Protein AF-A0A9P8G3Z1-F1 (afdb_monomer_lite)

pLDDT: mean 84.11, std 15.1, range [33.34, 98.56]

Foldseek 3Di:
DCVPDPVQVVCLVVLNAADDDPLQVVLCVQQVNPVVVAGAAELQRVQVPQQADNVVSDGDQVSQVVPADPSGRSVSHHYHHYDFQFAQPNSAAGPDPPGGRHTDGGHHDPLLVVCVVQVVQDQLEWEWEFAQKIKIKGWHFPDFFDCPQQWDKGWSGGNPVGTIIITMWIFNHGVVLLVCCCVPVVLDVDSVVLLVLLVVDPELQQKAWQCQCQHGHPPPPGRPDHTDIDDDDPPGDSNSSSRNSLLNNLVSNLSSVVSVCVRDVPRHNQEYAYHYDCVPRPNNVVSNCVSRLNYDHPDVLCPVLPQDDDDDKDKDKDKDFAPDADPPQLLEEEEEAEAAQDFLCLQQCAFPVRHHDVDLLLHNCSLSSVVGHIYIRIGFDCKDPIDNPDQARHRALVNRLVVLLVVLVCQCVCVVVDHGPFYEYEAAHLGLLSQLLNLQPPQPSHQHYEYALAAAPDSCLSRPPPLVVPFKFQCCVLCVVPDVVHDRQWIWGNDLVSLVCQQLAQPPDPCLVVWFPSVSSVSCVVVTITHGPSHVSNSVVSNAASPRHAHEYEYEHAQQACRHQHHSNPGGQDDDCVGSNNVNCRSHVNYPYYHYDYQYSGYSSLSRTPSSSVVSVVVVVVVPPDD

Radius of gyration: 29.85 Å; chains: 1; bounding box: 80×51×81 Å

Structure (mmCIF, N/CA/C/O backbone):
data_AF-A0A9P8G3Z1-F1
#
_entry.id   AF-A0A9P8G3Z1-F1
#
loop_
_atom_site.group_PDB
_atom_site.id
_atom_site.type_symbol
_atom_site.label_atom_id
_atom_site.label_alt_id
_atom_site.label_comp_id
_atom_site.label_asym_id
_atom_site.label_entity_id
_atom_site.label_seq_id
_atom_site.pdbx_PDB_ins_code
_atom_site.Cartn_x
_atom_site.Cartn_y
_atom_site.Cartn_z
_atom_site.occupancy
_atom_site.B_iso_or_equiv
_atom_site.auth_seq_id
_atom_site.auth_comp_id
_atom_site.auth_asym_id
_atom_site.auth_atom_id
_atom_site.pdbx_PDB_model_num
ATOM 1 N N . MET A 1 1 ? -32.089 5.560 26.737 1.00 90.81 1 MET A N 1
ATOM 2 C CA . MET A 1 1 ? -32.589 4.394 27.512 1.00 90.81 1 MET A CA 1
ATOM 3 C C . MET A 1 1 ? -33.249 4.808 28.821 1.00 90.81 1 MET A C 1
ATOM 5 O O . MET A 1 1 ? -34.394 4.424 29.022 1.00 90.81 1 MET A O 1
ATOM 9 N N . LEU A 1 2 ? -32.587 5.621 29.656 1.00 92.44 2 LEU A N 1
ATOM 10 C CA . LEU A 1 2 ? -33.123 6.123 30.934 1.00 92.44 2 LEU A CA 1
ATOM 11 C C . LEU A 1 2 ? -34.552 6.677 30.842 1.00 92.44 2 LEU A C 1
ATOM 13 O O . LEU A 1 2 ? -35.394 6.314 31.643 1.00 92.44 2 LEU A O 1
ATOM 17 N N . GLU A 1 3 ? -34.878 7.471 29.825 1.00 91.56 3 GLU A N 1
ATOM 18 C CA . GLU A 1 3 ? -36.218 8.069 29.703 1.00 91.56 3 GLU A CA 1
ATOM 19 C C . GLU A 1 3 ? -37.320 7.082 29.282 1.00 91.56 3 GLU A C 1
ATOM 21 O O . GLU A 1 3 ? -38.495 7.309 29.573 1.00 91.56 3 GLU A O 1
ATOM 26 N N . ASN A 1 4 ? -36.964 5.968 28.636 1.00 93.62 4 ASN A N 1
ATOM 27 C CA . ASN A 1 4 ? -37.909 5.160 27.853 1.00 93.62 4 ASN A CA 1
ATOM 28 C C . ASN A 1 4 ? -38.024 3.693 28.301 1.00 93.62 4 ASN A C 1
ATOM 30 O O . ASN A 1 4 ? -38.981 3.026 27.922 1.00 93.62 4 ASN A O 1
ATOM 34 N N . VAL A 1 5 ? -37.089 3.175 29.106 1.00 96.75 5 VAL A N 1
ATOM 35 C CA . VAL A 1 5 ? -37.060 1.755 29.502 1.00 96.75 5 VAL A CA 1
ATOM 36 C C . VAL A 1 5 ? -37.215 1.621 31.015 1.00 96.75 5 VAL A C 1
ATOM 38 O O . VAL A 1 5 ? -36.307 1.985 31.759 1.00 96.75 5 VAL A O 1
ATOM 41 N N . SER A 1 6 ? -38.342 1.067 31.476 1.00 96.56 6 SER A N 1
ATOM 42 C CA . SER A 1 6 ? -38.676 0.972 32.909 1.00 96.56 6 SER A CA 1
ATOM 43 C C . SER A 1 6 ? -37.599 0.262 33.732 1.00 96.56 6 SER A C 1
ATOM 45 O O . SER A 1 6 ? -37.130 0.818 34.714 1.00 96.56 6 SER A O 1
ATOM 47 N N . ALA A 1 7 ? -37.100 -0.889 33.270 1.00 96.88 7 ALA A N 1
ATOM 48 C CA . ALA A 1 7 ? -36.058 -1.633 33.985 1.00 96.88 7 ALA A CA 1
ATOM 49 C C . ALA A 1 7 ? -34.746 -0.838 34.164 1.00 96.88 7 ALA A C 1
ATOM 51 O O . ALA A 1 7 ? -34.038 -1.019 35.151 1.00 96.88 7 ALA A O 1
ATOM 52 N N . VAL A 1 8 ? -34.421 0.060 33.224 1.00 96.25 8 VAL A N 1
ATOM 53 C CA . VAL A 1 8 ? -33.242 0.938 33.326 1.00 96.25 8 VAL A CA 1
ATOM 54 C C . VAL A 1 8 ? -33.488 2.054 34.344 1.00 96.25 8 VAL A C 1
ATOM 56 O O . VAL A 1 8 ? -32.570 2.413 35.076 1.00 96.25 8 VAL A O 1
ATOM 59 N N . LYS A 1 9 ? -34.721 2.574 34.431 1.00 95.38 9 LYS A N 1
ATOM 60 C CA . LYS A 1 9 ? -35.115 3.556 35.457 1.00 95.38 9 LYS A CA 1
ATOM 61 C C . LYS A 1 9 ? -35.023 2.964 36.854 1.00 95.38 9 LYS A C 1
ATOM 63 O O . LYS A 1 9 ? -34.439 3.591 37.730 1.00 95.38 9 LYS A O 1
ATOM 68 N N . ASP A 1 10 ? -35.548 1.757 37.038 1.00 96.50 10 ASP A N 1
ATOM 69 C CA . ASP A 1 10 ? -35.518 1.068 38.329 1.00 96.50 10 ASP A CA 1
ATOM 70 C C . ASP A 1 10 ? -34.063 0.830 38.767 1.00 96.50 10 ASP A C 1
ATOM 72 O O . ASP A 1 10 ? -33.674 1.210 39.867 1.00 96.50 10 ASP A O 1
ATOM 76 N N . ALA A 1 11 ? -33.210 0.331 37.863 1.00 96.00 11 ALA A N 1
ATOM 77 C CA . ALA A 1 11 ? -31.783 0.150 38.140 1.00 96.00 11 ALA A CA 1
ATOM 78 C C . ALA A 1 11 ? -31.050 1.465 38.468 1.00 96.00 11 ALA A C 1
ATOM 80 O O . ALA A 1 11 ? -30.136 1.458 39.292 1.00 96.00 11 ALA A O 1
ATOM 81 N N . TYR A 1 12 ? -31.435 2.580 37.837 1.00 96.38 12 TYR A N 1
ATOM 82 C CA . TYR A 1 12 ? -30.887 3.906 38.132 1.00 96.38 12 TYR A CA 1
ATOM 83 C C . TYR A 1 12 ? -31.297 4.397 39.525 1.00 96.38 12 TYR A C 1
ATOM 85 O O . TYR A 1 12 ? -30.449 4.844 40.287 1.00 96.38 12 TYR A O 1
ATOM 93 N N . HIS A 1 13 ? -32.583 4.298 39.876 1.00 94.56 13 HIS A N 1
ATOM 94 C CA . HIS A 1 13 ? -33.089 4.738 41.181 1.00 94.56 13 HIS A CA 1
ATOM 95 C C . HIS A 1 13 ? -32.602 3.872 42.349 1.00 94.56 13 HIS A C 1
ATOM 97 O O . HIS A 1 13 ? -32.594 4.338 43.485 1.00 94.56 13 HIS A O 1
ATOM 103 N N . GLU A 1 14 ? -32.197 2.635 42.070 1.00 96.12 14 GLU A N 1
ATOM 104 C CA . GLU A 1 14 ? -31.599 1.717 43.039 1.00 96.12 14 GLU A CA 1
ATOM 105 C C . GLU A 1 14 ? -30.061 1.804 43.104 1.00 96.12 14 GLU A C 1
ATOM 107 O O . GLU A 1 14 ? -29.451 1.005 43.810 1.00 96.12 14 GLU A O 1
ATOM 112 N N . ASP A 1 15 ? -29.422 2.725 42.369 1.00 94.00 15 ASP A N 1
ATOM 113 C CA . ASP A 1 15 ? -27.957 2.884 42.292 1.00 94.00 15 ASP A CA 1
ATOM 114 C C . ASP A 1 15 ? -27.210 1.605 41.837 1.00 94.00 15 ASP A C 1
ATOM 116 O O . ASP A 1 15 ? -26.063 1.350 42.208 1.00 94.00 15 ASP A O 1
ATOM 120 N N . ARG A 1 16 ? -27.853 0.776 41.001 1.00 94.38 16 ARG A N 1
ATOM 121 C CA . ARG A 1 16 ? -27.281 -0.472 40.448 1.00 94.38 16 ARG A CA 1
ATOM 122 C C . ARG A 1 16 ? -26.977 -0.395 38.951 1.00 94.38 16 ARG A C 1
ATOM 124 O O . ARG A 1 16 ? -26.630 -1.411 38.345 1.00 94.38 16 ARG A O 1
ATOM 131 N N . LEU A 1 17 ? -27.161 0.769 38.329 1.00 95.62 17 LEU A N 1
ATOM 132 C CA . LEU A 1 17 ? -26.964 0.941 36.893 1.00 95.62 17 LEU A CA 1
ATOM 133 C C . LEU A 1 17 ? -25.481 1.107 36.546 1.00 95.62 17 LEU A C 1
ATOM 135 O O . LEU A 1 17 ? -24.793 1.991 37.058 1.00 95.62 17 LEU A O 1
ATOM 139 N N . VAL A 1 18 ? -25.030 0.287 35.602 1.00 95.81 18 VAL A N 1
ATOM 140 C CA . VAL A 1 18 ? -23.694 0.343 35.011 1.00 95.81 18 VAL A CA 1
ATOM 141 C C . VAL A 1 18 ? -23.839 0.643 33.525 1.00 95.81 18 VAL A C 1
ATOM 143 O O . VAL A 1 18 ? -24.650 0.016 32.841 1.00 95.81 18 VAL A O 1
ATOM 146 N N . PHE A 1 19 ? -23.070 1.608 33.033 1.00 96.31 19 PHE A N 1
ATOM 147 C CA . PHE A 1 19 ? -22.957 1.880 31.604 1.00 96.31 19 PHE A CA 1
ATOM 148 C C . PHE A 1 19 ? -21.815 1.057 31.000 1.00 96.31 19 PHE A C 1
ATOM 150 O O . PHE A 1 19 ? -20.836 0.745 31.671 1.00 96.31 19 PHE A O 1
ATOM 157 N N . GLY A 1 20 ? -21.927 0.717 29.722 1.00 96.12 20 GLY A N 1
ATOM 158 C CA . GLY A 1 20 ? -20.849 0.075 28.991 1.00 96.12 20 GLY A CA 1
ATOM 159 C C . GLY A 1 20 ? -21.180 -0.045 27.515 1.00 96.12 20 GLY A C 1
ATOM 160 O O . GLY A 1 20 ? -22.327 -0.303 27.140 1.00 96.12 20 GLY A O 1
ATOM 161 N N . THR A 1 21 ? -20.162 0.134 26.685 1.00 97.19 21 THR A N 1
ATOM 162 C CA . THR A 1 21 ? -20.163 -0.313 25.294 1.00 97.19 21 THR A CA 1
ATOM 163 C C . THR A 1 21 ? -20.069 -1.846 25.240 1.00 97.19 21 THR A C 1
ATOM 165 O O . THR A 1 21 ? -20.012 -2.530 26.271 1.00 97.19 21 THR A O 1
ATOM 168 N N . LEU A 1 22 ? -20.143 -2.427 24.039 1.00 97.62 22 LEU A N 1
ATOM 169 C CA . LEU A 1 22 ? -20.232 -3.883 23.886 1.00 97.62 22 LEU A CA 1
ATOM 170 C C . LEU A 1 22 ? -19.006 -4.613 24.458 1.00 97.62 22 LEU A C 1
ATOM 172 O O . LEU A 1 22 ? -19.156 -5.682 25.046 1.00 97.62 22 LEU A O 1
ATOM 176 N N . ASP A 1 23 ? -17.821 -4.024 24.332 1.00 98.12 23 ASP A N 1
ATOM 177 C CA . ASP A 1 23 ? -16.578 -4.504 24.935 1.00 98.12 23 ASP A CA 1
ATOM 178 C C . ASP A 1 23 ? -16.691 -4.624 26.461 1.00 98.12 23 ASP A C 1
ATOM 180 O O . ASP A 1 23 ? -16.457 -5.708 26.995 1.00 98.12 23 ASP A O 1
ATOM 184 N N . THR A 1 24 ? -17.151 -3.578 27.160 1.00 98.50 24 THR A N 1
ATOM 185 C CA . THR A 1 24 ? -17.367 -3.609 28.615 1.00 98.50 24 THR A CA 1
ATOM 186 C C . THR A 1 24 ? -18.307 -4.735 29.011 1.00 98.50 24 THR A C 1
ATOM 188 O O . THR A 1 24 ? -18.043 -5.466 29.966 1.00 98.50 24 THR A O 1
ATOM 191 N N . TRP A 1 25 ? -19.406 -4.903 28.271 1.00 98.06 25 TRP A N 1
ATOM 192 C CA . TRP A 1 25 ? -20.365 -5.969 28.536 1.00 98.06 25 TRP A CA 1
ATOM 193 C C . TRP A 1 25 ? -19.743 -7.360 28.372 1.00 98.06 25 TRP A C 1
ATOM 195 O O . TRP A 1 25 ? -19.910 -8.217 29.245 1.00 98.06 25 TRP A O 1
ATOM 205 N N . LEU A 1 26 ? -19.009 -7.589 27.281 1.00 97.69 26 LEU A N 1
ATOM 206 C CA . LEU A 1 26 ? -18.339 -8.862 27.027 1.00 97.69 26 LEU A CA 1
ATOM 207 C C . LEU A 1 26 ? -17.282 -9.151 28.092 1.00 97.69 26 LEU A C 1
ATOM 209 O O . LEU A 1 26 ? -17.282 -10.244 28.652 1.00 97.69 26 LEU A O 1
ATOM 213 N N . ILE A 1 27 ? -16.439 -8.174 28.429 1.00 97.88 27 ILE A N 1
ATOM 214 C CA . ILE A 1 27 ? -15.401 -8.316 29.455 1.00 97.88 27 ILE A CA 1
ATOM 215 C C . ILE A 1 27 ? -16.032 -8.620 30.816 1.00 97.88 27 ILE A C 1
ATOM 217 O O . ILE A 1 27 ? -15.601 -9.566 31.478 1.00 97.88 27 ILE A O 1
ATOM 221 N N . TYR A 1 28 ? -17.087 -7.898 31.209 1.00 98.06 28 TYR A N 1
ATOM 222 C CA . TYR A 1 28 ? -17.821 -8.147 32.452 1.00 98.06 28 TYR A CA 1
ATOM 223 C C . TYR A 1 28 ? -18.346 -9.586 32.511 1.00 98.06 28 TYR A C 1
ATOM 225 O O . TYR A 1 28 ? -18.126 -10.302 33.489 1.00 98.06 28 TYR A O 1
ATOM 233 N N . LYS A 1 29 ? -19.002 -10.049 31.439 1.00 97.12 29 LYS A N 1
ATOM 234 C CA . LYS A 1 29 ? -19.574 -11.400 31.376 1.00 97.12 29 LYS A CA 1
ATOM 235 C C . LYS A 1 29 ? -18.510 -12.489 31.353 1.00 97.12 29 LYS A C 1
ATOM 237 O O . LYS A 1 29 ? -18.655 -13.465 32.085 1.00 97.12 29 LYS A O 1
ATOM 242 N N . LEU A 1 30 ? -17.450 -12.311 30.567 1.00 96.69 30 LEU A N 1
ATOM 243 C CA . LEU A 1 30 ? -16.333 -13.251 30.483 1.00 96.69 30 LEU A CA 1
ATOM 244 C C . LEU A 1 30 ? -15.584 -13.367 31.809 1.00 96.69 30 LEU A C 1
ATOM 246 O O . LEU A 1 30 ? -15.066 -14.431 32.104 1.00 96.69 30 LEU A O 1
ATOM 250 N N . ASN A 1 31 ? -15.567 -12.323 32.635 1.00 97.25 31 ASN A N 1
ATOM 251 C CA . ASN A 1 31 ? -14.931 -12.339 33.952 1.00 97.25 31 ASN A CA 1
ATOM 252 C C . ASN A 1 31 ? -15.798 -12.958 35.070 1.00 97.25 31 ASN A C 1
ATOM 254 O O . ASN A 1 31 ? -15.415 -12.888 36.237 1.00 97.25 31 ASN A O 1
ATOM 258 N N . GLY A 1 32 ? -16.947 -13.565 34.746 1.00 95.31 32 GLY A N 1
ATOM 259 C CA . GLY A 1 32 ? -17.865 -14.159 35.730 1.00 95.31 32 GLY A CA 1
ATOM 260 C C . GLY A 1 32 ? -18.952 -13.199 36.231 1.00 95.31 32 GLY A C 1
ATOM 261 O O . GLY A 1 32 ? -19.685 -13.516 37.166 1.00 95.31 32 GLY A O 1
ATOM 262 N N . GLY A 1 33 ? -19.088 -12.022 35.611 1.00 95.31 33 GLY A N 1
ATOM 263 C CA . GLY A 1 33 ? -20.116 -11.041 35.943 1.00 95.31 33 GLY A CA 1
ATOM 264 C C . GLY A 1 33 ? -20.047 -10.597 37.412 1.00 95.31 33 GLY A C 1
ATOM 265 O O . GLY A 1 33 ? -18.988 -10.130 37.838 1.00 95.31 33 GLY A O 1
ATOM 266 N N . PRO A 1 34 ? -21.130 -10.740 38.202 1.00 93.69 34 PRO A N 1
ATOM 267 C CA . PRO A 1 34 ? -21.178 -10.265 39.588 1.00 93.69 34 PRO A CA 1
ATOM 268 C C . PRO A 1 34 ? -20.105 -10.838 40.522 1.00 93.69 34 PRO A C 1
ATOM 270 O O . PRO A 1 34 ? -19.803 -10.217 41.533 1.00 93.69 34 PRO A O 1
ATOM 273 N N . GLU A 1 35 ? -19.537 -12.010 40.219 1.00 91.56 35 GLU A N 1
ATOM 274 C CA . GLU A 1 35 ? -18.529 -12.643 41.080 1.00 91.56 35 GLU A CA 1
ATOM 275 C C . GLU A 1 35 ? -17.210 -11.865 41.120 1.00 91.56 35 GLU A C 1
ATOM 277 O O . GLU A 1 35 ? -16.565 -11.788 42.166 1.00 91.56 35 GLU A O 1
ATOM 282 N N . ARG A 1 36 ? -16.802 -11.290 39.981 1.00 93.88 36 ARG A N 1
ATOM 283 C CA . ARG A 1 36 ? -15.585 -10.473 39.871 1.00 93.88 36 ARG A CA 1
ATOM 284 C C . ARG A 1 36 ? -15.884 -8.978 39.836 1.00 93.88 36 ARG A C 1
ATOM 286 O O . ARG A 1 36 ? -15.031 -8.194 40.236 1.00 93.88 36 ARG A O 1
ATOM 293 N N . ASP A 1 37 ? -17.063 -8.602 39.343 1.00 95.56 37 ASP A N 1
ATOM 294 C CA . ASP A 1 37 ? -17.538 -7.221 39.226 1.00 95.56 37 ASP A CA 1
ATOM 295 C C . ASP A 1 37 ? -16.543 -6.274 38.517 1.00 95.56 37 ASP A C 1
ATOM 297 O O . ASP A 1 37 ? -16.356 -5.111 38.887 1.00 95.56 37 ASP A O 1
ATOM 301 N N . LEU A 1 38 ? -15.882 -6.796 37.476 1.00 97.62 38 LEU A N 1
ATOM 302 C CA . LEU A 1 38 ? -14.908 -6.056 36.676 1.00 97.62 38 LEU A CA 1
ATOM 303 C C . LEU A 1 38 ? -15.616 -5.280 35.562 1.00 97.62 38 LEU A C 1
ATOM 305 O O . LEU A 1 38 ? -16.115 -5.870 34.605 1.00 97.62 38 LEU A O 1
ATOM 309 N N . VAL A 1 39 ? -15.636 -3.955 35.688 1.00 98.12 39 VAL A N 1
ATOM 310 C CA . VAL A 1 39 ? -16.297 -3.039 34.751 1.00 98.12 39 VAL A CA 1
ATOM 311 C C . VAL A 1 39 ? -15.243 -2.110 34.151 1.00 98.12 39 VAL A C 1
ATOM 313 O O . VAL A 1 39 ? -14.859 -1.114 34.766 1.00 98.12 39 VAL A O 1
ATOM 316 N N . VAL A 1 40 ? -14.753 -2.460 32.964 1.00 98.50 40 VAL A N 1
ATOM 317 C CA . VAL A 1 40 ? -13.636 -1.782 32.286 1.00 98.50 40 VAL A CA 1
ATOM 318 C C . VAL A 1 40 ? -13.907 -1.625 30.787 1.00 98.50 40 VAL A C 1
ATOM 320 O O . VAL A 1 40 ? -14.730 -2.344 30.219 1.00 98.50 40 VAL A O 1
ATOM 323 N N . THR A 1 41 ? -13.229 -0.673 30.156 1.00 98.56 41 THR A N 1
ATOM 324 C CA . THR A 1 41 ? -13.240 -0.409 28.708 1.00 98.56 41 THR A CA 1
ATOM 325 C C . THR A 1 41 ? -11.858 0.084 28.286 1.00 98.56 41 THR A C 1
ATOM 327 O O . THR A 1 41 ? -11.037 0.426 29.143 1.00 98.56 41 THR A O 1
ATOM 330 N N . ASP A 1 42 ? -11.600 0.148 26.985 1.00 97.94 42 ASP A N 1
ATOM 331 C CA . ASP A 1 42 ? -10.382 0.760 26.466 1.00 97.94 42 ASP A CA 1
ATOM 332 C C . ASP A 1 42 ? -10.588 2.207 25.988 1.00 97.94 42 ASP A C 1
ATOM 334 O O . ASP A 1 42 ? -11.708 2.647 25.711 1.00 97.94 42 ASP A O 1
ATOM 338 N N . SER A 1 43 ? -9.485 2.946 25.847 1.00 97.25 43 SER A N 1
ATOM 339 C CA . SER A 1 43 ? -9.476 4.335 25.365 1.00 97.25 43 SER A CA 1
ATOM 340 C C . SER A 1 43 ? -10.168 4.519 24.004 1.00 97.25 43 SER A C 1
ATOM 342 O O . SER A 1 43 ? -10.802 5.554 23.778 1.00 97.25 43 SER A O 1
ATOM 344 N N . SER A 1 44 ? -10.081 3.542 23.089 1.00 96.62 44 SER A N 1
ATOM 345 C CA . SER A 1 44 ? -10.724 3.648 21.773 1.00 96.62 44 SER A CA 1
ATOM 346 C C . SER A 1 44 ? -12.247 3.542 21.867 1.00 96.62 44 SER A C 1
ATOM 348 O O . SER A 1 44 ? -12.923 4.436 21.359 1.00 96.62 44 SER A O 1
ATOM 350 N N . ASN A 1 45 ? -12.810 2.564 22.589 1.00 97.81 45 ASN A N 1
ATOM 351 C CA . ASN A 1 45 ? -14.261 2.478 22.800 1.00 97.81 45 ASN A CA 1
ATOM 352 C C . ASN A 1 45 ? -14.798 3.653 23.633 1.00 97.81 45 ASN A C 1
ATOM 354 O O . ASN A 1 45 ? -15.806 4.261 23.261 1.00 97.81 45 ASN A O 1
ATOM 358 N N . ALA A 1 46 ? -14.097 4.047 24.702 1.00 97.75 46 ALA A N 1
ATOM 359 C CA . ALA A 1 46 ? -14.492 5.182 25.537 1.00 97.75 46 ALA A CA 1
ATOM 360 C C . ALA A 1 46 ? -14.595 6.494 24.739 1.00 97.75 46 ALA A C 1
ATOM 362 O O . ALA A 1 46 ? -15.522 7.282 24.959 1.00 97.75 46 ALA A O 1
ATOM 363 N N . SER A 1 47 ? -13.716 6.700 23.749 1.00 96.62 47 SER A N 1
ATOM 364 C CA . SER A 1 47 ? -13.756 7.873 22.863 1.00 96.62 47 SER A CA 1
ATOM 365 C C . SER A 1 47 ? -15.029 7.982 22.014 1.00 96.62 47 SER A C 1
ATOM 367 O O . SER A 1 47 ? -15.355 9.067 21.539 1.00 96.62 47 SER A O 1
ATOM 369 N N . ARG A 1 48 ? -15.803 6.896 21.876 1.00 94.81 48 ARG A N 1
ATOM 370 C CA . ARG A 1 48 ? -17.038 6.841 21.070 1.00 94.81 48 ARG A CA 1
ATOM 371 C C . ARG A 1 48 ? -18.307 7.152 21.854 1.00 94.81 48 ARG A C 1
ATOM 373 O O . ARG A 1 48 ? -19.393 7.181 21.285 1.00 94.81 48 ARG A O 1
ATOM 380 N N . THR A 1 49 ? -18.183 7.369 23.160 1.00 94.81 49 THR A N 1
ATOM 381 C CA . THR A 1 49 ? -19.328 7.565 24.063 1.00 94.81 49 THR A CA 1
ATOM 382 C C . THR A 1 49 ? -19.849 9.000 24.076 1.00 94.81 49 THR A C 1
ATOM 384 O O . THR A 1 49 ? -20.975 9.240 24.498 1.00 94.81 49 THR A O 1
ATOM 387 N N . GLY A 1 50 ? -19.020 9.961 23.655 1.00 93.56 50 GLY A N 1
ATOM 388 C CA . GLY A 1 50 ? -19.271 11.384 23.878 1.00 93.56 50 GLY A CA 1
ATOM 389 C C . GLY A 1 50 ? -19.074 11.828 25.333 1.00 93.56 50 GLY A C 1
ATOM 390 O O . GLY A 1 50 ? -19.373 12.975 25.638 1.00 93.56 50 GLY A O 1
ATOM 391 N N . PHE A 1 51 ? -18.583 10.954 26.223 1.00 95.94 51 PHE A N 1
ATOM 392 C CA . PHE A 1 51 ? -18.366 11.245 27.648 1.00 95.94 51 PHE A CA 1
ATOM 393 C C . PHE A 1 51 ? -16.887 11.389 28.031 1.00 95.94 51 PHE A C 1
ATOM 395 O O . PHE A 1 51 ? -16.585 11.817 29.142 1.00 95.94 51 PHE A O 1
ATOM 402 N N . MET A 1 52 ? -15.960 10.999 27.152 1.00 96.50 52 MET A N 1
ATOM 403 C CA . MET A 1 52 ? -14.520 11.024 27.415 1.00 96.50 52 MET A CA 1
ATOM 404 C C . MET A 1 52 ? -13.869 12.278 26.828 1.00 96.50 52 MET A C 1
ATOM 406 O O . MET A 1 52 ? -14.065 12.598 25.657 1.00 96.50 52 MET A O 1
ATOM 410 N N . ASN A 1 53 ? -13.019 12.939 27.610 1.00 95.44 53 ASN A N 1
ATOM 411 C CA . ASN A 1 53 ? -12.128 13.980 27.108 1.00 95.44 53 ASN A CA 1
ATOM 412 C C . ASN A 1 53 ? -10.907 13.336 26.443 1.00 95.44 53 ASN A C 1
ATOM 414 O O . ASN A 1 53 ? -10.157 12.602 27.086 1.00 95.44 53 ASN A O 1
ATOM 418 N N . LEU A 1 54 ? -10.703 13.609 25.151 1.00 95.12 54 LEU A N 1
ATOM 419 C CA . LEU A 1 54 ? -9.643 12.978 24.358 1.00 95.12 54 LEU A CA 1
ATOM 420 C C . LEU A 1 54 ? -8.237 13.296 24.882 1.00 95.12 54 LEU A C 1
ATOM 422 O O . LEU A 1 54 ? -7.369 12.438 24.813 1.00 95.12 54 LEU A O 1
ATOM 426 N N . THR A 1 55 ? -8.017 14.483 25.452 1.00 92.75 55 THR A N 1
ATOM 427 C CA . THR A 1 55 ? -6.702 14.901 25.959 1.00 92.75 55 THR A CA 1
ATOM 428 C C . THR A 1 55 ? -6.356 14.199 27.269 1.00 92.75 55 THR A C 1
ATOM 430 O O . THR A 1 55 ? -5.240 13.707 27.444 1.00 92.75 55 THR A O 1
ATOM 433 N N . THR A 1 56 ? -7.302 14.148 28.212 1.00 94.50 56 THR A N 1
ATOM 434 C CA . THR A 1 56 ? -7.067 13.536 29.532 1.00 94.50 56 THR A CA 1
ATOM 435 C C . THR A 1 56 ? -7.280 12.024 29.525 1.00 94.50 56 THR A C 1
ATOM 437 O O . THR A 1 56 ? -6.713 11.339 30.375 1.00 94.50 56 THR A O 1
ATOM 440 N N . ARG A 1 57 ? -8.055 11.504 28.560 1.00 93.38 57 ARG A N 1
ATOM 441 C CA . ARG A 1 57 ? -8.508 10.102 28.452 1.00 93.38 57 ARG A CA 1
ATOM 442 C C . ARG A 1 57 ? -9.263 9.638 29.694 1.00 93.38 57 ARG A C 1
ATOM 444 O O . ARG A 1 57 ? -9.134 8.507 30.149 1.00 93.38 57 ARG A O 1
ATOM 451 N N . GLN A 1 58 ? -10.025 10.556 30.269 1.00 95.94 58 GLN A N 1
ATOM 452 C CA . GLN A 1 58 ? -10.892 10.319 31.414 1.00 95.94 58 GLN A CA 1
ATOM 453 C C . GLN A 1 58 ? -12.302 10.775 31.065 1.00 95.94 58 GLN A C 1
ATOM 455 O O . GLN A 1 58 ? -12.488 11.623 30.184 1.00 95.94 58 GLN A O 1
ATOM 460 N N . TYR A 1 59 ? -13.296 10.231 31.766 1.00 96.81 59 TYR A N 1
ATOM 461 C CA . TYR A 1 59 ? -14.639 10.793 31.688 1.00 96.81 59 TYR A CA 1
ATOM 462 C C . TYR A 1 59 ? -14.620 12.243 32.140 1.00 96.81 59 TYR A C 1
ATOM 464 O O . TYR A 1 59 ? -14.016 12.591 33.158 1.00 96.81 59 TYR A O 1
ATOM 472 N N . ASP A 1 60 ? -15.291 13.075 31.363 1.00 96.06 60 ASP A N 1
ATOM 473 C CA . ASP A 1 60 ? -15.332 14.504 31.571 1.00 96.06 60 ASP A CA 1
ATOM 474 C C . ASP A 1 60 ? -16.672 14.899 32.170 1.00 96.06 60 ASP A C 1
ATOM 476 O O . ASP A 1 60 ? -17.739 14.483 31.709 1.00 96.06 60 ASP A O 1
ATOM 480 N N . ARG A 1 61 ? -16.611 15.704 33.227 1.00 93.25 61 ARG A N 1
ATOM 481 C CA . ARG A 1 61 ? -17.811 16.123 33.936 1.00 93.25 61 ARG A CA 1
ATOM 482 C C . ARG A 1 61 ? -18.682 17.031 33.077 1.00 93.25 61 ARG A C 1
ATOM 484 O O . ARG A 1 61 ? -19.893 16.872 33.109 1.00 93.25 61 ARG A O 1
ATOM 491 N N . GLU A 1 62 ? -18.092 17.931 32.295 1.00 94.25 62 GLU A N 1
ATOM 492 C CA . GLU A 1 62 ? -18.861 18.846 31.449 1.00 94.25 62 GLU A CA 1
ATOM 493 C C . GLU A 1 62 ? -19.580 18.081 30.333 1.00 94.25 62 GLU A C 1
ATOM 495 O O . GLU A 1 62 ? -20.743 18.358 30.038 1.00 94.25 62 GLU A O 1
ATOM 500 N N . LEU A 1 63 ? -18.931 17.055 29.769 1.00 93.38 63 LEU A N 1
ATOM 501 C CA . LEU A 1 63 ? -19.557 16.176 28.779 1.00 93.38 63 LEU A CA 1
ATOM 502 C C . LEU A 1 63 ? -20.696 15.343 29.386 1.00 93.38 63 LEU A C 1
ATOM 504 O O . LEU A 1 63 ? -21.756 15.219 28.781 1.00 93.38 63 LEU A O 1
ATOM 508 N N . LEU A 1 64 ? -20.523 14.791 30.589 1.00 93.88 64 LEU A N 1
ATOM 509 C CA . LEU A 1 64 ? -21.592 14.057 31.280 1.00 93.88 64 LEU A CA 1
ATOM 510 C C . LEU A 1 64 ? -22.760 14.967 31.684 1.00 93.88 64 LEU A C 1
ATOM 512 O O . LEU A 1 64 ? -23.925 14.570 31.578 1.00 93.88 64 LEU A O 1
ATOM 516 N N . ASP A 1 65 ? -22.464 16.193 32.111 1.00 92.81 65 ASP A N 1
ATOM 517 C CA . ASP A 1 65 ? -23.467 17.195 32.462 1.00 92.81 65 ASP A CA 1
ATOM 518 C C . ASP A 1 65 ? -24.264 17.638 31.218 1.00 92.81 65 ASP A C 1
ATOM 520 O O . ASP A 1 65 ? -25.465 17.882 31.323 1.00 92.81 65 ASP A O 1
ATOM 524 N N . PHE A 1 66 ? -23.654 17.653 30.025 1.00 92.56 66 PHE A N 1
ATOM 525 C CA . PHE A 1 66 ? -24.349 17.950 28.763 1.00 92.56 66 PHE A CA 1
ATOM 526 C C . PHE A 1 66 ? -25.485 16.959 28.454 1.00 92.56 66 PHE A C 1
ATOM 528 O O . PHE A 1 66 ? -26.550 17.364 27.987 1.00 92.56 66 PHE A O 1
ATOM 535 N N . TYR A 1 67 ? -25.287 15.668 28.739 1.00 89.38 67 TYR A N 1
ATOM 536 C CA . TYR A 1 67 ? -26.305 14.625 28.533 1.00 89.38 67 TYR A CA 1
ATOM 537 C C . TYR A 1 67 ? -27.197 14.386 29.760 1.00 89.38 67 TYR A C 1
ATOM 539 O O . TYR A 1 67 ? -28.143 13.594 29.705 1.00 89.38 67 TYR A O 1
ATOM 547 N N . THR A 1 68 ? -26.909 15.059 30.873 1.00 89.69 68 THR A N 1
ATOM 548 C CA . THR A 1 68 ? -27.719 15.006 32.089 1.00 89.69 68 THR A CA 1
ATOM 549 C C . THR A 1 68 ? -29.032 15.758 31.883 1.00 89.69 68 THR A C 1
ATOM 551 O O . THR A 1 68 ? -29.099 16.823 31.271 1.00 89.69 68 THR A O 1
ATOM 554 N N . THR A 1 69 ? -30.121 15.201 32.410 1.00 87.31 69 THR A N 1
ATOM 555 C CA . THR A 1 69 ? -31.452 15.821 32.349 1.00 87.31 69 THR A CA 1
ATOM 556 C C . THR A 1 69 ? -31.897 16.250 33.742 1.00 87.31 69 THR A C 1
ATOM 558 O O . THR A 1 69 ? -31.314 15.863 34.751 1.00 87.31 69 THR A O 1
ATOM 561 N N . ARG A 1 70 ? -33.012 16.988 33.838 1.00 85.44 70 ARG A N 1
ATOM 562 C CA . ARG A 1 70 ? -33.614 17.322 35.144 1.00 85.44 70 ARG A CA 1
ATOM 563 C C . ARG A 1 70 ? -33.991 16.093 35.982 1.00 85.44 70 ARG A C 1
ATOM 565 O O . ARG A 1 70 ? -34.151 16.229 37.189 1.00 85.44 70 ARG A O 1
ATOM 572 N N . GLN A 1 71 ? -34.208 14.940 35.346 1.00 86.88 71 GLN A N 1
ATOM 573 C CA . GLN A 1 71 ? -34.657 13.713 36.011 1.00 86.88 71 GLN A CA 1
ATOM 574 C C . GLN A 1 71 ? -33.511 12.730 36.276 1.00 86.88 71 GLN A C 1
ATOM 576 O O . GLN A 1 71 ? -33.598 11.948 37.220 1.00 86.88 71 GLN A O 1
ATOM 581 N N . TYR A 1 72 ? -32.451 12.774 35.466 1.00 90.94 72 TYR A N 1
ATOM 582 C CA . TYR A 1 72 ? -31.368 11.794 35.483 1.00 90.94 72 TYR A CA 1
ATOM 583 C C . TYR A 1 72 ? -30.011 12.491 35.425 1.00 90.94 72 TYR A C 1
ATOM 585 O O . TYR A 1 72 ? -29.648 13.048 34.392 1.00 90.94 72 TYR A O 1
ATOM 593 N N . ASP A 1 73 ? -29.283 12.407 36.533 1.00 91.50 73 ASP A N 1
ATOM 594 C CA . ASP A 1 73 ? -27.887 12.806 36.711 1.00 91.50 73 ASP A CA 1
ATOM 595 C C . ASP A 1 73 ? -26.962 11.644 36.327 1.00 91.50 73 ASP A C 1
ATOM 597 O O . ASP A 1 73 ? -26.974 10.596 36.987 1.00 91.50 73 ASP A O 1
ATOM 601 N N . LEU A 1 74 ? -26.186 11.815 35.252 1.00 91.62 74 LEU A N 1
ATOM 602 C CA . LEU A 1 74 ? -25.293 10.770 34.748 1.00 91.62 74 LEU A CA 1
ATOM 603 C C . LEU A 1 74 ? -24.082 10.521 35.650 1.00 91.62 74 LEU A C 1
ATOM 605 O O . LEU A 1 74 ? -23.499 9.443 35.563 1.00 91.62 74 LEU A O 1
ATOM 609 N N . SER A 1 75 ? -23.746 11.433 36.569 1.00 87.06 75 SER A N 1
ATOM 610 C CA . SER A 1 75 ? -22.669 11.207 37.542 1.00 87.06 75 SER A CA 1
ATOM 611 C C . SER A 1 75 ? -22.981 10.082 38.540 1.00 87.06 75 SER A C 1
ATOM 613 O O . SER A 1 75 ? -22.071 9.542 39.167 1.00 87.06 75 SER A O 1
ATOM 615 N N . LYS A 1 76 ? -24.257 9.686 38.658 1.00 90.12 76 LYS A N 1
ATOM 616 C CA . LYS A 1 76 ? -24.698 8.538 39.469 1.00 90.12 76 LYS A CA 1
ATOM 617 C C . LYS A 1 76 ? -24.576 7.194 38.757 1.00 90.12 76 LYS A C 1
ATOM 619 O O . LYS A 1 76 ? -24.731 6.152 39.386 1.00 90.12 76 LYS A O 1
ATOM 624 N N . VAL A 1 77 ? -24.338 7.193 37.448 1.00 94.50 77 VAL A N 1
ATOM 625 C CA . VAL A 1 77 ? -24.178 5.956 36.683 1.00 94.50 77 VAL A CA 1
ATOM 626 C C . VAL A 1 77 ? -22.737 5.483 36.819 1.00 94.50 77 VAL A C 1
ATOM 628 O O . VAL A 1 77 ? -21.802 6.239 36.556 1.00 94.50 77 VAL A O 1
ATOM 631 N N . ARG A 1 78 ? -22.536 4.218 37.201 1.00 95.44 78 ARG A N 1
ATOM 632 C CA . ARG A 1 78 ? -21.188 3.644 37.259 1.00 95.44 78 ARG A CA 1
ATOM 633 C C . ARG A 1 78 ? -20.650 3.481 35.839 1.00 95.44 78 ARG A C 1
ATOM 635 O O . ARG A 1 78 ? -21.171 2.680 35.062 1.00 95.44 78 ARG A O 1
ATOM 642 N N . MET A 1 79 ? -19.601 4.234 35.528 1.00 96.81 79 MET A N 1
ATOM 643 C CA . MET A 1 79 ? -18.884 4.153 34.257 1.00 96.81 79 MET A CA 1
ATOM 644 C C . MET A 1 79 ? -17.742 3.121 34.328 1.00 96.81 79 MET A C 1
ATOM 646 O O . MET A 1 79 ? -17.163 2.939 35.405 1.00 96.81 79 MET A O 1
ATOM 650 N N . PRO A 1 80 ? -17.395 2.451 33.214 1.00 97.88 80 PRO A N 1
ATOM 651 C CA . PRO A 1 80 ? -16.274 1.516 33.166 1.00 97.88 80 PRO A CA 1
ATOM 652 C C . PRO A 1 80 ? -14.941 2.243 33.268 1.00 97.88 80 PRO A C 1
ATOM 654 O O . PRO A 1 80 ? -14.744 3.233 32.571 1.00 97.88 80 PRO A O 1
ATOM 657 N N . SER A 1 81 ? -14.002 1.742 34.073 1.00 97.88 81 SER A N 1
ATOM 658 C CA . SER A 1 81 ? -12.647 2.308 34.125 1.00 97.88 81 SER A CA 1
ATOM 659 C C . SER A 1 81 ? -11.960 2.193 32.760 1.00 97.88 81 SER A C 1
ATOM 661 O O . SER A 1 81 ? -12.012 1.136 32.131 1.00 97.88 81 SER A O 1
ATOM 663 N N . ILE A 1 82 ? -11.347 3.289 32.304 1.00 98.12 82 ILE A N 1
ATOM 664 C CA . ILE A 1 82 ? -10.703 3.388 30.988 1.00 98.12 82 ILE A CA 1
ATOM 665 C C . ILE A 1 82 ? -9.244 2.943 31.111 1.00 98.12 82 ILE A C 1
ATOM 667 O O . ILE A 1 82 ? -8.508 3.465 31.952 1.00 98.12 82 ILE A O 1
ATOM 671 N N . HIS A 1 83 ? -8.832 2.003 30.262 1.00 97.44 83 HIS A N 1
ATOM 672 C CA . HIS A 1 83 ? -7.478 1.451 30.216 1.00 97.44 83 HIS A CA 1
ATOM 673 C C . HIS A 1 83 ? -6.876 1.506 28.799 1.00 97.44 83 HIS A C 1
ATOM 675 O O . HIS A 1 83 ? -7.607 1.682 27.821 1.00 97.44 83 HIS A O 1
ATOM 681 N N . PRO A 1 84 ? -5.546 1.354 28.653 1.00 97.00 84 PRO A N 1
ATOM 682 C CA . PRO A 1 84 ? -4.924 1.185 27.344 1.00 97.00 84 PRO A CA 1
ATOM 683 C C . PRO A 1 84 ? -5.502 -0.019 26.596 1.00 97.00 84 PRO A C 1
ATOM 685 O O . PRO A 1 84 ? -5.788 -1.057 27.193 1.00 97.00 84 PRO A O 1
ATOM 688 N N . SER A 1 85 ? -5.635 0.093 25.278 1.00 95.75 85 SER A N 1
ATOM 689 C CA . SER A 1 85 ? -6.117 -0.963 24.386 1.00 95.75 85 SER A CA 1
ATOM 690 C C . SER A 1 85 ? -5.329 -2.274 24.487 1.00 95.75 85 SER A C 1
ATOM 692 O O . SER A 1 85 ? -5.887 -3.341 24.239 1.00 95.75 85 SER A O 1
ATOM 694 N N . ALA A 1 86 ? -4.054 -2.217 24.880 1.00 94.31 86 ALA A N 1
ATOM 695 C CA . ALA A 1 86 ? -3.266 -3.383 25.267 1.00 94.31 86 ALA A CA 1
ATOM 696 C C . ALA A 1 86 ? -2.798 -3.235 26.720 1.00 94.31 86 ALA A C 1
ATOM 698 O O . ALA A 1 86 ? -1.954 -2.393 27.025 1.00 94.31 86 ALA A O 1
ATOM 699 N N . ASP A 1 87 ? -3.330 -4.069 27.613 1.00 94.81 87 ASP A N 1
ATOM 700 C CA . ASP A 1 87 ? -2.969 -4.073 29.031 1.00 94.81 87 ASP A CA 1
ATOM 701 C C . ASP A 1 87 ? -2.972 -5.519 29.557 1.00 94.81 87 ASP A C 1
ATOM 703 O O . ASP A 1 87 ? -3.995 -6.203 29.467 1.00 94.81 87 ASP A O 1
ATOM 707 N N . PRO A 1 88 ? -1.847 -6.020 30.101 1.00 92.44 88 PRO A N 1
ATOM 708 C CA . PRO A 1 88 ? -1.728 -7.414 30.522 1.00 92.44 88 PRO A CA 1
ATOM 709 C C . PRO A 1 88 ? -2.553 -7.776 31.767 1.00 92.44 88 PRO A C 1
ATOM 711 O O . PRO A 1 88 ? -2.634 -8.959 32.100 1.00 92.44 88 PRO A O 1
ATOM 714 N N . VAL A 1 89 ? -3.113 -6.797 32.487 1.00 94.25 89 VAL A N 1
ATOM 715 C CA . VAL A 1 89 ? -3.764 -7.012 33.789 1.00 94.25 89 VAL A CA 1
ATOM 716 C C . VAL A 1 89 ? -5.176 -6.427 33.848 1.00 94.25 89 VAL A C 1
ATOM 718 O O . VAL A 1 89 ? -6.057 -7.046 34.446 1.00 94.25 89 VAL A O 1
ATOM 721 N N . ALA A 1 90 ? -5.418 -5.262 33.244 1.00 95.75 90 ALA A N 1
ATOM 722 C CA . ALA A 1 90 ? -6.638 -4.481 33.461 1.00 95.75 90 ALA A CA 1
ATOM 723 C C . ALA A 1 90 ? -7.944 -5.209 33.098 1.00 95.75 90 ALA A C 1
ATOM 725 O O . ALA A 1 90 ? -8.954 -5.037 33.781 1.00 95.75 90 ALA A O 1
ATOM 726 N N . TYR A 1 91 ? -7.933 -6.046 32.056 1.00 97.38 91 TYR A N 1
ATOM 727 C CA . TYR A 1 91 ? -9.135 -6.727 31.552 1.00 97.38 91 TYR A CA 1
ATOM 728 C C . TYR A 1 91 ? -9.419 -8.080 32.223 1.00 97.38 91 TYR A C 1
ATOM 730 O O . TYR A 1 91 ? -10.420 -8.740 31.922 1.00 97.38 91 TYR A O 1
ATOM 738 N N . GLY A 1 92 ? -8.576 -8.482 33.177 1.00 96.75 92 GLY A N 1
ATOM 739 C CA . GLY A 1 92 ? -8.763 -9.689 33.968 1.00 96.75 92 GLY A CA 1
ATOM 740 C C . GLY A 1 92 ? -8.545 -10.977 33.171 1.00 96.75 92 GLY A C 1
ATOM 741 O O . GLY A 1 92 ? -7.634 -11.100 32.357 1.00 96.75 92 GLY A O 1
ATOM 742 N N . SER A 1 93 ? -9.356 -11.988 33.462 1.00 96.81 93 SER A N 1
ATOM 743 C CA . SER A 1 93 ? -9.224 -13.331 32.897 1.00 96.81 93 SER A CA 1
ATOM 744 C C . SER A 1 93 ? -10.583 -13.997 32.762 1.00 96.81 93 SER A C 1
ATOM 746 O O . SER A 1 93 ? -11.477 -13.778 33.583 1.00 96.81 93 SER A O 1
ATOM 748 N N . VAL A 1 94 ? -10.727 -14.829 31.738 1.00 97.00 94 VAL A N 1
ATOM 749 C CA . VAL A 1 94 ? -11.971 -15.544 31.473 1.00 97.00 94 VAL A CA 1
ATOM 750 C C . VAL A 1 94 ? -12.296 -16.486 32.639 1.00 97.00 94 VAL A C 1
ATOM 752 O O . VAL A 1 94 ? -11.410 -17.124 33.212 1.00 97.00 94 VAL A O 1
ATOM 755 N N . ARG A 1 95 ? -13.579 -16.545 32.994 1.00 94.38 95 ARG A N 1
ATOM 756 C CA . ARG A 1 95 ? -14.190 -17.473 33.942 1.00 94.38 95 ARG A CA 1
ATOM 757 C C . ARG A 1 95 ? -15.140 -18.402 33.200 1.00 94.38 95 ARG A C 1
ATOM 759 O O . ARG A 1 95 ? -15.993 -17.933 32.448 1.00 94.38 95 ARG A O 1
ATOM 766 N N . GLY A 1 96 ? -14.999 -19.708 33.402 1.00 89.12 96 GLY A N 1
ATOM 767 C CA . GLY A 1 96 ? -15.844 -20.711 32.751 1.00 89.12 96 GLY A CA 1
ATOM 768 C C . GLY A 1 96 ? -15.212 -22.097 32.772 1.00 89.12 96 GLY A C 1
ATOM 769 O O . GLY A 1 96 ? -14.494 -22.419 33.707 1.00 89.12 96 GLY A O 1
ATOM 770 N N . ASP A 1 97 ? -15.469 -22.901 31.738 1.00 88.00 97 ASP A N 1
ATOM 771 C CA . ASP A 1 97 ? -14.893 -24.248 31.626 1.00 88.00 97 ASP A CA 1
ATOM 772 C C . ASP A 1 97 ? -13.636 -24.245 30.740 1.00 88.00 97 ASP A C 1
ATOM 774 O O . ASP A 1 97 ? -12.509 -24.314 31.221 1.00 88.00 97 ASP A O 1
ATOM 778 N N . LEU A 1 98 ? -13.814 -24.141 29.418 1.00 91.81 98 LEU A N 1
ATOM 779 C CA . LEU A 1 98 ? -12.741 -24.382 28.443 1.00 91.81 98 LEU A CA 1
ATOM 780 C C . LEU A 1 98 ? -11.629 -23.321 28.458 1.00 91.81 98 LEU A C 1
ATOM 782 O O . LEU A 1 98 ? -10.477 -23.636 28.178 1.00 91.81 98 LEU A O 1
ATOM 786 N N . LEU A 1 99 ? -11.987 -22.066 28.734 1.00 93.25 99 LEU A N 1
ATOM 787 C CA . LEU A 1 99 ? -11.079 -20.916 28.681 1.00 93.25 99 LEU A CA 1
ATOM 788 C C . LEU A 1 99 ? -10.755 -20.367 30.081 1.00 93.25 99 LEU A C 1
ATOM 790 O O . LEU A 1 99 ? -10.244 -19.254 30.183 1.00 93.25 99 LEU A O 1
ATOM 794 N N . ASP A 1 100 ? -11.076 -21.100 31.155 1.00 95.88 100 ASP A N 1
ATOM 795 C CA . ASP A 1 100 ? -10.893 -20.601 32.523 1.00 95.88 100 ASP A CA 1
ATOM 796 C C . ASP A 1 100 ? -9.445 -20.188 32.793 1.00 95.88 100 ASP A C 1
ATOM 798 O O . ASP A 1 100 ? -8.490 -20.889 32.454 1.00 95.88 100 ASP A O 1
ATOM 802 N N . GLY A 1 101 ? -9.282 -19.017 33.400 1.00 94.75 101 GLY A N 1
ATOM 803 C CA . GLY A 1 101 ? -7.978 -18.472 33.754 1.00 94.75 101 GLY A CA 1
ATOM 804 C C . GLY A 1 101 ? -7.194 -17.855 32.593 1.00 94.75 101 GLY A C 1
ATOM 805 O O . GLY A 1 101 ? -6.167 -17.233 32.861 1.00 94.75 101 GLY A O 1
ATOM 806 N N . ILE A 1 102 ? -7.661 -17.943 31.339 1.00 97.12 102 ILE A N 1
ATOM 807 C CA . ILE A 1 102 ? -6.987 -17.292 30.206 1.00 97.12 102 ILE A CA 1
ATOM 808 C C . ILE A 1 102 ? -7.082 -15.766 30.369 1.00 97.12 102 ILE A C 1
ATOM 810 O O . ILE A 1 102 ? -8.193 -15.243 30.506 1.00 97.12 102 ILE A O 1
ATOM 814 N N . PRO A 1 103 ? -5.951 -15.036 30.374 1.00 97.25 103 PRO A N 1
ATOM 815 C CA . PRO A 1 103 ? -5.961 -13.589 30.531 1.00 97.25 103 PRO A CA 1
ATOM 816 C C . PRO A 1 103 ? -6.567 -12.909 29.301 1.00 97.25 103 PRO A C 1
ATOM 818 O O . PRO A 1 103 ? -6.297 -13.296 28.163 1.00 97.25 103 PRO A O 1
ATOM 821 N N . ILE A 1 104 ? -7.360 -11.869 29.541 1.00 97.38 104 ILE A N 1
ATOM 822 C CA . ILE A 1 104 ? -7.788 -10.934 28.504 1.00 97.38 104 ILE A CA 1
ATOM 823 C C . ILE A 1 104 ? -6.770 -9.797 28.539 1.00 97.38 104 ILE A C 1
ATOM 825 O O . ILE A 1 104 ? -6.611 -9.152 29.570 1.00 97.38 104 ILE A O 1
ATOM 829 N N . THR A 1 105 ? -6.041 -9.589 27.444 1.00 95.81 105 THR A N 1
ATOM 830 C CA . THR A 1 105 ? -4.916 -8.635 27.410 1.00 95.81 105 THR A CA 1
ATOM 831 C C . THR A 1 105 ? -5.096 -7.506 26.401 1.00 95.81 105 THR A C 1
ATOM 833 O O . THR A 1 105 ? -4.233 -6.637 26.285 1.00 95.81 105 THR A O 1
ATOM 836 N N . GLY A 1 106 ? -6.200 -7.517 25.654 1.00 94.81 106 GLY A N 1
ATOM 837 C CA . GLY A 1 106 ? -6.476 -6.526 24.627 1.00 94.81 106 GLY A CA 1
ATOM 838 C C . GLY A 1 106 ? -7.963 -6.245 24.484 1.00 94.81 106 GLY A C 1
ATOM 839 O O . GLY A 1 106 ? -8.788 -7.159 24.526 1.00 94.81 106 GLY A O 1
ATOM 840 N N . CYS A 1 107 ? -8.282 -4.973 24.296 1.00 97.12 107 CYS A N 1
ATOM 841 C CA . CYS A 1 107 ? -9.609 -4.459 24.001 1.00 97.12 107 CYS A CA 1
ATOM 842 C C . CYS A 1 107 ? -9.440 -3.251 23.085 1.00 97.12 107 CYS A C 1
ATOM 844 O O . CYS A 1 107 ? -8.680 -2.345 23.396 1.00 97.12 107 CYS A O 1
ATOM 846 N N . VAL A 1 108 ? -10.109 -3.239 21.940 1.00 95.69 108 VAL A N 1
ATOM 847 C CA . VAL A 1 108 ? -10.036 -2.124 20.996 1.00 95.69 108 VAL A CA 1
ATOM 848 C C . VAL A 1 108 ? -11.320 -2.091 20.175 1.00 95.69 108 VAL A C 1
ATOM 850 O O . VAL A 1 108 ? -11.872 -3.143 19.842 1.00 95.69 108 VAL A O 1
ATOM 853 N N . GLY A 1 109 ? -11.825 -0.895 19.881 1.00 93.81 109 GLY A N 1
ATOM 854 C CA . GLY A 1 109 ? -12.987 -0.693 19.020 1.00 93.81 109 GLY A CA 1
ATOM 855 C C . GLY A 1 109 ? -12.735 -1.272 17.631 1.00 93.81 109 GLY A C 1
ATOM 856 O O . GLY A 1 109 ? -11.611 -1.268 17.148 1.00 93.81 109 GLY A O 1
ATOM 857 N N . ASP A 1 110 ? -13.767 -1.770 16.964 1.00 88.44 110 ASP A N 1
ATOM 858 C CA . ASP A 1 110 ? -13.658 -2.483 15.684 1.00 88.44 110 ASP A CA 1
ATOM 859 C C . ASP A 1 110 ? -12.934 -1.684 14.579 1.00 88.44 110 ASP A C 1
ATOM 861 O O . ASP A 1 110 ? -12.040 -2.208 13.912 1.00 88.44 110 ASP A O 1
ATOM 865 N N . GLN A 1 111 ? -13.266 -0.402 14.403 1.00 86.38 111 GLN A N 1
ATOM 866 C CA . GLN A 1 111 ? -12.656 0.452 13.382 1.00 86.38 111 GLN A CA 1
ATOM 867 C C . GLN A 1 111 ? -11.182 0.749 13.702 1.00 86.38 111 GLN A C 1
ATOM 869 O O . GLN A 1 111 ? -10.333 0.710 12.808 1.00 86.38 111 GLN A O 1
ATOM 874 N N . SER A 1 112 ? -10.876 0.971 14.979 1.00 91.56 112 SER A N 1
ATOM 875 C CA . SER A 1 112 ? -9.519 1.105 15.512 1.00 91.56 112 SER A CA 1
ATOM 876 C C . SER A 1 112 ? -8.712 -0.189 15.366 1.00 91.56 112 SER A C 1
ATOM 878 O O . SER A 1 112 ? -7.563 -0.166 14.932 1.00 91.56 112 SER A O 1
ATOM 880 N N . ALA A 1 113 ? -9.330 -1.337 15.644 1.00 89.69 113 ALA A N 1
ATOM 881 C CA . ALA A 1 113 ? -8.733 -2.658 15.508 1.00 89.69 113 ALA A CA 1
ATOM 882 C C . ALA A 1 113 ? -8.382 -2.955 14.049 1.00 89.69 113 ALA A C 1
ATOM 884 O O . ALA A 1 113 ? -7.297 -3.454 13.771 1.00 89.69 113 ALA A O 1
ATOM 885 N N . ALA A 1 114 ? -9.267 -2.599 13.114 1.00 82.50 114 ALA A N 1
ATOM 886 C CA . ALA A 1 114 ? -8.997 -2.714 11.687 1.00 82.50 11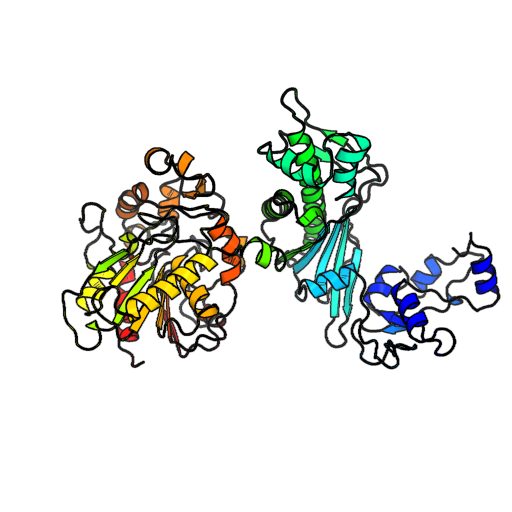4 ALA A CA 1
ATOM 887 C C . ALA A 1 114 ? -7.810 -1.833 11.264 1.00 82.50 114 ALA A C 1
ATOM 889 O O . ALA A 1 114 ? -6.958 -2.292 10.512 1.00 82.50 114 ALA A O 1
ATOM 890 N N . LEU A 1 115 ? -7.688 -0.606 11.786 1.00 83.94 115 LEU A N 1
ATOM 891 C CA . LEU A 1 115 ? -6.515 0.238 11.525 1.00 83.94 115 LEU A CA 1
ATOM 892 C C . LEU A 1 115 ? -5.213 -0.401 12.047 1.00 83.94 115 LEU A C 1
ATOM 894 O O . LEU A 1 115 ? -4.217 -0.402 11.326 1.00 83.94 115 LEU A O 1
ATOM 898 N N . ILE A 1 116 ? -5.224 -0.970 13.260 1.00 85.12 116 ILE A N 1
ATOM 899 C CA . ILE A 1 116 ? -4.085 -1.728 13.818 1.00 85.12 116 ILE A CA 1
ATOM 900 C C . ILE A 1 116 ? -3.761 -2.943 12.939 1.00 85.12 116 ILE A C 1
ATOM 902 O O . ILE A 1 116 ? -2.597 -3.165 12.612 1.00 85.12 116 ILE A O 1
ATOM 906 N N . GLY A 1 117 ? -4.779 -3.722 12.558 1.00 80.81 117 GLY A N 1
ATOM 907 C CA . GLY A 1 117 ? -4.641 -4.920 11.727 1.00 80.81 117 GLY A CA 1
ATOM 908 C C . GLY A 1 117 ? -3.974 -4.611 10.392 1.00 80.81 117 GLY A C 1
ATOM 909 O O . GLY A 1 117 ? -3.038 -5.295 10.008 1.00 80.81 117 GLY A O 1
ATOM 910 N N . HIS A 1 118 ? -4.350 -3.485 9.787 1.00 73.75 118 HIS A N 1
ATOM 911 C CA . HIS A 1 118 ? -3.756 -2.932 8.568 1.00 73.75 118 HIS A CA 1
ATOM 912 C C . HIS A 1 118 ? -2.401 -2.232 8.773 1.00 73.75 118 HIS A C 1
ATOM 914 O O . HIS A 1 118 ? -1.954 -1.454 7.926 1.00 73.75 118 HIS A O 1
ATOM 920 N N . ARG A 1 119 ? -1.756 -2.444 9.926 1.00 80.31 119 ARG A N 1
ATOM 921 C CA . ARG A 1 119 ? -0.467 -1.846 10.313 1.00 80.31 119 ARG A CA 1
ATOM 922 C C . ARG A 1 119 ? -0.439 -0.324 10.211 1.00 80.31 119 ARG A C 1
ATOM 924 O O . ARG A 1 119 ? 0.599 0.269 9.910 1.00 80.31 119 ARG A O 1
ATOM 931 N N . GLY A 1 120 ? -1.571 0.325 10.465 1.00 79.94 120 GLY A N 1
ATOM 932 C CA . GLY A 1 120 ? -1.730 1.770 10.379 1.00 79.94 120 GLY A CA 1
ATOM 933 C C . GLY A 1 120 ? -1.082 2.513 11.545 1.00 79.94 120 GLY A C 1
ATOM 934 O O . GLY A 1 120 ? -1.761 3.290 12.205 1.00 79.94 120 GLY A O 1
ATOM 935 N N . PHE A 1 121 ? 0.205 2.268 11.814 1.00 82.81 121 PHE A N 1
ATOM 936 C CA . PHE A 1 121 ? 0.928 2.764 12.992 1.00 82.81 121 PHE A CA 1
ATOM 937 C C . PHE A 1 121 ? 1.622 4.119 12.793 1.00 82.81 121 PHE A C 1
ATOM 939 O O . PHE A 1 121 ? 2.195 4.677 13.725 1.00 82.81 121 PHE A O 1
ATOM 946 N N . SER A 1 122 ? 1.615 4.644 11.568 1.00 82.56 122 SER A N 1
ATOM 947 C CA . SER A 1 122 ? 2.276 5.903 11.217 1.00 82.56 122 SER A CA 1
ATOM 948 C C . SER A 1 122 ? 1.265 6.972 10.827 1.00 82.56 122 SER A C 1
ATOM 950 O O . SER A 1 122 ? 0.250 6.663 10.202 1.00 82.56 122 SER A O 1
ATOM 952 N N . VAL A 1 123 ? 1.585 8.238 11.106 1.00 83.56 123 VAL A N 1
ATOM 953 C CA . VAL A 1 123 ? 0.821 9.389 10.597 1.00 83.56 123 VAL A CA 1
ATOM 954 C C . VAL A 1 123 ? 0.661 9.273 9.083 1.00 83.56 123 VAL A C 1
ATOM 956 O O . VAL A 1 123 ? 1.632 8.981 8.378 1.00 83.56 123 VAL A O 1
ATOM 959 N N . GLY A 1 124 ? -0.559 9.488 8.595 1.00 80.00 124 GLY A N 1
ATOM 960 C CA . GLY A 1 124 ? -0.886 9.332 7.180 1.00 80.00 124 GLY A CA 1
ATOM 961 C C . GLY A 1 124 ? -1.337 7.932 6.783 1.00 80.00 124 GLY A C 1
ATOM 962 O O . GLY A 1 124 ? -1.774 7.742 5.650 1.00 80.00 124 GLY A O 1
ATOM 963 N N . SER A 1 125 ? -1.258 6.955 7.692 1.00 83.50 125 SER A N 1
ATOM 964 C CA . SER A 1 125 ? -1.858 5.643 7.457 1.00 83.50 125 SER A CA 1
ATOM 965 C C . SER A 1 125 ? -3.360 5.730 7.653 1.00 83.50 125 SER A C 1
ATOM 967 O O . SER A 1 125 ? -3.824 6.209 8.687 1.00 83.50 125 SER A O 1
ATOM 969 N N . ALA A 1 126 ? -4.119 5.234 6.691 1.00 86.19 126 ALA A N 1
ATOM 970 C CA . ALA A 1 126 ? -5.564 5.227 6.757 1.00 86.19 126 ALA A CA 1
ATOM 971 C C . ALA A 1 126 ? -6.139 3.875 6.369 1.00 86.19 126 ALA A C 1
ATOM 973 O O . ALA A 1 126 ? -5.485 3.043 5.736 1.00 86.19 126 ALA A O 1
ATOM 974 N N . LYS A 1 127 ? -7.405 3.681 6.716 1.00 87.44 127 LYS A N 1
ATOM 975 C CA . LYS A 1 127 ? -8.201 2.566 6.231 1.00 87.44 127 LYS A CA 1
ATOM 976 C C . LYS A 1 127 ? -9.621 2.996 5.892 1.00 87.44 127 LYS A C 1
ATOM 978 O O . LYS A 1 127 ? -10.110 3.988 6.430 1.00 87.44 127 LYS A O 1
ATOM 983 N N . ALA A 1 128 ? -10.280 2.234 5.032 1.00 85.94 128 ALA A N 1
ATOM 984 C CA . ALA A 1 128 ? -11.689 2.363 4.701 1.00 85.94 128 ALA A CA 1
ATOM 985 C C . ALA A 1 128 ? -12.349 0.977 4.682 1.00 85.94 128 ALA A C 1
ATOM 987 O O . ALA A 1 128 ? -11.973 0.107 3.896 1.00 85.94 128 ALA A O 1
ATOM 988 N N . THR A 1 129 ? -13.339 0.782 5.552 1.00 79.31 129 THR A N 1
ATOM 989 C CA . THR A 1 129 ? -14.102 -0.472 5.648 1.00 79.31 129 THR A CA 1
ATOM 990 C C . THR A 1 129 ? -15.419 -0.337 4.898 1.00 79.31 129 THR A C 1
ATOM 992 O O . THR A 1 129 ? -16.287 0.410 5.341 1.00 79.31 129 THR A O 1
ATOM 995 N N . TYR A 1 130 ? -15.596 -1.074 3.801 1.00 83.56 130 TYR A N 1
ATOM 996 C CA . TYR A 1 130 ? -16.778 -1.034 2.934 1.00 83.56 130 TYR A CA 1
ATOM 997 C C . TYR A 1 130 ? -17.774 -2.151 3.273 1.00 83.56 130 TYR A C 1
ATOM 999 O O . TYR A 1 130 ? -17.767 -3.238 2.682 1.00 83.56 130 TYR A O 1
ATOM 1007 N N . GLY A 1 131 ? -18.646 -1.873 4.240 1.00 82.62 131 GLY A N 1
ATOM 1008 C CA . GLY A 1 131 ? -19.799 -2.702 4.592 1.00 82.62 131 GLY A CA 1
ATOM 1009 C C . GLY A 1 131 ? -21.102 -2.103 4.059 1.00 82.62 131 GLY A C 1
ATOM 1010 O O . GLY A 1 131 ? -21.149 -1.560 2.958 1.00 82.62 131 GLY A O 1
ATOM 1011 N N . THR A 1 132 ? -22.175 -2.171 4.855 1.00 82.62 132 THR A N 1
ATOM 1012 C CA . THR A 1 132 ? -23.440 -1.468 4.565 1.00 82.62 132 THR A CA 1
ATOM 1013 C C . THR A 1 132 ? -23.208 0.037 4.378 1.00 82.62 132 THR A C 1
ATOM 1015 O O . THR A 1 132 ? -23.670 0.612 3.393 1.00 82.62 132 THR A O 1
ATOM 1018 N N . GLY A 1 133 ? -22.444 0.646 5.287 1.00 86.31 133 GLY A N 1
ATOM 1019 C CA . GLY A 1 133 ? -21.823 1.965 5.131 1.00 86.31 133 GLY A CA 1
ATOM 1020 C C . GLY A 1 133 ? -20.308 1.841 4.938 1.00 86.31 133 GLY A C 1
ATOM 1021 O O . GLY A 1 133 ? -19.780 0.730 4.861 1.00 86.31 133 GLY A O 1
ATOM 1022 N N . CYS A 1 134 ? -19.609 2.971 4.875 1.00 87.81 134 CYS A N 1
ATOM 1023 C CA . CYS A 1 134 ? -18.152 3.023 4.846 1.00 87.81 134 CYS A CA 1
ATOM 1024 C C . CYS A 1 134 ? -17.601 3.857 6.004 1.00 87.81 134 CYS A C 1
ATOM 1026 O O . CYS A 1 134 ? -18.111 4.935 6.297 1.00 87.81 134 CYS A O 1
ATOM 1028 N N . PHE A 1 135 ? -16.553 3.358 6.654 1.00 88.19 135 PHE A N 1
ATOM 1029 C CA . PHE A 1 135 ? -15.859 4.057 7.734 1.00 88.19 135 PHE A CA 1
ATOM 1030 C C . PHE A 1 135 ? -14.410 4.296 7.338 1.00 88.19 135 PHE A C 1
ATOM 1032 O O . PHE A 1 135 ? -13.631 3.347 7.218 1.00 88.19 135 PHE A O 1
ATOM 1039 N N . CYS A 1 136 ? -14.067 5.565 7.148 1.00 91.12 136 CYS A N 1
ATOM 1040 C CA . CYS A 1 136 ? -12.726 6.031 6.836 1.00 91.12 136 CYS A CA 1
ATOM 1041 C C . CYS A 1 136 ? -12.036 6.447 8.133 1.00 91.12 136 CYS A C 1
ATOM 1043 O O . CYS A 1 136 ? -12.526 7.344 8.809 1.00 91.12 136 CYS A O 1
ATOM 1045 N N . VAL A 1 137 ? -10.906 5.832 8.471 1.00 93.06 137 VAL A N 1
ATOM 1046 C CA . VAL A 1 137 ? -10.115 6.170 9.664 1.00 93.06 137 VAL A CA 1
ATOM 1047 C C . VAL A 1 137 ? -8.713 6.563 9.222 1.00 93.06 137 VAL A C 1
ATOM 1049 O O . VAL A 1 137 ? -8.072 5.802 8.504 1.00 93.06 137 VAL A O 1
ATOM 1052 N N . TYR A 1 138 ? -8.234 7.728 9.650 1.00 93.31 138 TYR A N 1
ATOM 1053 C CA . TYR A 1 138 ? -6.940 8.302 9.281 1.00 93.31 138 TYR A CA 1
ATOM 1054 C C . TYR A 1 138 ? -6.092 8.563 10.531 1.00 93.31 138 TYR A C 1
ATOM 1056 O O . TYR A 1 138 ? -6.502 9.336 11.391 1.00 93.31 138 TYR A O 1
ATOM 1064 N N . ASN A 1 139 ? -4.914 7.944 10.636 1.00 93.19 139 ASN A N 1
ATOM 1065 C CA . ASN A 1 139 ? -4.004 8.093 11.775 1.00 93.19 139 ASN A CA 1
ATOM 1066 C C . ASN A 1 139 ? -3.326 9.476 11.774 1.00 93.19 139 ASN A C 1
ATOM 1068 O O . ASN A 1 139 ? -2.610 9.836 10.833 1.00 93.19 139 ASN A O 1
ATOM 1072 N N . THR A 1 140 ? -3.499 10.223 12.865 1.00 93.56 140 THR A N 1
ATOM 1073 C CA . THR A 1 140 ? -2.926 11.564 13.081 1.00 93.56 140 THR A CA 1
ATOM 1074 C C . THR A 1 140 ? -1.762 11.579 14.077 1.00 93.56 140 THR A C 1
ATOM 1076 O O . THR A 1 140 ? -1.255 12.641 14.445 1.00 93.56 140 THR A O 1
ATOM 1079 N N . GLY A 1 141 ? -1.310 10.409 14.527 1.00 93.50 141 GLY A N 1
ATOM 1080 C CA . GLY A 1 141 ? -0.271 10.251 15.535 1.00 93.50 141 GLY A CA 1
ATOM 1081 C C . GLY A 1 141 ? -0.724 10.840 16.864 1.00 93.50 141 GLY A C 1
ATOM 1082 O O . GLY A 1 141 ? -1.843 10.617 17.308 1.00 93.50 141 GLY A O 1
ATOM 1083 N N . SER A 1 142 ? 0.120 11.639 17.506 1.00 92.25 142 SER A N 1
ATOM 1084 C CA . SER A 1 142 ? -0.195 12.250 18.803 1.00 92.25 142 SER A CA 1
ATOM 1085 C C . SER A 1 142 ? -1.109 13.483 18.720 1.00 92.25 142 SER A C 1
ATOM 1087 O O . SER A 1 142 ? -1.311 14.153 19.732 1.00 92.25 142 SER A O 1
ATOM 1089 N N . ARG A 1 143 ? -1.614 13.836 17.531 1.00 93.00 143 ARG A N 1
ATOM 1090 C CA . ARG A 1 143 ? -2.333 15.093 17.290 1.00 93.00 143 ARG A CA 1
ATOM 1091 C C . ARG A 1 143 ? -3.845 14.886 17.300 1.00 93.00 143 ARG A C 1
ATOM 1093 O O . ARG A 1 143 ? -4.357 14.033 16.579 1.00 93.00 143 ARG A O 1
ATOM 1100 N N . ILE A 1 144 ? -4.544 15.715 18.070 1.00 94.25 144 ILE A N 1
ATOM 1101 C CA . ILE A 1 144 ? -6.008 15.827 18.076 1.00 94.25 144 ILE A CA 1
ATOM 1102 C C . ILE A 1 144 ? -6.374 17.062 17.254 1.00 94.25 144 ILE A C 1
ATOM 1104 O O . ILE A 1 144 ? -5.762 18.116 17.433 1.00 94.25 144 ILE A O 1
ATOM 1108 N N . PHE A 1 145 ? -7.373 16.940 16.387 1.00 90.94 145 PHE A N 1
ATOM 1109 C CA . PHE A 1 145 ? -7.911 18.059 15.617 1.00 90.94 145 PHE A CA 1
ATOM 1110 C C . PHE A 1 145 ? -9.332 18.397 16.077 1.00 90.94 145 PHE A C 1
ATOM 1112 O O . PHE A 1 145 ? -10.019 17.569 16.679 1.00 90.94 145 PHE A O 1
ATOM 1119 N N . ASP A 1 146 ? -9.775 19.625 15.844 1.00 82.88 146 ASP A N 1
ATOM 1120 C CA . ASP A 1 146 ? -11.149 20.029 16.139 1.00 82.88 146 ASP A CA 1
ATOM 1121 C C . ASP A 1 146 ? -12.113 19.586 15.022 1.00 82.88 146 ASP A C 1
ATOM 1123 O O . ASP A 1 146 ? -11.721 18.944 14.055 1.00 82.88 146 ASP A O 1
ATOM 1127 N N . ALA A 1 147 ? -13.409 19.865 15.145 1.00 72.00 147 ALA A N 1
ATOM 1128 C CA . ALA A 1 147 ? -14.417 19.376 14.196 1.00 72.00 147 ALA A CA 1
ATOM 1129 C C . ALA A 1 147 ? -14.574 20.250 12.924 1.00 72.00 147 ALA A C 1
ATOM 1131 O O . ALA A 1 147 ? -15.607 20.171 12.260 1.00 72.00 147 ALA A O 1
ATOM 1132 N N . GLN A 1 148 ? -13.595 21.100 12.575 1.00 78.19 148 GLN A N 1
ATOM 1133 C CA . GLN A 1 148 ? -13.747 22.132 11.532 1.00 78.19 148 GLN A CA 1
ATOM 1134 C C . GLN A 1 148 ? -14.076 21.606 10.127 1.00 78.19 148 GLN A C 1
ATOM 1136 O O . GLN A 1 148 ? -14.772 22.291 9.378 1.00 78.19 148 GLN A O 1
ATOM 1141 N N . HIS A 1 149 ? -13.634 20.398 9.770 1.00 84.38 149 HIS A N 1
ATOM 1142 C CA . HIS A 1 149 ? -13.862 19.820 8.440 1.00 84.38 149 HIS A CA 1
ATOM 1143 C C . HIS A 1 149 ? -14.844 18.639 8.451 1.00 84.38 149 HIS A C 1
ATOM 1145 O O . HIS A 1 149 ? -14.852 17.819 7.536 1.00 84.38 149 HIS A O 1
ATOM 1151 N N . GLY A 1 150 ? -15.700 18.544 9.477 1.00 86.56 150 GLY A N 1
ATOM 1152 C CA . GLY A 1 150 ? -16.801 17.575 9.502 1.00 86.56 150 GLY A CA 1
ATOM 1153 C C . GLY A 1 150 ? -16.373 16.124 9.747 1.00 86.56 150 GLY A C 1
ATOM 1154 O O . GLY A 1 150 ? -17.162 15.211 9.497 1.00 86.56 150 GLY A O 1
ATOM 1155 N N . LEU A 1 151 ? -15.152 15.902 10.242 1.00 92.88 151 LEU A N 1
ATOM 1156 C CA . LEU A 1 151 ? -14.663 14.599 10.698 1.00 92.88 151 LEU A CA 1
ATOM 1157 C C . LEU A 1 151 ? -14.662 14.514 12.226 1.00 92.88 151 LEU A C 1
ATOM 1159 O O . LEU A 1 151 ? -14.614 15.526 12.925 1.00 92.88 151 LEU A O 1
ATOM 1163 N N . LEU A 1 152 ? -14.701 13.288 12.743 1.00 92.38 152 LEU A N 1
ATOM 1164 C CA . LEU A 1 152 ? -14.640 13.017 14.175 1.00 92.38 152 LEU A CA 1
ATOM 1165 C C . LEU A 1 152 ? -13.195 12.760 14.599 1.00 92.38 152 LEU A C 1
ATOM 1167 O O . LEU A 1 152 ? -12.549 11.861 14.068 1.00 92.38 152 LEU A O 1
ATOM 1171 N N . SER A 1 153 ? -12.708 13.491 15.598 1.00 94.44 153 SER A N 1
ATOM 1172 C CA . SER A 1 153 ? -11.468 13.126 16.288 1.00 94.44 153 SER A CA 1
ATOM 1173 C C . SER A 1 153 ? -11.733 12.012 17.293 1.00 94.44 153 SER A C 1
ATOM 1175 O O . SER A 1 153 ? -12.675 12.083 18.081 1.00 94.44 153 SER A O 1
ATOM 1177 N N . THR A 1 154 ? -10.896 10.980 17.273 1.00 95.50 154 THR A N 1
ATOM 1178 C CA . THR A 1 154 ? -11.063 9.767 18.080 1.00 95.50 154 THR A CA 1
ATOM 1179 C C . THR A 1 154 ? -9.709 9.214 18.514 1.00 95.50 154 THR A C 1
ATOM 1181 O O . THR A 1 154 ? -8.672 9.585 17.963 1.00 95.50 154 THR A O 1
ATOM 1184 N N . VAL A 1 155 ? -9.691 8.305 19.488 1.00 97.06 155 VAL A N 1
ATOM 1185 C CA . VAL A 1 155 ? -8.479 7.527 19.789 1.00 97.06 155 VAL A CA 1
ATOM 1186 C C . VAL A 1 155 ? -8.335 6.423 18.738 1.00 97.06 155 VAL A C 1
ATOM 1188 O O . VAL A 1 155 ? -9.253 5.625 18.557 1.00 97.06 155 VAL A O 1
ATOM 1191 N N . ALA A 1 156 ? -7.192 6.373 18.050 1.00 95.00 156 ALA A N 1
ATOM 1192 C CA . ALA A 1 156 ? -6.874 5.298 17.114 1.00 95.00 156 ALA A CA 1
ATOM 1193 C C . ALA A 1 156 ? -6.503 4.030 17.880 1.00 95.00 156 ALA A C 1
ATOM 1195 O O . ALA A 1 156 ? -7.105 2.989 17.658 1.00 95.00 156 ALA A O 1
ATOM 1196 N N . TYR A 1 157 ? -5.548 4.129 18.804 1.00 94.12 157 TYR A N 1
ATOM 1197 C CA . TYR A 1 157 ? -5.139 3.045 19.694 1.00 94.12 157 TYR A CA 1
ATOM 1198 C C . TYR A 1 157 ? -4.306 3.580 20.862 1.00 94.12 157 TYR A C 1
ATOM 1200 O O . TYR A 1 157 ? -3.663 4.628 20.754 1.00 94.12 157 TYR A O 1
ATOM 1208 N N . ASP A 1 158 ? -4.291 2.832 21.963 1.00 94.31 158 ASP A N 1
ATOM 1209 C CA . ASP A 1 158 ? -3.441 3.084 23.129 1.00 94.31 158 ASP A CA 1
ATOM 1210 C C . ASP A 1 158 ? -2.755 1.772 23.541 1.00 94.31 158 ASP A C 1
ATOM 1212 O O . ASP A 1 158 ? -3.330 0.935 24.225 1.00 94.31 158 ASP A O 1
ATOM 1216 N N . LEU A 1 159 ? -1.532 1.539 23.077 1.00 88.06 159 LEU A N 1
ATOM 1217 C CA . LEU A 1 159 ? -0.762 0.322 23.355 1.00 88.06 159 LEU A CA 1
ATOM 1218 C C . LEU A 1 159 ? 0.081 0.449 24.641 1.00 88.06 159 LEU A C 1
ATOM 1220 O O . LEU A 1 159 ? 1.053 -0.281 24.829 1.00 88.06 159 LEU A O 1
ATOM 1224 N N . GLY A 1 160 ? -0.241 1.414 25.510 1.00 82.88 160 GLY A N 1
ATOM 1225 C CA . GLY A 1 160 ? 0.478 1.702 26.749 1.00 82.88 160 GLY A CA 1
ATOM 1226 C C . GLY A 1 160 ? 1.717 2.573 26.529 1.00 82.88 160 GLY A C 1
ATOM 1227 O O . GLY A 1 160 ? 1.771 3.698 27.022 1.00 82.88 160 GLY A O 1
ATOM 1228 N N . SER A 1 161 ? 2.716 2.079 25.788 1.00 80.88 161 SER A N 1
ATOM 1229 C CA . SER A 1 161 ? 3.918 2.865 25.442 1.00 80.88 161 SER A CA 1
ATOM 1230 C C . SER A 1 161 ? 3.742 3.728 24.194 1.00 80.88 161 SER A C 1
ATOM 1232 O O . SER A 1 161 ? 4.442 4.724 24.031 1.00 80.88 161 SER A O 1
ATOM 1234 N N . GLU A 1 162 ? 2.824 3.339 23.313 1.00 84.94 162 GLU A N 1
ATOM 1235 C CA . GLU A 1 162 ? 2.549 4.014 22.049 1.00 84.94 162 GLU A CA 1
ATOM 1236 C C . GLU A 1 162 ? 1.066 4.341 21.956 1.00 84.94 162 GLU A C 1
ATOM 1238 O O . GLU A 1 162 ? 0.216 3.491 22.207 1.00 84.94 162 GLU A O 1
ATOM 1243 N N . MET A 1 163 ? 0.749 5.573 21.570 1.00 91.56 163 MET A N 1
ATOM 1244 C CA . MET A 1 163 ? -0.627 6.018 21.407 1.00 91.56 163 MET A CA 1
ATOM 1245 C C . MET A 1 163 ? -0.781 6.818 20.124 1.00 91.56 163 MET A C 1
ATOM 1247 O O . MET A 1 163 ? 0.133 7.540 19.715 1.00 91.56 163 MET A O 1
ATOM 1251 N N . ALA A 1 164 ? -1.958 6.720 19.522 1.00 95.25 164 ALA A N 1
ATOM 1252 C CA . ALA A 1 164 ? -2.328 7.542 18.387 1.00 95.25 164 ALA A CA 1
ATOM 1253 C C . ALA A 1 164 ? -3.803 7.940 18.442 1.00 95.25 164 ALA A C 1
ATOM 1255 O O . ALA A 1 164 ? -4.655 7.224 18.975 1.00 95.25 164 ALA A O 1
ATOM 1256 N N . TYR A 1 165 ? -4.095 9.083 17.840 1.00 96.75 165 TYR A N 1
ATOM 1257 C CA . TYR A 1 165 ? -5.428 9.551 17.509 1.00 96.75 165 TYR A CA 1
ATOM 1258 C C . TYR A 1 165 ? -5.709 9.315 16.027 1.00 96.75 165 TYR A C 1
ATOM 1260 O O . TYR A 1 165 ? -4.813 9.008 15.231 1.00 96.75 165 TYR A O 1
ATOM 1268 N N . ALA A 1 166 ? -6.979 9.438 15.669 1.00 96.00 166 ALA A N 1
ATOM 1269 C CA . ALA A 1 166 ? -7.416 9.404 14.293 1.00 96.00 166 ALA A CA 1
ATOM 1270 C C . ALA A 1 166 ? -8.488 10.450 14.011 1.00 96.00 166 ALA A C 1
ATOM 1272 O O . ALA A 1 166 ? -9.228 10.871 14.902 1.00 96.00 166 ALA A O 1
ATOM 1273 N N . LEU A 1 167 ? -8.580 10.805 12.735 1.00 95.31 167 LEU A N 1
ATOM 1274 C CA . LEU A 1 167 ? -9.750 11.428 12.141 1.00 95.31 167 LEU A CA 1
ATOM 1275 C C . LEU A 1 167 ? -10.617 10.341 11.515 1.00 95.31 167 LEU A C 1
ATOM 1277 O O . LEU A 1 167 ? -10.117 9.492 10.776 1.00 95.31 167 LEU A O 1
ATOM 1281 N N . GLU A 1 168 ? -11.911 10.374 11.798 1.00 93.25 168 GLU A N 1
ATOM 1282 C CA . GLU A 1 168 ? -12.873 9.413 11.282 1.00 93.25 168 GLU A CA 1
ATOM 1283 C C . GLU A 1 168 ? -13.980 10.095 10.476 1.00 93.25 168 GLU A C 1
ATOM 1285 O O . GLU A 1 168 ? -14.642 11.024 10.943 1.00 93.25 168 GLU A O 1
ATOM 1290 N N . GLY A 1 169 ? -14.202 9.586 9.265 1.00 91.62 169 GLY A N 1
ATOM 1291 C CA . GLY A 1 169 ? -15.330 9.923 8.408 1.00 91.62 169 GLY A CA 1
ATOM 1292 C C . GLY A 1 169 ? -16.269 8.732 8.259 1.00 91.62 169 GLY A C 1
ATOM 1293 O O . GLY A 1 169 ? -15.856 7.655 7.834 1.00 91.62 169 GLY A O 1
ATOM 1294 N N . SER A 1 170 ? -17.545 8.927 8.585 1.00 88.12 170 SER A N 1
ATOM 1295 C CA . SER A 1 170 ? -18.600 7.936 8.352 1.00 88.12 170 SER A CA 1
ATOM 1296 C C . SER A 1 170 ? -19.378 8.267 7.083 1.00 88.12 170 SER A C 1
ATOM 1298 O O . SER A 1 170 ? -19.845 9.390 6.914 1.00 88.12 170 SER A O 1
ATOM 1300 N N . ILE A 1 171 ? -19.572 7.271 6.227 1.00 89.69 171 ILE A N 1
ATOM 1301 C CA . ILE A 1 171 ? -20.355 7.324 4.994 1.00 89.69 171 ILE A CA 1
ATOM 1302 C C . ILE A 1 171 ? -21.519 6.351 5.173 1.00 89.69 171 ILE A C 1
ATOM 1304 O O . ILE A 1 171 ? -21.321 5.141 5.262 1.00 89.69 171 ILE A O 1
ATOM 1308 N N . ALA A 1 172 ? -22.752 6.851 5.231 1.00 84.12 172 ALA A N 1
ATOM 1309 C CA . ALA A 1 172 ? -23.899 5.994 5.547 1.00 84.12 172 ALA A CA 1
ATOM 1310 C C . ALA A 1 172 ? -24.229 4.958 4.470 1.00 84.12 172 ALA A C 1
ATOM 1312 O O . ALA A 1 172 ? -24.744 3.886 4.787 1.00 84.12 172 ALA A O 1
ATOM 1313 N N . THR A 1 173 ? -23.945 5.276 3.207 1.00 86.06 173 THR A N 1
ATOM 1314 C CA . THR A 1 173 ? -24.329 4.429 2.082 1.00 86.06 173 THR A CA 1
ATOM 1315 C C . THR A 1 173 ? -23.104 3.989 1.301 1.00 86.06 173 THR A C 1
ATOM 1317 O O . THR A 1 173 ? -22.530 4.774 0.550 1.00 86.06 173 THR A O 1
ATOM 1320 N N . ALA A 1 174 ? -22.741 2.718 1.474 1.00 88.06 174 ALA A N 1
ATOM 1321 C CA . ALA A 1 174 ? -21.787 2.010 0.632 1.00 88.06 174 ALA A CA 1
ATOM 1322 C C . ALA A 1 174 ? -22.469 0.766 0.041 1.00 88.06 174 ALA A C 1
ATOM 1324 O O . ALA A 1 174 ? -23.142 0.854 -0.989 1.00 88.06 174 ALA A O 1
ATOM 1325 N N . GLY A 1 175 ? -22.407 -0.375 0.731 1.00 86.38 175 GLY A N 1
ATOM 1326 C CA . GLY A 1 175 ? -23.023 -1.629 0.293 1.00 86.38 175 GLY A CA 1
ATOM 1327 C C . GLY A 1 175 ? -24.548 -1.586 0.291 1.00 86.38 175 GLY A C 1
ATOM 1328 O O . GLY A 1 175 ? -25.187 -2.281 -0.501 1.00 86.38 175 GLY A O 1
ATOM 1329 N N . SER A 1 176 ? -25.159 -0.718 1.101 1.00 89.25 176 SER A N 1
ATOM 1330 C CA . SER A 1 176 ? -26.601 -0.457 1.023 1.00 89.25 176 SER A CA 1
ATOM 1331 C C . SER A 1 176 ? -27.012 0.171 -0.312 1.00 89.25 176 SER A C 1
ATOM 1333 O O . SER A 1 176 ? -28.129 -0.066 -0.761 1.00 89.25 176 SER A O 1
ATOM 1335 N N . GLY A 1 177 ? -26.118 0.893 -1.000 1.00 92.50 177 GLY A N 1
ATOM 1336 C CA . GLY A 1 177 ? -26.373 1.402 -2.351 1.00 92.50 177 GLY A CA 1
ATOM 1337 C C . GLY A 1 177 ? -26.432 0.288 -3.393 1.00 92.50 177 GLY A C 1
ATOM 1338 O O . GLY A 1 177 ? -27.333 0.270 -4.229 1.00 92.50 177 GLY A O 1
ATOM 1339 N N . VAL A 1 178 ? -25.531 -0.690 -3.287 1.00 91.56 178 VAL A N 1
ATOM 1340 C CA . VAL A 1 178 ? -25.563 -1.916 -4.103 1.00 91.56 178 VAL A CA 1
ATOM 1341 C C . VAL A 1 178 ? -26.837 -2.711 -3.816 1.00 91.56 178 VAL A C 1
ATOM 1343 O O . VAL A 1 178 ? -27.544 -3.098 -4.745 1.00 91.56 178 VAL A O 1
ATOM 1346 N N . SER A 1 179 ? -27.169 -2.884 -2.533 1.00 91.88 179 SER A N 1
ATOM 1347 C CA . SER A 1 179 ? -28.383 -3.589 -2.099 1.00 91.88 179 SER A CA 1
ATOM 1348 C C . SER A 1 179 ? -29.640 -2.904 -2.636 1.00 91.88 179 SER A C 1
ATOM 1350 O O . SER A 1 179 ? -30.517 -3.564 -3.172 1.00 91.88 179 SER A O 1
ATOM 1352 N N . PHE A 1 180 ? -29.696 -1.569 -2.621 1.00 94.81 180 PHE A N 1
ATOM 1353 C CA . PHE A 1 180 ? -30.802 -0.810 -3.204 1.00 94.81 180 PHE A CA 1
ATOM 1354 C C . PHE A 1 180 ? -30.986 -1.083 -4.708 1.00 94.81 180 PHE A C 1
ATOM 1356 O O . PHE A 1 180 ? -32.118 -1.248 -5.172 1.00 94.81 180 PHE A O 1
ATOM 1363 N N . LEU A 1 181 ? -29.900 -1.164 -5.487 1.00 95.12 181 LEU A N 1
ATOM 1364 C CA . LEU A 1 181 ? -30.003 -1.482 -6.917 1.00 95.12 181 LEU A CA 1
ATOM 1365 C C . LEU A 1 181 ? -30.550 -2.895 -7.166 1.00 95.12 181 LEU A C 1
ATOM 1367 O O . LEU A 1 181 ? -31.273 -3.108 -8.140 1.00 95.12 181 LEU A O 1
ATOM 1371 N N . VAL A 1 182 ? -30.212 -3.850 -6.304 1.00 94.56 182 VAL A N 1
ATOM 1372 C CA . VAL A 1 182 ? -30.667 -5.242 -6.405 1.00 94.56 182 VAL A CA 1
ATOM 1373 C C . VAL A 1 182 ? -32.102 -5.369 -5.902 1.00 94.56 182 VAL A C 1
ATOM 1375 O O . VAL A 1 182 ? -33.006 -5.668 -6.680 1.00 94.56 182 VAL A O 1
ATOM 1378 N N . ASP A 1 183 ? -32.324 -5.073 -4.627 1.00 94.75 183 ASP A N 1
ATOM 1379 C CA . ASP A 1 183 ? -33.558 -5.391 -3.912 1.00 94.75 183 ASP A CA 1
ATOM 1380 C C . ASP A 1 183 ? -34.716 -4.474 -4.320 1.00 94.75 183 ASP A C 1
ATOM 1382 O O . ASP A 1 183 ? -35.859 -4.919 -4.439 1.00 94.75 183 ASP A O 1
ATOM 1386 N N . ASN A 1 184 ? -34.430 -3.191 -4.573 1.00 94.75 184 ASN A N 1
ATOM 1387 C CA . ASN A 1 184 ? -35.471 -2.195 -4.829 1.00 94.75 184 ASN A CA 1
ATOM 1388 C C . ASN A 1 184 ? -35.629 -1.884 -6.320 1.00 94.75 184 ASN A C 1
ATOM 1390 O O . ASN A 1 184 ? -36.752 -1.677 -6.781 1.00 94.75 184 ASN A O 1
ATOM 1394 N N . MET A 1 185 ? -34.529 -1.818 -7.079 1.00 94.81 185 MET A N 1
ATOM 1395 C CA . MET A 1 185 ? -34.584 -1.524 -8.519 1.00 94.81 185 MET A CA 1
ATOM 1396 C C . MET A 1 185 ? -34.615 -2.772 -9.406 1.00 94.81 185 MET A C 1
ATOM 1398 O O . MET A 1 185 ? -34.913 -2.647 -10.596 1.00 94.81 185 MET A O 1
ATOM 1402 N N . GLY A 1 186 ? -34.305 -3.959 -8.872 1.00 95.44 186 GLY A N 1
ATOM 1403 C CA . GLY A 1 186 ? -34.231 -5.192 -9.660 1.00 95.44 186 GLY A CA 1
ATOM 1404 C C . GLY A 1 186 ? -33.197 -5.123 -10.789 1.00 95.44 186 GLY A C 1
ATOM 1405 O O . GLY A 1 186 ? -33.395 -5.721 -11.849 1.00 95.44 186 GLY A O 1
ATOM 1406 N N . LEU A 1 187 ? -32.130 -4.333 -10.616 1.00 95.25 187 LEU A N 1
ATOM 1407 C CA . LEU A 1 187 ? -31.158 -4.045 -11.674 1.00 95.25 187 LEU A CA 1
ATOM 1408 C C . LEU A 1 187 ? -30.301 -5.274 -12.019 1.00 95.25 187 LEU A C 1
ATOM 1410 O O . LEU A 1 187 ? -29.939 -5.466 -13.183 1.00 95.25 187 LEU A O 1
ATOM 1414 N N . ALA A 1 188 ? -30.008 -6.092 -11.008 1.00 92.00 188 ALA A N 1
ATOM 1415 C CA . ALA A 1 188 ? -29.218 -7.316 -11.076 1.00 92.00 188 ALA A CA 1
ATOM 1416 C C . ALA A 1 188 ? -29.816 -8.378 -10.125 1.00 92.00 188 ALA A C 1
ATOM 1418 O O . ALA A 1 188 ? -30.549 -8.007 -9.208 1.00 92.00 188 ALA A O 1
ATOM 1419 N N . PRO A 1 189 ? -29.539 -9.680 -10.331 1.00 89.06 189 PRO A N 1
ATOM 1420 C CA . PRO A 1 189 ? -30.106 -10.748 -9.501 1.00 89.06 189 PRO A CA 1
ATOM 1421 C C . PRO A 1 189 ? -29.506 -10.820 -8.088 1.00 89.06 189 PRO A C 1
ATOM 1423 O O . PRO A 1 189 ? -30.171 -11.303 -7.177 1.00 89.06 189 PRO A O 1
ATOM 1426 N N . ASP A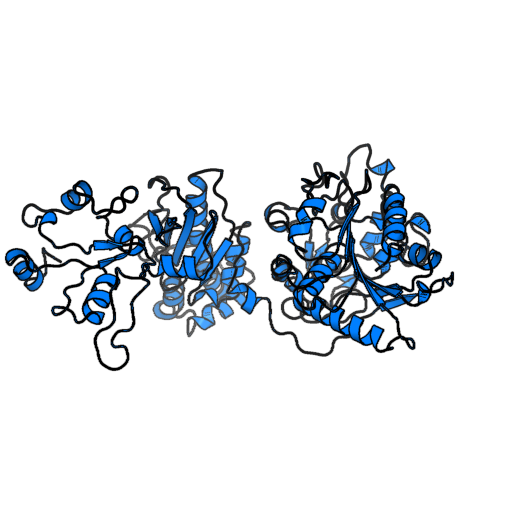 1 190 ? -28.269 -10.355 -7.906 1.00 89.44 190 ASP A N 1
ATOM 1427 C CA . ASP A 1 190 ? -27.566 -10.324 -6.624 1.00 89.44 190 ASP A CA 1
ATOM 1428 C C . ASP A 1 190 ? -26.481 -9.229 -6.610 1.00 89.44 190 ASP A C 1
ATOM 1430 O O . ASP A 1 190 ? -26.158 -8.624 -7.638 1.00 89.44 190 ASP A O 1
ATOM 1434 N N . ALA A 1 191 ? -25.917 -8.964 -5.427 1.00 83.12 191 ALA A N 1
ATOM 1435 C CA . ALA A 1 191 ? -24.889 -7.941 -5.235 1.00 83.12 191 ALA A CA 1
ATOM 1436 C C . ALA A 1 191 ? -23.579 -8.250 -5.983 1.00 83.12 191 ALA A C 1
ATOM 1438 O O . ALA A 1 191 ? -22.930 -7.328 -6.472 1.00 83.12 191 ALA A O 1
ATOM 1439 N N . ALA A 1 192 ? -23.203 -9.526 -6.122 1.00 82.38 192 ALA A N 1
ATOM 1440 C CA . ALA A 1 192 ? -21.992 -9.926 -6.847 1.00 82.38 192 ALA A CA 1
ATOM 1441 C C . ALA A 1 192 ? -22.098 -9.614 -8.351 1.00 82.38 192 ALA A C 1
ATOM 1443 O O . ALA A 1 192 ? -21.115 -9.254 -8.999 1.00 82.38 192 ALA A O 1
ATOM 1444 N N . SER A 1 193 ? -23.313 -9.676 -8.896 1.00 87.81 193 SER A N 1
ATOM 1445 C CA . SER A 1 193 ? -23.612 -9.358 -10.291 1.00 87.81 193 SER A CA 1
ATOM 1446 C C . SER A 1 193 ? -23.516 -7.863 -10.613 1.00 87.81 193 SER A C 1
ATOM 1448 O O . SER A 1 193 ? -23.424 -7.503 -11.788 1.00 87.81 193 SER A O 1
ATOM 1450 N N . ILE A 1 194 ? -23.516 -6.977 -9.608 1.00 89.75 194 ILE A N 1
ATOM 1451 C CA . ILE A 1 194 ? -23.400 -5.526 -9.825 1.00 89.75 194 ILE A CA 1
ATOM 1452 C C . ILE A 1 194 ? -22.024 -5.158 -10.382 1.00 89.75 194 ILE A C 1
ATOM 1454 O O . ILE A 1 194 ? -21.963 -4.357 -11.313 1.00 89.75 194 ILE A O 1
ATOM 1458 N N . SER A 1 195 ? -20.940 -5.777 -9.903 1.00 81.88 195 SER A N 1
ATOM 1459 C CA . SER A 1 195 ? -19.594 -5.544 -10.449 1.00 81.88 195 SER A CA 1
ATOM 1460 C C . SER A 1 195 ? -19.501 -5.960 -11.917 1.00 81.88 195 SER A C 1
ATOM 1462 O O . SER A 1 195 ? -19.092 -5.161 -12.750 1.00 81.88 195 SER A O 1
ATOM 1464 N N . ALA A 1 196 ? -19.987 -7.157 -12.267 1.00 85.12 196 ALA A N 1
ATOM 1465 C CA . ALA A 1 196 ? -19.998 -7.624 -13.657 1.00 85.12 196 ALA A CA 1
ATOM 1466 C C . ALA A 1 196 ? -20.844 -6.721 -14.574 1.00 85.12 196 ALA A C 1
ATOM 1468 O O . ALA A 1 196 ? -20.502 -6.489 -15.733 1.00 85.12 196 ALA A O 1
ATOM 1469 N N . LEU A 1 197 ? -21.953 -6.186 -14.055 1.00 90.12 197 LEU A N 1
ATOM 1470 C CA . LEU A 1 197 ? -22.787 -5.238 -14.783 1.00 90.12 197 LEU A CA 1
ATOM 1471 C C . LEU A 1 197 ? -22.075 -3.890 -14.970 1.00 90.12 197 LEU A C 1
ATOM 1473 O O . LEU A 1 197 ? -22.143 -3.318 -16.056 1.00 90.12 197 LEU A O 1
ATOM 1477 N N . ALA A 1 198 ? -21.368 -3.401 -13.954 1.00 88.44 198 ALA A N 1
ATOM 1478 C CA . ALA A 1 198 ? -20.558 -2.189 -14.034 1.00 88.44 198 ALA A CA 1
ATOM 1479 C C . ALA A 1 198 ? -19.339 -2.342 -14.968 1.00 88.44 198 ALA A C 1
ATOM 1481 O O . ALA A 1 198 ? -18.942 -1.360 -15.585 1.00 88.44 198 ALA A O 1
ATOM 1482 N N . ASP A 1 199 ? -18.794 -3.553 -15.124 1.00 86.00 199 ASP A N 1
ATOM 1483 C CA . ASP A 1 199 ? -17.719 -3.880 -16.079 1.00 86.00 199 ASP A CA 1
ATOM 1484 C C . ASP A 1 199 ? -18.200 -3.988 -17.536 1.00 86.00 199 ASP A C 1
ATOM 1486 O O . ASP A 1 199 ? -17.395 -3.999 -18.467 1.00 86.00 199 ASP A O 1
ATOM 1490 N N . SER A 1 200 ? -19.515 -4.052 -17.772 1.00 88.25 200 SER A N 1
ATOM 1491 C CA . SER A 1 200 ? -20.069 -4.079 -19.136 1.00 88.25 200 SER A CA 1
ATOM 1492 C C . SER A 1 200 ? -19.956 -2.737 -19.876 1.00 88.25 200 SER A C 1
ATOM 1494 O O . SER A 1 200 ? -20.253 -2.662 -21.070 1.00 88.25 200 SER A O 1
ATOM 1496 N N . VAL A 1 201 ? -19.540 -1.681 -19.173 1.00 86.12 201 VAL A N 1
ATOM 1497 C CA . VAL A 1 201 ? -19.354 -0.318 -19.679 1.00 86.12 201 VAL A CA 1
ATOM 1498 C C . VAL A 1 201 ? -17.983 0.210 -19.253 1.00 86.12 201 VAL A C 1
ATOM 1500 O O . VAL A 1 201 ? -17.431 -0.219 -18.244 1.00 86.12 201 VAL A O 1
ATOM 1503 N N . SER A 1 202 ? -17.415 1.139 -20.022 1.00 83.62 202 SER A N 1
ATOM 1504 C CA . SER A 1 202 ? -16.093 1.713 -19.733 1.00 83.62 202 SER A CA 1
ATOM 1505 C C . SER A 1 202 ? -16.100 2.744 -18.601 1.00 83.62 202 SER A C 1
ATOM 1507 O O . SER A 1 202 ? -15.075 2.941 -17.957 1.00 83.62 202 SER A O 1
ATOM 1509 N N . ASP A 1 203 ? -17.234 3.411 -18.380 1.00 84.62 203 ASP A N 1
ATOM 1510 C CA . ASP A 1 203 ? -17.428 4.484 -17.401 1.00 84.62 203 ASP A CA 1
ATOM 1511 C C . ASP A 1 203 ? -18.913 4.585 -16.992 1.00 84.62 203 ASP A C 1
ATOM 1513 O O . ASP A 1 203 ? -19.757 3.800 -17.436 1.00 84.62 203 ASP A O 1
ATOM 1517 N N . SER A 1 204 ? -19.260 5.538 -16.122 1.00 89.12 204 SER A N 1
ATOM 1518 C CA . SER A 1 204 ? -20.648 5.828 -15.738 1.00 89.12 204 SER A CA 1
ATOM 1519 C C . SER A 1 204 ? -21.458 6.567 -16.813 1.00 89.12 204 SER A C 1
ATOM 1521 O O . SER A 1 204 ? -22.638 6.851 -16.613 1.00 89.12 204 SER A O 1
ATOM 1523 N N . GLY A 1 205 ? -20.889 6.879 -17.981 1.00 90.81 205 GLY A N 1
ATOM 1524 C CA . GLY A 1 205 ? -21.593 7.520 -19.094 1.00 90.81 205 GLY A CA 1
ATOM 1525 C C . GLY A 1 205 ? -22.094 8.927 -18.768 1.00 90.81 205 GLY A C 1
ATOM 1526 O O . GLY A 1 205 ? -23.098 9.367 -19.332 1.00 90.81 205 GLY A O 1
ATOM 1527 N N . GLY A 1 206 ? -21.436 9.602 -17.819 1.00 91.56 206 GLY A N 1
ATOM 1528 C CA . GLY A 1 206 ? -21.853 10.890 -17.261 1.00 91.56 206 GLY A CA 1
ATOM 1529 C C . GLY A 1 206 ? -22.944 10.793 -16.190 1.00 91.56 206 GLY A C 1
ATOM 1530 O O . GLY A 1 206 ? -23.396 11.830 -15.701 1.00 91.56 206 GLY A O 1
ATOM 1531 N N . VAL A 1 207 ? -23.374 9.582 -15.818 1.00 96.81 207 VAL A N 1
ATOM 1532 C CA . VAL A 1 207 ? -24.326 9.376 -14.725 1.00 96.81 207 VAL A CA 1
ATOM 1533 C C . VAL A 1 207 ? -23.622 9.584 -13.391 1.00 96.81 207 VAL A C 1
ATOM 1535 O O . VAL A 1 207 ? -22.668 8.890 -13.070 1.00 96.81 207 VAL A O 1
ATOM 1538 N N . VAL A 1 208 ? -24.141 10.496 -12.574 1.00 95.31 208 VAL A N 1
ATOM 1539 C CA . VAL A 1 208 ? -23.657 10.713 -11.204 1.00 95.31 208 VAL A CA 1
ATOM 1540 C C . VAL A 1 208 ? -24.756 10.319 -10.238 1.00 95.31 208 VAL A C 1
ATOM 1542 O O . VAL A 1 208 ? -25.882 10.804 -10.362 1.00 95.31 208 VAL A O 1
ATOM 1545 N N . PHE A 1 209 ? -24.441 9.470 -9.262 1.00 95.75 209 PHE A N 1
ATOM 1546 C CA . PHE A 1 209 ? -25.390 9.071 -8.230 1.00 95.75 209 PHE A CA 1
ATOM 1547 C C . PHE A 1 209 ? -24.947 9.586 -6.858 1.00 95.75 209 PHE A C 1
ATOM 1549 O O . PHE A 1 209 ? -23.960 9.136 -6.296 1.00 95.75 209 PHE A O 1
ATOM 1556 N N . VAL A 1 210 ? -25.706 10.515 -6.282 1.00 95.56 210 VAL A N 1
ATOM 1557 C CA . VAL A 1 210 ? -25.575 10.905 -4.876 1.00 95.56 210 VAL A CA 1
ATOM 1558 C C . VAL A 1 210 ? -26.410 9.941 -4.039 1.00 95.56 210 VAL A C 1
ATOM 1560 O O . VAL A 1 210 ? -27.636 10.045 -4.009 1.00 95.56 210 VAL A O 1
ATOM 1563 N N . THR A 1 211 ? -25.773 8.985 -3.364 1.00 93.69 211 THR A N 1
ATOM 1564 C CA . THR A 1 211 ? -26.444 7.889 -2.639 1.00 93.69 211 THR A CA 1
ATOM 1565 C C . THR A 1 211 ? -26.905 8.291 -1.229 1.00 93.69 211 THR A C 1
ATOM 1567 O O . THR A 1 211 ? -26.687 7.577 -0.256 1.00 93.69 211 THR A O 1
ATOM 1570 N N . ALA A 1 212 ? -27.537 9.456 -1.090 1.00 93.25 212 ALA A N 1
ATOM 1571 C CA . ALA A 1 212 ? -27.946 10.023 0.197 1.00 93.25 212 ALA A CA 1
ATOM 1572 C C . ALA A 1 212 ? -29.313 9.496 0.681 1.00 93.25 212 ALA A C 1
ATOM 1574 O O . ALA A 1 212 ? -30.207 10.276 0.993 1.00 93.25 212 ALA A O 1
ATOM 1575 N N . PHE A 1 213 ? -29.544 8.178 0.706 1.00 91.12 213 PHE A N 1
ATOM 1576 C CA . PHE A 1 213 ? -30.870 7.624 1.056 1.00 91.12 213 PHE A CA 1
ATOM 1577 C C . PHE A 1 213 ? -31.333 7.978 2.476 1.00 91.12 213 PHE A C 1
ATOM 1579 O O . PHE A 1 213 ? -32.533 8.063 2.731 1.00 91.12 213 PHE A O 1
ATOM 1586 N N . SER A 1 214 ? -30.384 8.209 3.382 1.00 87.00 214 SER A N 1
ATOM 1587 C CA . SER A 1 214 ? -30.621 8.594 4.777 1.00 87.00 214 SER A CA 1
ATOM 1588 C C . SER A 1 214 ? -29.899 9.898 5.136 1.00 87.00 214 SER A C 1
ATOM 1590 O O . SER A 1 214 ? -29.477 10.067 6.275 1.00 87.00 214 SER A O 1
ATOM 1592 N N . GLY A 1 215 ? -29.726 10.793 4.158 1.00 91.12 215 GLY A N 1
ATOM 1593 C CA . GLY A 1 215 ? -28.871 11.973 4.285 1.00 91.12 215 GLY A CA 1
ATOM 1594 C C . GLY A 1 215 ? -27.409 11.698 3.918 1.00 91.12 215 GLY A C 1
ATOM 1595 O O . GLY A 1 215 ? -27.027 10.572 3.582 1.00 91.12 215 GLY A O 1
ATOM 1596 N N . LEU A 1 216 ? -26.595 12.753 3.955 1.00 90.69 216 LEU A N 1
ATOM 1597 C CA . LEU A 1 216 ? -25.140 12.697 3.829 1.00 90.69 216 LEU A CA 1
ATOM 1598 C C . LEU A 1 216 ? -24.502 12.862 5.206 1.00 90.69 216 LEU A C 1
ATOM 1600 O O . LEU A 1 216 ? -24.837 13.780 5.949 1.00 90.69 216 LEU A O 1
ATOM 1604 N N . PHE A 1 217 ? -23.557 11.982 5.516 1.00 90.56 217 PHE A N 1
ATOM 1605 C CA . PHE A 1 217 ? -22.776 12.024 6.749 1.00 90.56 217 PHE A CA 1
ATOM 1606 C C . PHE A 1 217 ? -21.478 12.795 6.475 1.00 90.56 217 PHE A C 1
ATOM 1608 O O . PHE A 1 217 ? -21.504 13.782 5.737 1.00 90.56 217 PHE A O 1
ATOM 1615 N N . ALA A 1 218 ? -20.352 12.383 7.051 1.00 89.75 218 ALA A N 1
ATOM 1616 C CA . ALA A 1 218 ? -19.085 13.072 6.883 1.00 89.75 218 ALA A CA 1
ATOM 1617 C C . ALA A 1 218 ? -18.661 13.152 5.397 1.00 89.75 218 ALA A C 1
ATOM 1619 O O . ALA A 1 218 ? -18.891 12.204 4.641 1.00 89.75 218 ALA A O 1
ATOM 1620 N N . PRO A 1 219 ? -18.023 14.255 4.968 1.00 90.06 219 PRO A N 1
ATOM 1621 C CA . PRO A 1 219 ? -17.770 15.485 5.733 1.00 90.06 219 PRO A CA 1
ATOM 1622 C C . PRO A 1 219 ? -18.951 16.483 5.731 1.00 90.06 219 PRO A C 1
ATOM 1624 O O . PRO A 1 219 ? -18.837 17.571 6.285 1.00 90.06 219 PRO A O 1
ATOM 1627 N N . TYR A 1 220 ? -20.076 16.152 5.090 1.00 90.75 220 TYR A N 1
ATOM 1628 C CA . TYR A 1 220 ? -21.133 17.108 4.743 1.00 90.75 220 TYR A CA 1
ATOM 1629 C C . TYR A 1 220 ? -22.174 17.357 5.842 1.00 90.75 220 TYR A C 1
ATOM 1631 O O . TYR A 1 220 ? -22.593 18.495 6.018 1.00 90.75 220 TYR A O 1
ATOM 1639 N N . TRP A 1 221 ? -22.613 16.306 6.542 1.00 91.00 221 TRP A N 1
ATOM 1640 C CA . TRP A 1 221 ? -23.655 16.353 7.582 1.00 91.00 221 TRP A CA 1
ATOM 1641 C C . TRP A 1 221 ? -24.950 17.061 7.146 1.00 91.00 221 TRP A C 1
ATOM 1643 O O . TRP A 1 221 ? -25.424 17.988 7.799 1.00 91.00 221 TRP A O 1
ATOM 1653 N N . ILE A 1 222 ? -25.533 16.598 6.036 1.00 92.88 222 ILE A N 1
ATOM 1654 C CA . ILE A 1 222 ? -26.795 17.109 5.480 1.00 92.88 222 ILE A CA 1
ATOM 1655 C C . ILE A 1 222 ? -27.871 16.027 5.636 1.00 92.88 222 ILE A C 1
ATOM 1657 O O . ILE A 1 222 ? -27.943 15.081 4.848 1.00 92.88 222 ILE A O 1
ATOM 1661 N N . ASP A 1 223 ? -28.703 16.151 6.664 1.00 91.44 223 ASP A N 1
ATOM 1662 C CA . ASP A 1 223 ? -29.726 15.173 7.059 1.00 91.44 223 ASP A CA 1
ATOM 1663 C C . ASP A 1 223 ? -30.935 15.117 6.104 1.00 91.44 223 ASP A C 1
ATOM 1665 O O . ASP A 1 223 ? -31.586 14.076 5.939 1.00 91.44 223 ASP A O 1
ATOM 1669 N N . ASP A 1 224 ? -31.227 16.217 5.415 1.00 92.38 224 ASP A N 1
ATOM 1670 C CA . ASP A 1 224 ? -32.320 16.323 4.451 1.00 92.38 224 ASP A CA 1
ATOM 1671 C C . ASP A 1 224 ? -31.929 15.946 3.009 1.00 92.38 224 ASP A C 1
ATOM 1673 O O . ASP A 1 224 ? -32.808 15.829 2.150 1.00 92.38 224 ASP A O 1
ATOM 1677 N N . ALA A 1 225 ? -30.652 15.632 2.751 1.00 93.88 225 ALA A N 1
ATOM 1678 C CA . ALA A 1 225 ? -30.199 15.119 1.460 1.00 93.88 225 ALA A CA 1
ATOM 1679 C C . ALA A 1 225 ? -30.889 13.785 1.118 1.00 93.88 225 ALA A C 1
ATOM 1681 O O . ALA A 1 225 ? -31.183 12.963 1.992 1.00 93.88 225 ALA A O 1
ATOM 1682 N N . ARG A 1 226 ? -31.175 13.567 -0.170 1.00 94.38 226 ARG A N 1
ATOM 1683 C CA . ARG A 1 226 ? -31.876 12.374 -0.674 1.00 94.38 226 ARG A CA 1
ATOM 1684 C C . ARG A 1 226 ? -31.133 11.745 -1.846 1.00 94.38 226 ARG A C 1
ATOM 1686 O O . ARG A 1 226 ? -30.438 12.435 -2.594 1.00 94.38 226 ARG A O 1
ATOM 1693 N N . GLY A 1 227 ? -31.317 10.435 -2.020 1.00 94.56 227 GLY A N 1
ATOM 1694 C CA . GLY A 1 227 ? -30.773 9.683 -3.150 1.00 94.56 227 GLY A CA 1
ATOM 1695 C C . GLY A 1 227 ? -31.147 10.333 -4.485 1.00 94.56 227 GLY A C 1
ATOM 1696 O O . GLY A 1 227 ? -32.329 10.392 -4.815 1.00 94.56 227 GLY A O 1
ATOM 1697 N N . THR A 1 228 ? -30.161 10.829 -5.238 1.00 96.00 228 THR A N 1
ATOM 1698 C CA . THR A 1 228 ? -30.395 11.616 -6.461 1.00 96.00 228 THR A CA 1
ATOM 1699 C C . THR A 1 228 ? -29.436 11.207 -7.573 1.00 96.00 228 THR A C 1
ATOM 1701 O O . THR A 1 228 ? -28.226 11.186 -7.368 1.00 96.00 228 THR A O 1
ATOM 1704 N N . MET A 1 229 ? -29.968 10.905 -8.759 1.00 96.12 229 MET A N 1
ATOM 1705 C CA . MET A 1 229 ? -29.190 10.502 -9.933 1.00 96.12 229 MET A CA 1
ATOM 1706 C C . MET A 1 229 ? -29.289 11.564 -11.034 1.00 96.12 229 MET A C 1
ATOM 1708 O O . MET A 1 229 ? -30.389 11.963 -11.417 1.00 96.12 229 MET A O 1
ATOM 1712 N N . PHE A 1 230 ? -28.145 12.010 -11.548 1.00 96.12 230 PHE A N 1
ATOM 1713 C CA . PHE A 1 230 ? -28.013 13.034 -12.588 1.00 96.12 230 PHE A CA 1
ATOM 1714 C C . PHE A 1 230 ? -27.386 12.457 -13.862 1.00 96.12 230 PHE A C 1
ATOM 1716 O O . PHE A 1 230 ? -26.825 11.366 -13.840 1.00 96.12 230 PHE A O 1
ATOM 1723 N N . GLY A 1 231 ? -27.457 13.204 -14.970 1.00 95.31 231 GLY A N 1
ATOM 1724 C CA . GLY A 1 231 ? -26.684 12.906 -16.187 1.00 95.31 231 GLY A CA 1
ATOM 1725 C C . GLY A 1 231 ? -27.243 11.795 -17.081 1.00 95.31 231 GLY A C 1
ATOM 1726 O O . GLY A 1 231 ? -26.571 11.353 -18.008 1.00 95.31 231 GLY A O 1
ATOM 1727 N N . ILE A 1 232 ? -28.480 11.350 -16.845 1.00 96.62 232 ILE A N 1
ATOM 1728 C CA . ILE A 1 232 ? -29.124 10.320 -17.669 1.00 96.62 232 ILE A CA 1
ATOM 1729 C C . ILE A 1 232 ? -29.386 10.855 -19.082 1.00 96.62 232 ILE A C 1
ATOM 1731 O O . ILE A 1 232 ? -29.988 11.914 -19.269 1.00 96.62 232 ILE A O 1
ATOM 1735 N N . THR A 1 233 ? -28.985 10.077 -20.086 1.00 96.56 233 THR A N 1
ATOM 1736 C CA . THR A 1 233 ? -29.256 10.337 -21.504 1.00 96.56 233 THR A CA 1
ATOM 1737 C C . THR A 1 233 ? -29.897 9.116 -22.165 1.00 96.56 233 THR A C 1
ATOM 1739 O O . THR A 1 233 ? -29.950 8.031 -21.591 1.00 96.56 233 THR A O 1
ATOM 1742 N N . MET A 1 234 ? -30.325 9.247 -23.425 1.00 96.38 234 MET A N 1
ATOM 1743 C CA . MET A 1 234 ? -30.834 8.112 -24.213 1.00 96.38 234 MET A CA 1
ATOM 1744 C C . MET A 1 234 ? -29.798 6.996 -24.445 1.00 96.38 234 MET A C 1
ATOM 1746 O O . MET A 1 234 ? -30.178 5.899 -24.843 1.00 96.38 234 MET A O 1
ATOM 1750 N N . LYS A 1 235 ? -28.499 7.261 -24.230 1.00 94.88 235 LYS A N 1
ATOM 1751 C CA . LYS A 1 235 ? -27.426 6.258 -24.346 1.00 94.88 235 LYS A CA 1
ATOM 1752 C C . LYS A 1 235 ? -27.161 5.511 -23.037 1.00 94.88 235 LYS A C 1
ATOM 1754 O O . LYS A 1 235 ? -26.425 4.526 -23.053 1.00 94.88 235 LYS A O 1
ATOM 1759 N N . THR A 1 236 ? -27.724 5.973 -21.921 1.00 97.19 236 THR A N 1
ATOM 1760 C CA . THR A 1 236 ? -27.523 5.367 -20.605 1.00 97.19 236 THR A CA 1
ATOM 1761 C C . THR A 1 236 ? -28.073 3.938 -20.587 1.00 97.19 236 THR A C 1
ATOM 1763 O O . THR A 1 236 ? -29.158 3.650 -21.085 1.00 97.19 236 THR A O 1
ATOM 1766 N N . GLN A 1 237 ? -27.303 3.032 -19.989 1.00 96.31 237 GLN A N 1
ATOM 1767 C CA . GLN A 1 237 ? -27.588 1.595 -19.884 1.00 96.31 237 GLN A CA 1
ATOM 1768 C C . GLN A 1 237 ? -27.488 1.167 -18.420 1.00 96.31 237 GLN A C 1
ATOM 1770 O O . GLN A 1 237 ? -26.934 1.896 -17.601 1.00 96.31 237 GLN A O 1
ATOM 1775 N N . ARG A 1 238 ? -27.964 -0.039 -18.092 1.00 96.56 238 ARG A N 1
ATOM 1776 C CA . ARG A 1 238 ? -27.914 -0.573 -16.719 1.00 96.56 238 ARG A CA 1
ATOM 1777 C C . ARG A 1 238 ? -26.492 -0.611 -16.148 1.00 96.56 238 ARG A C 1
ATOM 1779 O O . ARG A 1 238 ? -26.316 -0.282 -14.981 1.00 96.56 238 ARG A O 1
ATOM 1786 N N . GLY A 1 239 ? -25.498 -0.929 -16.984 1.00 96.00 239 GLY A N 1
ATOM 1787 C CA . GLY A 1 239 ? -24.082 -0.900 -16.605 1.00 96.00 239 GLY A CA 1
ATOM 1788 C C . GLY A 1 239 ? -23.621 0.461 -16.093 1.00 96.00 239 GLY A C 1
ATOM 1789 O O . GLY A 1 239 ? -22.984 0.530 -15.052 1.00 96.00 239 GLY A O 1
ATOM 1790 N N . HIS A 1 240 ? -24.047 1.552 -16.732 1.00 96.94 240 HIS A N 1
ATOM 1791 C CA . HIS A 1 240 ? -23.707 2.914 -16.310 1.00 96.94 240 HIS A CA 1
ATOM 1792 C C . HIS A 1 240 ? -24.275 3.258 -14.921 1.00 96.94 240 HIS A C 1
ATOM 1794 O O . HIS A 1 240 ? -23.618 3.928 -14.133 1.00 96.94 240 HIS A O 1
ATOM 1800 N N . ILE A 1 241 ? -25.472 2.759 -14.585 1.00 97.19 241 ILE A N 1
ATOM 1801 C CA . ILE A 1 241 ? -26.081 2.944 -13.254 1.00 97.19 241 ILE A CA 1
ATOM 1802 C C . ILE A 1 241 ? -25.338 2.116 -12.196 1.00 97.19 241 ILE A C 1
ATOM 1804 O O . ILE A 1 241 ? -25.061 2.614 -11.105 1.00 97.19 241 ILE A O 1
ATOM 1808 N N . ALA A 1 242 ? -24.992 0.868 -12.528 1.00 94.31 242 ALA A N 1
ATOM 1809 C CA . ALA A 1 242 ? -24.173 0.014 -11.671 1.00 94.31 242 ALA A CA 1
ATOM 1810 C C . ALA A 1 242 ? -22.778 0.620 -11.437 1.00 94.31 242 ALA A C 1
ATOM 1812 O O . ALA A 1 242 ? -22.276 0.594 -10.319 1.00 94.31 242 ALA A O 1
ATOM 1813 N N . ARG A 1 243 ? -22.177 1.237 -12.459 1.00 91.88 243 ARG A N 1
ATOM 1814 C CA . ARG A 1 243 ? -20.905 1.957 -12.347 1.00 91.88 243 ARG A CA 1
ATOM 1815 C C . ARG A 1 243 ? -21.031 3.199 -11.463 1.00 91.88 243 ARG A C 1
ATOM 1817 O O . ARG A 1 243 ? -20.251 3.359 -10.532 1.00 91.88 243 ARG A O 1
ATOM 1824 N N . ALA A 1 244 ? -22.071 4.009 -11.668 1.00 94.69 244 ALA A N 1
ATOM 1825 C CA . ALA A 1 244 ? -22.303 5.234 -10.904 1.00 94.69 244 ALA A CA 1
ATOM 1826 C C . ALA A 1 244 ? -22.487 4.998 -9.393 1.00 94.69 244 ALA A C 1
ATOM 1828 O O . ALA A 1 244 ? -22.079 5.845 -8.602 1.00 94.69 244 ALA A O 1
ATOM 1829 N N . VAL A 1 245 ? -23.079 3.872 -8.961 1.00 93.56 245 VAL A N 1
ATOM 1830 C CA . VAL A 1 245 ? -23.193 3.577 -7.517 1.00 93.56 245 VAL A CA 1
ATOM 1831 C C . VAL A 1 245 ? -21.845 3.219 -6.889 1.00 93.56 245 VAL A C 1
ATOM 1833 O O . VAL A 1 245 ? -21.617 3.556 -5.732 1.00 93.56 245 VAL A O 1
ATOM 1836 N N . LEU A 1 246 ? -20.948 2.564 -7.633 1.00 89.81 246 LEU A N 1
ATOM 1837 C CA . LEU A 1 246 ? -19.598 2.252 -7.157 1.00 89.81 246 LEU A CA 1
ATOM 1838 C C . LEU A 1 246 ? -18.751 3.528 -7.090 1.00 89.81 246 LEU A C 1
ATOM 1840 O O . LEU A 1 246 ? -18.162 3.813 -6.049 1.00 89.81 246 LEU A O 1
ATOM 1844 N N . GLU A 1 247 ? -18.789 4.351 -8.143 1.00 88.19 247 GLU A N 1
ATOM 1845 C CA . GLU A 1 247 ? -18.122 5.660 -8.179 1.00 88.19 247 GLU A CA 1
ATOM 1846 C C . GLU A 1 247 ? -18.606 6.582 -7.046 1.00 88.19 247 GLU A C 1
ATOM 1848 O O . GLU A 1 247 ? -17.802 7.278 -6.427 1.00 88.19 247 GLU A O 1
ATOM 1853 N N . ALA A 1 248 ? -19.899 6.551 -6.699 1.00 91.69 248 ALA A N 1
ATOM 1854 C CA . ALA A 1 248 ? -20.459 7.325 -5.588 1.00 91.69 248 ALA A CA 1
ATOM 1855 C C . ALA A 1 248 ? -19.785 7.030 -4.239 1.00 91.69 248 ALA A C 1
ATOM 1857 O O . ALA A 1 248 ? -19.584 7.935 -3.422 1.00 91.69 248 ALA A O 1
ATOM 1858 N N . VAL A 1 249 ? -19.434 5.766 -3.995 1.00 88.94 249 VAL A N 1
ATOM 1859 C CA . VAL A 1 249 ? -18.711 5.355 -2.787 1.00 88.94 249 VAL A CA 1
ATOM 1860 C C . VAL A 1 249 ? -17.277 5.876 -2.831 1.00 88.94 249 VAL A C 1
ATOM 1862 O O . VAL A 1 249 ? -16.789 6.408 -1.829 1.00 88.94 249 VAL A O 1
ATOM 1865 N N . CYS A 1 250 ? -16.624 5.816 -3.994 1.00 86.56 250 CYS A N 1
ATOM 1866 C CA . CYS A 1 250 ? -15.282 6.363 -4.185 1.00 86.56 250 CYS A CA 1
ATOM 1867 C C . CYS A 1 250 ? -15.242 7.883 -3.957 1.00 86.56 250 CYS A C 1
ATOM 1869 O O . CYS A 1 250 ? -14.352 8.374 -3.263 1.00 86.56 250 CYS A O 1
ATOM 1871 N N . TYR A 1 251 ? -16.223 8.632 -4.475 1.00 87.44 251 TYR A N 1
ATOM 1872 C CA . TYR A 1 251 ? -16.310 10.082 -4.282 1.00 87.44 251 TYR A CA 1
ATOM 1873 C C . TYR A 1 251 ? -16.520 10.469 -2.817 1.00 87.44 251 TYR A C 1
ATOM 1875 O O . TYR A 1 251 ? -15.856 11.382 -2.331 1.00 87.44 251 TYR A O 1
ATOM 1883 N N . GLN A 1 252 ? -17.394 9.767 -2.092 1.00 90.25 252 GLN A N 1
ATOM 1884 C CA . GLN A 1 252 ? -17.599 10.024 -0.662 1.00 90.25 252 GLN A CA 1
ATOM 1885 C C . GLN A 1 252 ? -16.355 9.670 0.164 1.00 90.25 252 GLN A C 1
ATOM 1887 O O . GLN A 1 252 ? -15.987 10.409 1.073 1.00 90.25 252 GLN A O 1
ATOM 1892 N N . THR A 1 253 ? -15.663 8.586 -0.195 1.00 88.56 253 THR A N 1
ATOM 1893 C CA . THR A 1 253 ? -14.386 8.197 0.423 1.00 88.56 253 THR A CA 1
ATOM 1894 C C . THR A 1 253 ? -13.330 9.277 0.214 1.00 88.56 253 THR A C 1
ATOM 1896 O O . THR A 1 253 ? -12.691 9.711 1.171 1.00 88.56 253 THR A O 1
ATOM 1899 N N . LYS A 1 254 ? -13.184 9.755 -1.028 1.00 85.69 254 LYS A N 1
ATOM 1900 C CA . LYS A 1 254 ? -12.294 10.867 -1.361 1.00 85.69 254 LYS A CA 1
ATOM 1901 C C . LYS A 1 254 ? -12.638 12.113 -0.550 1.00 85.69 254 LYS A C 1
ATOM 1903 O O . LYS A 1 254 ? -11.746 12.700 0.045 1.00 85.69 254 LYS A O 1
ATOM 1908 N N . ALA A 1 255 ? -13.912 12.493 -0.486 1.00 89.12 255 ALA A N 1
ATOM 1909 C CA . ALA A 1 255 ? -14.339 13.668 0.266 1.00 89.12 255 ALA A CA 1
ATOM 1910 C C . ALA A 1 255 ? -13.971 13.572 1.755 1.00 89.12 255 ALA A C 1
ATOM 1912 O O . ALA A 1 255 ? -13.528 14.560 2.336 1.00 89.12 255 ALA A O 1
ATOM 1913 N N . ALA A 1 256 ? -14.104 12.388 2.363 1.00 90.69 256 ALA A N 1
ATOM 1914 C CA . ALA A 1 256 ? -13.697 12.166 3.747 1.00 90.69 256 ALA A CA 1
ATOM 1915 C C . ALA A 1 256 ? -12.183 12.363 3.948 1.00 90.69 256 ALA A C 1
ATOM 1917 O O . ALA A 1 256 ? -11.779 13.001 4.915 1.00 90.69 256 ALA A O 1
ATOM 1918 N N . PHE A 1 257 ? -11.338 11.866 3.040 1.00 88.38 257 PHE A N 1
ATOM 1919 C CA . PHE A 1 257 ? -9.889 12.060 3.157 1.00 88.38 257 PHE A CA 1
ATOM 1920 C C . PHE A 1 257 ? -9.436 13.466 2.771 1.00 88.38 257 PHE A C 1
ATOM 1922 O O . PHE A 1 257 ? -8.601 14.021 3.473 1.00 88.38 257 PHE A O 1
ATOM 1929 N N . ASP A 1 258 ? -10.016 14.087 1.746 1.00 86.88 258 ASP A N 1
ATOM 1930 C CA . ASP A 1 258 ? -9.747 15.491 1.413 1.00 86.88 258 ASP A CA 1
ATOM 1931 C C . ASP A 1 258 ? -10.064 16.397 2.618 1.00 86.88 258 ASP A C 1
ATOM 1933 O O . ASP A 1 258 ? -9.284 17.289 2.945 1.00 86.88 258 ASP A O 1
ATOM 1937 N N . ALA A 1 259 ? -11.155 16.119 3.342 1.00 89.50 259 ALA A N 1
ATOM 1938 C CA . ALA A 1 259 ? -11.478 16.806 4.590 1.00 89.50 259 ALA A CA 1
ATOM 1939 C C . ALA A 1 259 ? -10.448 16.548 5.705 1.00 89.50 259 ALA A C 1
ATOM 1941 O O . ALA A 1 259 ? -10.155 17.455 6.480 1.00 89.50 259 ALA A O 1
ATOM 1942 N N . ALA A 1 260 ? -9.870 15.345 5.784 1.00 88.56 260 ALA A N 1
ATOM 1943 C CA . ALA A 1 260 ? -8.821 15.032 6.757 1.00 88.56 260 ALA A CA 1
ATOM 1944 C C . ALA A 1 260 ? -7.527 15.801 6.464 1.00 88.56 260 ALA A C 1
ATOM 1946 O O . ALA A 1 260 ? -6.884 16.304 7.381 1.00 88.56 260 ALA A O 1
ATOM 1947 N N . LEU A 1 261 ? -7.161 15.908 5.188 1.00 87.00 261 LEU A N 1
ATOM 1948 C CA . LEU A 1 261 ? -5.960 16.618 4.748 1.00 87.00 261 LEU A CA 1
ATOM 1949 C C . LEU A 1 261 ? -6.121 18.141 4.841 1.00 87.00 261 LEU A C 1
ATOM 1951 O O . LEU A 1 261 ? -5.139 18.843 5.035 1.00 87.00 261 LEU A O 1
ATOM 1955 N N . ALA A 1 262 ? -7.352 18.656 4.776 1.00 88.38 262 ALA A N 1
ATOM 1956 C CA . ALA A 1 262 ? -7.627 20.086 4.915 1.00 88.38 262 ALA A CA 1
ATOM 1957 C C . ALA A 1 262 ? -7.283 20.661 6.303 1.00 88.38 262 ALA A C 1
ATOM 1959 O O . ALA A 1 262 ? -7.150 21.876 6.430 1.00 88.38 262 ALA A O 1
ATOM 1960 N N . TYR A 1 263 ? -7.123 19.814 7.328 1.00 86.00 263 TYR A N 1
ATOM 1961 C CA . TYR A 1 263 ? -6.756 20.257 8.675 1.00 86.00 263 TYR A CA 1
ATOM 1962 C C . TYR A 1 263 ? -5.341 20.839 8.770 1.00 86.00 263 TYR A C 1
ATOM 1964 O O . TYR A 1 263 ? -5.098 21.686 9.630 1.00 86.00 263 TYR A O 1
ATOM 1972 N N . ASP A 1 264 ? -4.400 20.344 7.961 1.00 79.75 264 ASP A N 1
ATOM 1973 C CA . ASP A 1 264 ? -2.995 20.752 7.999 1.00 79.75 264 ASP A CA 1
ATOM 1974 C C . ASP A 1 264 ? -2.252 20.260 6.746 1.00 79.75 264 ASP A C 1
ATOM 1976 O O . ASP A 1 264 ? -2.288 19.072 6.428 1.00 79.75 264 ASP A O 1
ATOM 1980 N N . ASP A 1 265 ? -1.518 21.162 6.094 1.00 76.19 265 ASP A N 1
ATOM 1981 C CA . ASP A 1 265 ? -0.719 20.900 4.891 1.00 76.19 265 ASP A CA 1
ATOM 1982 C C . ASP A 1 265 ? 0.398 19.849 5.098 1.00 76.19 265 ASP A C 1
ATOM 1984 O O . ASP A 1 265 ? 0.903 19.279 4.127 1.00 76.19 265 ASP A O 1
ATOM 1988 N N . GLU A 1 266 ? 0.809 19.572 6.342 1.00 74.75 266 GLU A N 1
ATOM 1989 C CA . GLU A 1 266 ? 1.756 18.495 6.666 1.00 74.75 266 GLU A CA 1
ATOM 1990 C C . GLU A 1 266 ? 1.108 17.100 6.673 1.00 74.75 266 GLU A C 1
ATOM 1992 O O . GLU A 1 266 ? 1.808 16.079 6.583 1.00 74.75 266 GLU A O 1
ATOM 1997 N N . LEU A 1 267 ? -0.223 17.023 6.789 1.00 77.00 267 LEU A N 1
ATOM 1998 C CA . LEU A 1 267 ? -0.939 15.758 6.693 1.00 77.00 267 LEU A CA 1
ATOM 1999 C C . LEU A 1 267 ? -0.946 15.290 5.243 1.00 77.00 267 LEU A C 1
ATOM 2001 O O . LEU A 1 267 ? -1.278 16.012 4.310 1.00 77.00 267 LEU A O 1
ATOM 2005 N N . THR A 1 268 ? -0.580 14.028 5.055 1.00 78.31 268 THR A N 1
ATOM 2006 C CA . THR A 1 268 ? -0.547 13.384 3.746 1.00 78.31 268 THR A CA 1
ATOM 2007 C C . THR A 1 268 ? -1.132 11.992 3.883 1.00 78.31 268 THR A C 1
ATOM 2009 O O . THR A 1 268 ? -0.791 11.257 4.809 1.00 78.31 268 THR A O 1
ATOM 2012 N N . LEU A 1 269 ? -2.005 11.608 2.954 1.00 70.88 269 LEU A N 1
ATOM 2013 C CA . LEU A 1 269 ? -2.509 10.242 2.881 1.00 70.88 269 LEU A CA 1
ATOM 2014 C C . LEU A 1 269 ? -1.387 9.358 2.336 1.00 70.88 269 LEU A C 1
ATOM 2016 O O . LEU A 1 269 ? -1.066 9.439 1.164 1.00 70.88 269 LEU A O 1
ATOM 2020 N N . ARG A 1 270 ? -0.730 8.572 3.189 1.00 65.19 270 ARG A N 1
ATOM 2021 C CA . ARG A 1 270 ? 0.415 7.728 2.804 1.00 65.19 270 ARG A CA 1
ATOM 2022 C C . ARG A 1 270 ? -0.007 6.332 2.398 1.00 65.19 270 ARG A C 1
ATOM 2024 O O . ARG A 1 270 ? 0.593 5.751 1.507 1.00 65.19 270 ARG A O 1
ATOM 2031 N N . THR A 1 271 ? -0.991 5.778 3.091 1.00 65.44 271 THR A N 1
ATOM 2032 C CA . THR A 1 271 ? -1.581 4.476 2.784 1.00 65.44 271 THR A CA 1
ATOM 2033 C C . THR A 1 271 ? -3.082 4.565 3.015 1.00 65.44 271 THR A C 1
ATOM 2035 O O . THR A 1 271 ? -3.534 5.260 3.922 1.00 65.44 271 THR A O 1
ATOM 2038 N N . LEU A 1 272 ? -3.859 3.875 2.187 1.00 76.00 272 LEU A N 1
ATOM 2039 C CA . LEU A 1 272 ? -5.285 3.675 2.391 1.00 76.00 272 LEU A CA 1
ATOM 2040 C C . LEU A 1 272 ? -5.586 2.198 2.209 1.00 76.00 272 LEU A C 1
ATOM 2042 O O . LEU A 1 272 ? -5.689 1.698 1.091 1.00 76.00 272 LEU A O 1
ATOM 2046 N N . ASN A 1 273 ? -5.747 1.512 3.326 1.00 72.88 273 ASN A N 1
ATOM 2047 C CA . ASN A 1 273 ? -6.081 0.103 3.340 1.00 72.88 273 ASN A CA 1
ATOM 2048 C C . ASN A 1 273 ? -7.590 -0.077 3.199 1.00 72.88 273 ASN A C 1
ATOM 2050 O O . ASN A 1 273 ? -8.367 0.627 3.835 1.00 72.88 273 ASN A O 1
ATOM 2054 N N . VAL A 1 274 ? -8.018 -0.992 2.335 1.00 75.12 274 VAL A N 1
ATOM 2055 C CA . VAL A 1 274 ? -9.439 -1.211 2.052 1.00 75.12 274 VAL A CA 1
ATOM 2056 C C . VAL A 1 274 ? -9.844 -2.613 2.476 1.00 75.12 274 VAL A C 1
ATOM 2058 O O . VAL A 1 274 ? -9.150 -3.586 2.187 1.00 75.12 274 VAL A O 1
ATOM 2061 N N . ASP A 1 275 ? -10.979 -2.724 3.152 1.00 69.38 275 ASP A N 1
ATOM 2062 C CA . ASP A 1 275 ? -11.553 -4.000 3.581 1.00 69.38 275 ASP A CA 1
ATOM 2063 C C . ASP A 1 275 ? -13.087 -3.979 3.477 1.00 69.38 275 ASP A C 1
ATOM 2065 O O . ASP A 1 275 ? -13.682 -2.973 3.090 1.00 69.38 275 ASP A O 1
ATOM 2069 N N . GLY A 1 276 ? -13.737 -5.102 3.779 1.00 69.00 276 GLY A N 1
ATOM 2070 C CA . GLY A 1 276 ? -15.193 -5.245 3.711 1.00 69.00 276 GLY A CA 1
ATOM 2071 C C . GLY A 1 276 ? -15.703 -5.889 2.418 1.00 69.00 276 GLY A C 1
ATOM 2072 O O . GLY A 1 276 ? -14.968 -6.129 1.469 1.00 69.00 276 GLY A O 1
ATOM 2073 N N . GLY A 1 277 ? -16.994 -6.223 2.382 1.00 68.94 277 GLY A N 1
ATOM 2074 C CA . GLY A 1 277 ? -17.569 -7.038 1.305 1.00 68.94 277 GLY A CA 1
ATOM 2075 C C . GLY A 1 277 ? -17.453 -6.409 -0.087 1.00 68.94 277 GLY A C 1
ATOM 2076 O O . GLY A 1 277 ? -17.281 -7.130 -1.067 1.00 68.94 277 GLY A O 1
ATOM 2077 N N . MET A 1 278 ? -17.495 -5.075 -0.188 1.00 73.44 278 MET A N 1
ATOM 2078 C CA . MET A 1 278 ? -17.376 -4.398 -1.485 1.00 73.44 278 MET A CA 1
ATOM 2079 C C . MET A 1 278 ? -15.940 -4.322 -2.013 1.00 73.44 278 MET A C 1
ATOM 2081 O O . MET A 1 278 ? -15.765 -4.104 -3.212 1.00 73.44 278 MET A O 1
ATOM 2085 N N . SER A 1 279 ? -14.917 -4.513 -1.167 1.00 66.19 279 SER A N 1
ATOM 2086 C CA . SER A 1 279 ? -13.517 -4.471 -1.613 1.00 66.19 279 SER A CA 1
ATOM 2087 C C . SER A 1 279 ? -13.135 -5.665 -2.498 1.00 66.19 279 SER A C 1
ATOM 2089 O O . SER A 1 279 ? -12.090 -5.638 -3.135 1.00 66.19 279 SER A O 1
ATOM 2091 N N . GLN A 1 280 ? -14.006 -6.677 -2.593 1.00 64.69 280 GLN A N 1
ATOM 2092 C CA . GLN A 1 280 ? -13.879 -7.814 -3.512 1.00 64.69 280 GLN A CA 1
ATOM 2093 C C . GLN A 1 280 ? -14.214 -7.456 -4.972 1.00 64.69 280 GLN A C 1
ATOM 2095 O O . GLN A 1 280 ? -13.962 -8.244 -5.881 1.00 64.69 280 GLN A O 1
ATOM 2100 N N . SER A 1 281 ? -14.815 -6.287 -5.218 1.00 64.38 281 SER A N 1
ATOM 2101 C CA . SER A 1 281 ? -15.024 -5.771 -6.572 1.00 64.38 281 SER A CA 1
ATOM 2102 C C . SER A 1 281 ? -13.701 -5.263 -7.138 1.00 64.38 281 SER A C 1
ATOM 2104 O O . SER A 1 281 ? -13.063 -4.439 -6.498 1.00 64.38 281 SER A O 1
ATOM 2106 N N . ASN A 1 282 ? -13.319 -5.651 -8.356 1.00 63.69 282 ASN A N 1
ATOM 2107 C CA . ASN A 1 282 ? -12.091 -5.142 -8.989 1.00 63.69 282 ASN A CA 1
ATOM 2108 C C . ASN A 1 282 ? -12.168 -3.645 -9.352 1.00 63.69 282 ASN A C 1
ATOM 2110 O O . ASN A 1 282 ? -11.139 -2.988 -9.485 1.00 63.69 282 ASN A O 1
ATOM 2114 N N . ILE A 1 283 ? -13.381 -3.104 -9.505 1.00 66.19 283 ILE A N 1
ATOM 2115 C CA . ILE A 1 283 ? -13.621 -1.712 -9.919 1.00 66.19 283 ILE A CA 1
ATOM 2116 C C . ILE A 1 283 ? -13.371 -0.745 -8.757 1.00 66.19 283 ILE A C 1
ATOM 2118 O O . ILE A 1 283 ? -12.730 0.286 -8.927 1.00 66.19 283 ILE A O 1
ATOM 2122 N N . LEU A 1 284 ? -13.856 -1.083 -7.557 1.00 67.50 284 LEU A N 1
ATOM 2123 C CA . LEU A 1 284 ? -13.887 -0.152 -6.427 1.00 67.50 284 LEU A CA 1
ATOM 2124 C C . LEU A 1 284 ? -12.468 0.251 -5.958 1.00 67.50 284 LEU A C 1
ATOM 2126 O O . LEU A 1 284 ? -12.199 1.449 -5.894 1.00 67.50 284 LEU A O 1
ATOM 2130 N N . PRO A 1 285 ? -11.522 -0.676 -5.692 1.00 58.69 285 PRO A N 1
ATOM 2131 C CA . PRO A 1 285 ? -10.148 -0.319 -5.341 1.00 58.69 285 PRO A CA 1
ATOM 2132 C C . PRO A 1 285 ? -9.423 0.447 -6.452 1.00 58.69 285 PRO A C 1
ATOM 2134 O O . PRO A 1 285 ? -8.664 1.367 -6.150 1.00 58.69 285 PRO A O 1
ATOM 2137 N N . ALA A 1 286 ? -9.668 0.101 -7.722 1.00 58.69 286 ALA A N 1
ATOM 2138 C CA . ALA A 1 286 ? -9.059 0.777 -8.865 1.00 58.69 286 ALA A CA 1
ATOM 2139 C C . ALA A 1 286 ? -9.521 2.239 -8.970 1.00 58.69 286 ALA A C 1
ATOM 2141 O O . ALA A 1 286 ? -8.690 3.138 -9.099 1.00 58.69 286 ALA A O 1
ATOM 2142 N N . ASP A 1 287 ? -10.823 2.491 -8.830 1.00 65.62 287 ASP A N 1
ATOM 2143 C CA . ASP A 1 287 ? -11.390 3.840 -8.885 1.00 65.62 287 ASP A CA 1
ATOM 2144 C C . ASP A 1 287 ? -11.001 4.674 -7.649 1.00 65.62 287 ASP A C 1
ATOM 2146 O O . ASP A 1 287 ? -10.707 5.864 -7.772 1.00 65.62 287 ASP A O 1
ATOM 2150 N N . ILE A 1 288 ? -10.919 4.068 -6.455 1.00 64.25 288 ILE A N 1
ATOM 2151 C CA . ILE A 1 288 ? -10.397 4.740 -5.249 1.00 64.25 288 ILE A CA 1
ATOM 2152 C C . ILE A 1 288 ? -8.943 5.170 -5.450 1.00 64.25 288 ILE A C 1
ATOM 2154 O O . ILE A 1 288 ? -8.597 6.301 -5.096 1.00 64.25 288 ILE A O 1
ATOM 2158 N N . ALA A 1 289 ? -8.104 4.292 -6.008 1.00 58.34 289 ALA A N 1
ATOM 2159 C CA . ALA A 1 289 ? -6.706 4.592 -6.299 1.00 58.34 289 ALA A CA 1
ATOM 2160 C C . ALA A 1 289 ? -6.570 5.687 -7.371 1.00 58.34 289 ALA A C 1
ATOM 2162 O O . ALA A 1 289 ? -5.739 6.581 -7.234 1.00 58.34 289 ALA A O 1
ATOM 2163 N N . ALA A 1 290 ? -7.426 5.675 -8.397 1.00 55.47 290 ALA A N 1
ATOM 2164 C CA . ALA A 1 290 ? -7.449 6.709 -9.431 1.00 55.47 290 ALA A CA 1
ATOM 2165 C C . ALA A 1 290 ? -7.865 8.089 -8.886 1.00 55.47 290 ALA A C 1
ATOM 2167 O O . ALA A 1 290 ? -7.326 9.114 -9.302 1.00 55.47 290 ALA A O 1
ATOM 2168 N N . LEU A 1 291 ? -8.815 8.130 -7.947 1.00 54.50 291 LEU A N 1
ATOM 2169 C CA . LEU A 1 291 ? -9.336 9.374 -7.367 1.00 54.50 291 LEU A CA 1
ATOM 2170 C C . LEU A 1 291 ? -8.455 9.949 -6.252 1.00 54.50 291 LEU A C 1
ATOM 2172 O O . LEU A 1 291 ? -8.537 11.142 -5.945 1.00 54.50 291 LEU A O 1
ATOM 2176 N N . ASN A 1 292 ? -7.603 9.122 -5.651 1.00 52.06 292 ASN A N 1
ATOM 2177 C CA . ASN A 1 292 ? -6.711 9.514 -4.573 1.00 52.06 292 ASN A CA 1
ATOM 2178 C C . ASN A 1 292 ? -5.270 9.139 -4.957 1.00 52.06 292 ASN A C 1
ATOM 2180 O O . ASN A 1 292 ? -4.810 8.049 -4.617 1.00 52.06 292 ASN A O 1
ATOM 2184 N N . PRO A 1 293 ? -4.523 10.041 -5.620 1.00 40.97 293 PRO A N 1
ATOM 2185 C CA . PRO A 1 293 ? -3.198 9.745 -6.182 1.00 40.97 293 PRO A CA 1
ATOM 2186 C C . PRO A 1 293 ? -2.114 9.426 -5.133 1.00 40.97 293 PRO A C 1
ATOM 2188 O O . PRO A 1 293 ? -0.969 9.161 -5.489 1.00 40.97 293 PRO A O 1
ATOM 2191 N N . TYR A 1 294 ? -2.465 9.439 -3.843 1.00 40.91 294 TYR A N 1
ATOM 2192 C CA . TYR A 1 294 ? -1.597 9.089 -2.719 1.00 40.91 294 TYR A CA 1
ATOM 2193 C C . TYR A 1 294 ? -1.960 7.740 -2.057 1.00 40.91 294 TYR A C 1
ATOM 2195 O O . TYR A 1 294 ? -1.400 7.376 -1.025 1.00 40.91 294 TYR A O 1
ATOM 2203 N N . VAL A 1 295 ? -2.907 6.983 -2.624 1.00 38.38 295 VAL A N 1
ATOM 2204 C CA . VAL A 1 295 ? -3.373 5.704 -2.069 1.00 38.38 295 VAL A CA 1
ATOM 2205 C C . VAL A 1 295 ? -2.383 4.580 -2.333 1.00 38.38 295 VAL A C 1
ATOM 2207 O O . VAL A 1 295 ? -2.170 4.158 -3.465 1.00 38.38 295 VAL A O 1
ATOM 2210 N N . TYR A 1 296 ? -1.864 4.029 -1.241 1.00 43.59 296 TYR A N 1
ATOM 2211 C CA . TYR A 1 296 ? -1.263 2.704 -1.196 1.00 43.59 296 TYR A CA 1
ATOM 2212 C C . TYR A 1 296 ? -2.175 1.799 -0.372 1.00 43.59 296 TYR A C 1
ATOM 2214 O O . TYR A 1 296 ? -2.277 1.976 0.841 1.00 43.59 296 TYR A O 1
ATOM 2222 N N . ALA A 1 297 ? -2.845 0.847 -1.014 1.00 40.56 297 ALA A N 1
ATOM 2223 C CA . ALA A 1 297 ? -3.529 -0.226 -0.307 1.00 40.56 297 ALA A CA 1
ATOM 2224 C C . ALA A 1 297 ? -2.513 -1.334 -0.021 1.00 40.56 297 ALA A C 1
ATOM 2226 O O . ALA A 1 297 ? -1.923 -1.911 -0.929 1.00 40.56 297 ALA A O 1
ATOM 2227 N N . ASN A 1 298 ? -2.275 -1.595 1.256 1.00 37.72 298 ASN A N 1
ATOM 2228 C CA . ASN A 1 298 ? -1.323 -2.568 1.751 1.00 37.72 298 ASN A CA 1
ATOM 2229 C C . ASN A 1 298 ? -2.024 -3.494 2.751 1.00 37.72 298 ASN A C 1
ATOM 2231 O O . ASN A 1 298 ? -2.145 -3.188 3.928 1.00 37.72 298 ASN A O 1
ATOM 2235 N N . GLU A 1 299 ? -2.571 -4.578 2.202 1.00 33.34 299 GLU A N 1
ATOM 2236 C CA . GLU A 1 299 ? -2.570 -5.955 2.733 1.00 33.34 299 GLU A CA 1
ATOM 2237 C C . GLU A 1 299 ? -3.530 -6.809 1.886 1.00 33.34 299 GLU A C 1
ATOM 2239 O O . GLU A 1 299 ? -3.145 -7.882 1.437 1.00 33.34 299 GLU A O 1
ATOM 2244 N N . ALA A 1 300 ? -4.691 -6.275 1.478 1.00 35.97 300 ALA A N 1
ATOM 2245 C CA . ALA A 1 300 ? -5.556 -6.941 0.490 1.00 35.97 300 ALA A CA 1
ATOM 2246 C C . ALA A 1 300 ? -4.930 -6.967 -0.916 1.00 35.97 300 ALA A C 1
ATOM 2248 O O . ALA A 1 300 ? -5.093 -7.928 -1.659 1.00 35.97 300 ALA A O 1
ATOM 2249 N N . ILE A 1 301 ? -4.164 -5.930 -1.272 1.00 37.06 301 ILE A N 1
ATOM 2250 C CA . ILE A 1 301 ? -3.488 -5.859 -2.565 1.00 37.06 301 ILE A CA 1
ATOM 2251 C C . ILE A 1 301 ? -2.372 -6.893 -2.662 1.00 37.06 301 ILE A C 1
ATOM 2253 O O . ILE A 1 301 ? -2.304 -7.499 -3.711 1.00 37.06 301 ILE A O 1
ATOM 2257 N N . SER A 1 302 ? -1.579 -7.188 -1.620 1.00 36.69 302 SER A N 1
ATOM 2258 C CA . SER A 1 302 ? -0.559 -8.257 -1.688 1.00 36.69 302 SER A CA 1
ATOM 2259 C C . SER A 1 302 ? -1.155 -9.562 -2.222 1.00 36.69 302 SER A C 1
ATOM 2261 O O . SER A 1 302 ? -0.608 -10.129 -3.160 1.00 36.69 302 SER A O 1
ATOM 2263 N N . ASP A 1 303 ? -2.319 -9.978 -1.723 1.00 36.12 303 ASP A N 1
ATOM 2264 C CA . ASP A 1 303 ? -2.975 -11.211 -2.175 1.00 36.12 303 ASP A CA 1
ATOM 2265 C C . ASP A 1 303 ? -3.770 -11.042 -3.491 1.00 36.12 303 ASP A C 1
ATOM 2267 O O . ASP A 1 303 ? -3.949 -12.016 -4.222 1.00 36.12 303 ASP A O 1
ATOM 2271 N N . LEU A 1 304 ? -4.190 -9.816 -3.845 1.00 39.19 304 LEU A N 1
ATOM 2272 C CA . LEU A 1 304 ? -4.854 -9.483 -5.121 1.00 39.19 304 LEU A CA 1
ATOM 2273 C C . LEU A 1 304 ? -3.890 -9.188 -6.296 1.00 39.19 304 LEU A C 1
ATOM 2275 O O . LEU A 1 304 ? -4.291 -9.354 -7.445 1.00 39.19 304 LEU A O 1
ATOM 2279 N N . ILE A 1 305 ? -2.640 -8.769 -6.050 1.00 45.22 305 ILE A N 1
ATOM 2280 C CA . ILE A 1 305 ? -1.626 -8.436 -7.075 1.00 45.22 305 ILE A CA 1
ATOM 2281 C C . ILE A 1 305 ? -0.515 -9.472 -7.164 1.00 45.22 305 ILE A C 1
ATOM 2283 O O . ILE A 1 305 ? 0.066 -9.630 -8.231 1.00 45.22 305 ILE A O 1
ATOM 2287 N N . ASN A 1 306 ? -0.226 -10.215 -6.091 1.00 53.81 306 ASN A N 1
ATOM 2288 C CA . ASN A 1 306 ? 0.698 -11.351 -6.127 1.00 53.81 306 ASN A CA 1
ATOM 2289 C C . ASN A 1 306 ? -0.062 -12.612 -6.565 1.00 53.81 306 ASN A C 1
ATOM 2291 O O . ASN A 1 306 ? 0.002 -13.657 -5.915 1.00 53.81 306 ASN A O 1
ATOM 2295 N N . ILE A 1 307 ? -0.810 -12.499 -7.668 1.00 64.38 307 ILE A N 1
ATOM 2296 C CA . ILE A 1 307 ? -1.551 -13.614 -8.257 1.00 64.38 307 ILE A CA 1
ATOM 2297 C C . ILE A 1 307 ? -0.534 -14.723 -8.549 1.00 64.38 307 ILE A C 1
ATOM 2299 O O . ILE A 1 307 ? 0.445 -14.465 -9.255 1.00 64.38 307 ILE A O 1
ATOM 2303 N N . PRO A 1 308 ? -0.710 -15.950 -8.029 1.00 71.81 308 PRO A N 1
ATOM 2304 C CA . PRO A 1 308 ? 0.215 -17.034 -8.313 1.00 71.81 308 PRO A CA 1
ATOM 2305 C C . PRO A 1 308 ? 0.297 -17.286 -9.820 1.00 71.81 308 PRO A C 1
ATOM 2307 O O . PRO A 1 308 ? -0.674 -17.697 -10.456 1.00 71.81 308 PRO A O 1
ATOM 2310 N N . VAL A 1 309 ? 1.471 -17.047 -10.401 1.00 82.00 309 VAL A N 1
ATOM 2311 C CA . VAL A 1 309 ? 1.718 -17.315 -11.817 1.00 82.00 309 VAL A CA 1
ATOM 2312 C C . VAL A 1 309 ? 2.281 -18.715 -11.969 1.00 82.00 309 VAL A C 1
ATOM 2314 O O . VAL A 1 309 ? 3.319 -19.056 -11.407 1.00 82.00 309 VAL A O 1
ATOM 2317 N N . SER A 1 310 ? 1.594 -19.519 -12.771 1.00 82.06 310 SER A N 1
ATOM 2318 C CA . SER A 1 310 ? 2.069 -20.817 -13.237 1.00 82.06 310 SER A CA 1
ATOM 2319 C C . SER A 1 310 ? 1.962 -20.881 -14.760 1.00 82.06 310 SER A C 1
ATOM 2321 O O . SER A 1 310 ? 1.156 -20.175 -15.371 1.00 82.06 310 SER A O 1
ATOM 2323 N N . GLY A 1 311 ? 2.823 -21.677 -15.388 1.00 87.69 311 GLY A N 1
ATOM 2324 C CA . GLY A 1 311 ? 2.875 -21.830 -16.840 1.00 87.69 311 GLY A CA 1
ATOM 2325 C C . GLY A 1 311 ? 4.302 -21.864 -17.376 1.00 87.69 311 GLY A C 1
ATOM 2326 O O . GLY A 1 311 ? 5.254 -21.541 -16.668 1.00 87.69 311 GLY A O 1
ATOM 2327 N N . ASN A 1 312 ? 4.427 -22.257 -18.641 1.00 92.38 312 ASN A N 1
ATOM 2328 C CA . ASN A 1 312 ? 5.689 -22.233 -19.369 1.00 92.38 312 ASN A CA 1
ATOM 2329 C C . ASN A 1 312 ? 5.702 -21.006 -20.276 1.00 92.38 312 ASN A C 1
ATOM 2331 O O . ASN A 1 312 ? 4.833 -20.868 -21.137 1.00 92.38 312 ASN A O 1
ATOM 2335 N N . TYR A 1 313 ? 6.700 -20.149 -20.096 1.00 94.75 313 TYR A N 1
ATOM 2336 C CA . TYR A 1 313 ? 6.899 -18.955 -20.906 1.00 94.75 313 TYR A CA 1
ATOM 2337 C C . TYR A 1 313 ? 8.303 -18.985 -21.500 1.00 94.75 313 TYR A C 1
ATOM 2339 O O . TYR A 1 313 ? 9.271 -19.323 -20.819 1.00 94.75 313 TYR A O 1
ATOM 2347 N N . SER A 1 314 ? 8.414 -18.644 -22.777 1.00 96.06 314 SER A N 1
ATOM 2348 C CA . SER A 1 314 ? 9.697 -18.484 -23.454 1.00 96.06 314 SER A CA 1
ATOM 2349 C C . SER A 1 314 ? 10.258 -17.095 -23.180 1.00 96.06 314 SER A C 1
ATOM 2351 O O . SER A 1 314 ? 9.551 -16.101 -23.371 1.00 96.06 314 SER A O 1
ATOM 2353 N N . ILE A 1 315 ? 11.522 -17.054 -22.762 1.00 96.88 315 ILE A N 1
ATOM 2354 C CA . ILE A 1 315 ? 12.314 -15.837 -22.601 1.00 96.88 315 ILE A CA 1
ATOM 2355 C C . ILE A 1 315 ? 13.386 -15.818 -23.681 1.00 96.88 315 ILE A C 1
ATOM 2357 O O . ILE A 1 315 ? 14.162 -16.768 -23.800 1.00 96.88 315 ILE A O 1
ATOM 2361 N N . TYR A 1 316 ? 13.406 -14.757 -24.477 1.00 97.00 316 TYR A N 1
ATOM 2362 C CA . TYR A 1 316 ? 14.446 -14.533 -25.466 1.00 97.00 316 TYR A CA 1
ATOM 2363 C C . TYR A 1 316 ? 15.680 -13.902 -24.811 1.00 97.00 316 TYR A C 1
ATOM 2365 O O . TYR A 1 316 ? 15.565 -13.097 -23.887 1.00 97.00 316 TYR A O 1
ATOM 2373 N N . GLY A 1 317 ? 16.869 -14.242 -25.306 1.00 95.00 317 GLY A N 1
ATOM 2374 C CA . GLY A 1 317 ? 18.094 -13.558 -24.918 1.00 95.00 317 GLY A CA 1
ATOM 2375 C C . GLY A 1 317 ? 19.215 -13.716 -25.936 1.00 95.00 317 GLY A C 1
ATOM 2376 O O . GLY A 1 317 ? 19.297 -14.716 -26.650 1.00 95.00 317 GLY A O 1
ATOM 2377 N N . ARG A 1 318 ? 20.091 -12.712 -25.987 1.00 94.62 318 ARG A N 1
ATOM 2378 C CA . ARG A 1 318 ? 21.300 -12.665 -26.809 1.00 94.62 318 ARG A CA 1
ATOM 2379 C C . ARG A 1 318 ? 22.515 -12.937 -25.928 1.00 94.62 318 ARG A C 1
ATOM 2381 O O . ARG A 1 318 ? 22.837 -12.143 -25.045 1.00 94.62 318 ARG A O 1
ATOM 2388 N N . TYR A 1 319 ? 23.164 -14.072 -26.167 1.00 95.00 319 TYR A N 1
ATOM 2389 C CA . TYR A 1 319 ? 24.414 -14.451 -25.514 1.00 95.00 319 TYR A CA 1
ATOM 2390 C C . TYR A 1 319 ? 25.609 -13.969 -26.339 1.00 95.00 319 TYR A C 1
ATOM 2392 O O . TYR A 1 319 ? 25.684 -14.262 -27.533 1.00 95.00 319 TYR A O 1
ATOM 2400 N N . CYS A 1 320 ? 26.543 -13.268 -25.698 1.00 93.00 320 CYS A N 1
ATOM 2401 C CA . CYS A 1 320 ? 27.757 -12.759 -26.328 1.00 93.00 320 CYS A CA 1
ATOM 2402 C C . CYS A 1 320 ? 28.997 -13.239 -25.568 1.00 93.00 320 CYS A C 1
ATOM 2404 O O . CYS A 1 320 ? 29.149 -12.976 -24.369 1.00 93.00 320 CYS A O 1
ATOM 2406 N N . GLU A 1 321 ? 29.911 -13.896 -26.283 1.00 93.00 321 GLU A N 1
ATOM 2407 C CA . GLU A 1 321 ? 31.247 -14.200 -25.773 1.00 93.00 321 GLU A CA 1
ATOM 2408 C C . GLU A 1 321 ? 32.168 -12.974 -25.891 1.00 93.00 321 GLU A C 1
ATOM 2410 O O . GLU A 1 321 ? 32.079 -12.218 -26.865 1.00 93.00 321 GLU A O 1
ATOM 2415 N N . PRO A 1 322 ? 33.061 -12.752 -24.913 1.00 93.44 322 PRO A N 1
ATOM 2416 C CA . PRO A 1 322 ? 34.012 -11.659 -24.977 1.00 93.44 322 PRO A CA 1
ATOM 2417 C C . PRO A 1 322 ? 35.072 -11.912 -26.055 1.00 93.44 322 PRO A C 1
ATOM 2419 O O . PRO A 1 322 ? 35.585 -13.019 -26.207 1.00 93.44 322 PRO A O 1
ATOM 2422 N N . ALA A 1 323 ? 35.458 -10.852 -26.765 1.00 89.38 323 ALA A N 1
ATOM 2423 C CA . ALA A 1 323 ? 36.524 -10.895 -27.765 1.00 89.38 323 ALA A CA 1
ATOM 2424 C C . ALA A 1 323 ? 37.918 -11.030 -27.125 1.00 89.38 323 ALA A C 1
ATOM 2426 O O . ALA A 1 323 ? 38.859 -11.494 -27.769 1.00 89.38 323 ALA A O 1
ATOM 2427 N N . VAL A 1 324 ? 38.054 -10.616 -25.861 1.00 90.81 324 VAL A N 1
ATOM 2428 C CA . VAL A 1 324 ? 39.288 -10.714 -25.077 1.00 90.81 324 VAL A CA 1
ATOM 2429 C C . VAL A 1 324 ? 39.103 -11.788 -24.012 1.00 90.81 324 VAL A C 1
ATOM 2431 O O . VAL A 1 324 ? 38.201 -11.695 -23.191 1.00 90.81 324 VAL A O 1
ATOM 2434 N N . LEU A 1 325 ? 39.964 -12.805 -23.982 1.00 90.44 325 LEU A N 1
ATOM 2435 C CA . LEU A 1 325 ? 39.910 -13.840 -22.948 1.00 90.44 325 LEU A CA 1
ATOM 2436 C C . LEU A 1 325 ? 40.795 -13.445 -21.763 1.00 90.44 325 LEU A C 1
ATOM 2438 O O . LEU A 1 325 ? 42.018 -13.383 -21.887 1.00 90.44 325 LEU A O 1
ATOM 2442 N N . ILE A 1 326 ? 40.171 -13.198 -20.612 1.00 89.81 326 ILE A N 1
ATOM 2443 C CA . ILE A 1 326 ? 40.854 -12.923 -19.344 1.00 89.81 326 ILE A CA 1
ATOM 2444 C C . ILE A 1 326 ? 40.482 -14.030 -18.357 1.00 89.81 326 ILE A C 1
ATOM 2446 O O . ILE A 1 326 ? 39.303 -14.234 -18.063 1.00 89.81 326 ILE A O 1
ATOM 2450 N N . THR A 1 327 ? 41.489 -14.754 -17.862 1.00 85.00 327 THR A N 1
ATOM 2451 C CA . THR A 1 327 ? 41.315 -15.840 -16.886 1.00 85.00 327 THR A CA 1
ATOM 2452 C C . THR A 1 327 ? 40.559 -15.342 -15.652 1.00 85.00 327 THR A C 1
ATOM 2454 O O . THR A 1 327 ? 40.892 -14.286 -15.114 1.00 85.00 327 THR A O 1
ATOM 2457 N N . GLY A 1 328 ? 39.551 -16.092 -15.201 1.00 85.94 328 GLY A N 1
ATOM 2458 C CA . GLY A 1 328 ? 38.652 -15.699 -14.113 1.00 85.94 328 GLY A CA 1
ATOM 2459 C C . GLY A 1 328 ? 37.447 -14.900 -14.612 1.00 85.94 328 GLY A C 1
ATOM 2460 O O . GLY A 1 328 ? 36.316 -15.333 -14.432 1.00 85.94 328 GLY A O 1
ATOM 2461 N N . ASN A 1 329 ? 37.658 -13.785 -15.321 1.00 92.50 329 ASN A N 1
ATOM 2462 C CA . ASN A 1 329 ? 36.546 -12.963 -15.832 1.00 92.50 329 ASN A CA 1
ATOM 2463 C C . ASN A 1 329 ? 35.679 -13.731 -16.835 1.00 92.50 329 ASN A C 1
ATOM 2465 O O . ASN A 1 329 ? 34.457 -13.594 -16.835 1.00 92.50 329 ASN A O 1
ATOM 2469 N N . PHE A 1 330 ? 36.310 -14.576 -17.656 1.00 92.06 330 PHE A N 1
ATOM 2470 C CA . PHE A 1 330 ? 35.608 -15.372 -18.655 1.00 92.06 330 PHE A CA 1
ATOM 2471 C C . PHE A 1 330 ? 34.580 -16.321 -18.027 1.00 92.06 330 PHE A C 1
ATOM 2473 O O . PHE A 1 330 ? 33.640 -16.705 -18.715 1.00 92.06 330 PHE A O 1
ATOM 2480 N N . ASP A 1 331 ? 34.748 -16.724 -16.762 1.00 92.06 331 ASP A N 1
ATOM 2481 C CA . ASP A 1 331 ? 33.852 -17.624 -16.016 1.00 92.06 331 ASP A CA 1
ATOM 2482 C C . ASP A 1 331 ? 32.754 -16.885 -15.228 1.00 92.06 331 ASP A C 1
ATOM 2484 O O . ASP A 1 331 ? 31.923 -17.527 -14.583 1.00 92.06 331 ASP A O 1
ATOM 2488 N N . VAL A 1 332 ? 32.701 -15.552 -15.320 1.00 95.38 332 VAL A N 1
ATOM 2489 C CA . VAL A 1 332 ? 31.715 -14.696 -14.649 1.00 95.38 332 VAL A CA 1
ATOM 2490 C C . VAL A 1 332 ? 30.765 -14.097 -15.687 1.00 95.38 332 VAL A C 1
ATOM 2492 O O . VAL A 1 332 ? 31.118 -13.158 -16.398 1.00 95.38 332 VAL A O 1
ATOM 2495 N N . LEU A 1 333 ? 29.539 -14.613 -15.774 1.00 96.94 333 LEU A N 1
ATOM 2496 C CA . LEU A 1 333 ? 28.537 -14.112 -16.720 1.00 96.94 333 LEU A CA 1
ATOM 2497 C C . LEU A 1 333 ? 27.775 -12.918 -16.149 1.00 96.94 333 LEU A C 1
ATOM 2499 O O . LEU A 1 333 ? 27.334 -12.949 -15.005 1.00 96.94 333 LEU A O 1
ATOM 2503 N N . GLN A 1 334 ? 27.544 -11.891 -16.964 1.00 97.81 334 GLN A N 1
ATOM 2504 C CA . GLN A 1 334 ? 26.646 -10.788 -16.618 1.00 97.81 334 GLN A CA 1
ATOM 2505 C C . GLN A 1 334 ? 25.267 -11.001 -17.254 1.00 97.81 334 GLN A C 1
ATOM 2507 O O . GLN A 1 334 ? 25.139 -11.034 -18.480 1.00 97.81 334 GLN A O 1
ATOM 2512 N N . LEU A 1 335 ? 24.235 -11.156 -16.424 1.00 98.38 335 LEU A N 1
ATOM 2513 C CA . LEU A 1 335 ? 22.841 -11.261 -16.853 1.00 98.38 335 LEU A CA 1
ATOM 2514 C C . LEU A 1 335 ? 22.237 -9.857 -16.912 1.00 98.38 335 LEU A C 1
ATOM 2516 O O . LEU A 1 335 ? 22.051 -9.227 -15.871 1.00 98.38 335 LEU A O 1
ATOM 2520 N N . LEU A 1 336 ? 21.947 -9.377 -18.121 1.00 98.25 336 LEU A N 1
ATOM 2521 C CA . LEU A 1 336 ? 21.547 -7.996 -18.376 1.00 98.25 336 LEU A CA 1
ATOM 2522 C C . LEU A 1 336 ? 20.024 -7.892 -18.557 1.00 98.25 336 LEU A C 1
ATOM 2524 O O . LEU A 1 336 ? 19.450 -8.510 -19.457 1.00 98.25 336 LEU A O 1
ATOM 2528 N N . VAL A 1 337 ? 19.370 -7.091 -17.710 1.00 97.94 337 VAL A N 1
ATOM 2529 C CA . VAL A 1 337 ? 17.906 -6.938 -17.642 1.00 97.94 337 VAL A CA 1
ATOM 2530 C C . VAL A 1 337 ? 17.517 -5.473 -17.831 1.00 97.94 337 VAL A C 1
ATOM 2532 O O . VAL A 1 337 ? 17.772 -4.633 -16.969 1.00 97.94 337 VAL A O 1
ATOM 2535 N N . HIS A 1 338 ? 16.907 -5.163 -18.974 1.00 93.81 338 HIS A N 1
ATOM 2536 C CA . HIS A 1 338 ? 16.554 -3.796 -19.370 1.00 93.81 338 HIS A CA 1
ATOM 2537 C C . HIS A 1 338 ? 15.427 -3.172 -18.519 1.00 93.81 338 HIS A C 1
ATOM 2539 O O . HIS A 1 338 ? 14.755 -3.847 -17.736 1.00 93.81 338 HIS A O 1
ATOM 2545 N N . GLY A 1 339 ? 15.221 -1.863 -18.691 1.00 89.50 339 GLY A N 1
ATOM 2546 C CA . GLY A 1 339 ? 14.145 -1.098 -18.054 1.00 89.50 339 GLY A CA 1
ATOM 2547 C C . GLY A 1 339 ? 12.806 -1.157 -18.793 1.00 89.50 339 GLY A C 1
ATOM 2548 O O . GLY A 1 339 ? 12.658 -1.856 -19.797 1.00 89.50 339 GLY A O 1
ATOM 2549 N N . ALA A 1 340 ? 11.830 -0.399 -18.289 1.00 83.62 340 ALA A N 1
ATOM 2550 C CA . ALA A 1 340 ? 10.519 -0.244 -18.919 1.00 83.62 340 ALA A CA 1
ATOM 2551 C C . ALA A 1 340 ? 10.658 0.330 -20.335 1.00 83.62 340 ALA A C 1
ATOM 2553 O O . ALA A 1 340 ? 11.531 1.164 -20.569 1.00 83.62 340 ALA A O 1
ATOM 2554 N N . SER A 1 341 ? 9.779 -0.053 -21.266 1.00 80.50 341 SER A N 1
ATOM 2555 C CA . SER A 1 341 ? 9.766 0.448 -22.654 1.00 80.50 341 SER A CA 1
ATOM 2556 C C . SER A 1 341 ? 11.037 0.175 -23.480 1.00 80.50 341 SER A C 1
ATOM 2558 O O . SER A 1 341 ? 11.228 0.769 -24.546 1.00 80.50 341 SER A O 1
ATOM 2560 N N . ARG A 1 342 ? 11.899 -0.739 -23.023 1.00 86.94 342 ARG A N 1
ATOM 2561 C CA . ARG A 1 342 ? 13.115 -1.198 -23.717 1.00 86.94 342 ARG A CA 1
ATOM 2562 C C . ARG A 1 342 ? 13.066 -2.709 -23.956 1.00 86.94 342 ARG A C 1
ATOM 2564 O O . ARG A 1 342 ? 12.182 -3.375 -23.435 1.00 86.94 342 ARG A O 1
ATOM 2571 N N . ASP A 1 343 ? 14.012 -3.226 -24.731 1.00 90.12 343 ASP A N 1
ATOM 2572 C CA . ASP A 1 343 ? 14.326 -4.656 -24.867 1.00 90.12 343 ASP A CA 1
ATOM 2573 C C . ASP A 1 343 ? 15.842 -4.881 -24.684 1.00 90.12 343 ASP A C 1
ATOM 2575 O O . ASP A 1 343 ? 16.575 -3.973 -24.270 1.00 90.12 343 ASP A O 1
ATOM 2579 N N . HIS A 1 344 ? 16.333 -6.087 -24.983 1.00 91.50 344 HIS A N 1
ATOM 2580 C CA . HIS A 1 344 ? 17.751 -6.439 -24.901 1.00 91.50 344 HIS A CA 1
ATOM 2581 C C . HIS A 1 344 ? 18.707 -5.478 -25.636 1.00 91.50 344 HIS A C 1
ATOM 2583 O O . HIS A 1 344 ? 19.864 -5.378 -25.223 1.00 91.50 344 HIS A O 1
ATOM 2589 N N . HIS A 1 345 ? 18.262 -4.743 -26.666 1.00 86.31 345 HIS A N 1
ATOM 2590 C CA . HIS A 1 345 ? 19.116 -3.815 -27.425 1.00 86.31 345 HIS A CA 1
ATOM 2591 C C . HIS A 1 345 ? 19.571 -2.605 -26.610 1.00 86.31 345 HIS A C 1
ATOM 2593 O O . HIS A 1 345 ? 20.555 -1.959 -26.974 1.00 86.31 345 HIS A O 1
ATOM 2599 N N . TYR A 1 346 ? 18.916 -2.319 -25.480 1.00 86.88 346 TYR A N 1
ATOM 2600 C CA . TYR A 1 346 ? 19.349 -1.271 -24.558 1.00 86.88 346 TYR A CA 1
ATOM 2601 C C . TYR A 1 346 ? 20.846 -1.367 -24.226 1.00 86.88 346 TYR A C 1
ATOM 2603 O O . TYR A 1 346 ? 21.570 -0.376 -24.280 1.00 86.88 346 TYR A O 1
ATOM 2611 N N . TRP A 1 347 ? 21.320 -2.584 -23.952 1.00 89.31 347 TRP A N 1
ATOM 2612 C CA . TRP A 1 347 ? 22.689 -2.862 -23.509 1.00 89.31 347 TRP A CA 1
ATOM 2613 C C . TRP A 1 347 ? 23.745 -2.718 -24.600 1.00 89.31 347 TRP A C 1
ATOM 261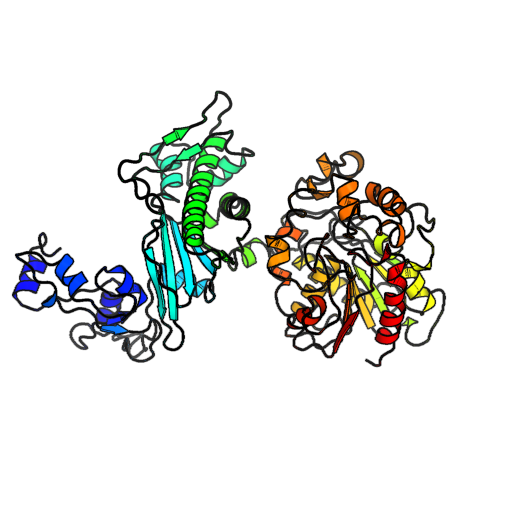5 O O . TRP A 1 347 ? 24.941 -2.618 -24.318 1.00 89.31 347 TRP A O 1
ATOM 2625 N N . ASP A 1 348 ? 23.294 -2.730 -25.844 1.00 80.31 348 ASP A N 1
ATOM 2626 C CA . ASP A 1 348 ? 24.128 -2.714 -27.025 1.00 80.31 348 ASP A CA 1
ATOM 2627 C C . ASP A 1 348 ? 24.423 -1.270 -27.465 1.00 80.31 348 ASP A C 1
ATOM 2629 O O . ASP A 1 348 ? 25.495 -1.031 -28.011 1.00 80.31 348 ASP A O 1
ATOM 2633 N N . ALA A 1 349 ? 23.545 -0.299 -27.169 1.00 66.81 349 ALA A N 1
ATOM 2634 C CA . ALA A 1 349 ? 23.633 1.093 -27.647 1.00 66.81 349 ALA A CA 1
ATOM 2635 C C . ALA A 1 349 ? 23.864 1.218 -29.176 1.00 66.81 349 ALA A C 1
ATOM 2637 O O . ALA A 1 349 ? 24.352 2.236 -29.668 1.00 66.81 349 ALA A O 1
ATOM 2638 N N . TYR A 1 350 ? 23.513 0.170 -29.928 1.00 61.28 350 TYR A N 1
ATOM 2639 C CA . TYR A 1 350 ? 23.544 0.109 -31.388 1.00 61.28 350 TYR A CA 1
ATOM 2640 C C . TYR A 1 350 ? 22.159 0.435 -31.954 1.00 61.28 350 TYR A C 1
ATOM 2642 O O . TYR A 1 350 ? 21.141 0.206 -31.298 1.00 61.28 350 TYR A O 1
ATOM 2650 N N . ASP A 1 351 ? 22.131 0.940 -33.185 1.00 50.34 351 ASP A N 1
ATOM 2651 C CA . ASP A 1 351 ? 20.913 1.018 -33.980 1.00 50.34 351 ASP A CA 1
ATOM 2652 C C . ASP A 1 351 ? 20.544 -0.400 -34.440 1.00 50.34 351 ASP A C 1
ATOM 2654 O O . ASP A 1 351 ? 21.387 -1.305 -34.483 1.00 50.34 351 ASP A O 1
ATOM 2658 N N . PHE A 1 352 ? 19.283 -0.626 -34.791 1.00 46.75 352 PHE A N 1
ATOM 2659 C CA . PHE A 1 352 ? 18.784 -1.971 -35.111 1.00 46.75 352 PHE A CA 1
ATOM 2660 C C . PHE A 1 352 ? 19.336 -2.560 -36.426 1.00 46.75 352 PHE A C 1
ATOM 2662 O O . PHE A 1 352 ? 19.160 -3.753 -36.677 1.00 46.75 352 PHE A O 1
ATOM 2669 N N . ASP A 1 353 ? 20.030 -1.772 -37.255 1.00 52.19 353 ASP A N 1
ATOM 2670 C CA . ASP A 1 353 ? 20.804 -2.263 -38.408 1.00 52.19 353 ASP A CA 1
ATOM 2671 C C . ASP A 1 353 ? 22.237 -2.711 -38.035 1.00 52.19 353 ASP A C 1
ATOM 2673 O O . ASP A 1 353 ? 23.003 -3.146 -38.898 1.00 52.19 353 ASP A O 1
ATOM 2677 N N . GLY A 1 354 ? 22.594 -2.633 -36.747 1.00 50.41 354 GLY A N 1
ATOM 2678 C CA . GLY A 1 354 ? 23.923 -2.935 -36.222 1.00 50.41 354 GLY A CA 1
ATOM 2679 C C . GLY A 1 354 ? 24.916 -1.776 -36.341 1.00 50.41 354 GLY A C 1
ATOM 2680 O O . GLY A 1 354 ? 26.094 -1.957 -36.020 1.00 50.41 354 GLY A O 1
ATOM 2681 N N . SER A 1 355 ? 24.487 -0.594 -36.794 1.00 51.69 355 SER A N 1
ATOM 2682 C CA . SER A 1 355 ? 25.339 0.592 -36.831 1.00 51.69 355 SER A CA 1
ATOM 2683 C C . SER A 1 355 ? 25.485 1.216 -35.430 1.00 51.69 355 SER A C 1
ATOM 2685 O O . SER A 1 355 ? 24.542 1.218 -34.638 1.00 51.69 355 SER A O 1
ATOM 2687 N N . PRO A 1 356 ? 26.679 1.706 -35.041 1.00 52.47 356 PRO A N 1
ATOM 2688 C CA . PRO A 1 356 ? 26.870 2.308 -33.726 1.00 52.47 356 PRO A CA 1
ATOM 2689 C C . PRO A 1 356 ? 26.143 3.647 -33.648 1.00 52.47 356 PRO A C 1
ATOM 2691 O O . PRO A 1 356 ? 26.488 4.566 -34.393 1.00 52.47 356 PRO A O 1
ATOM 2694 N N . VAL A 1 357 ? 25.240 3.807 -32.683 1.00 51.62 357 VAL A N 1
ATOM 2695 C CA . VAL A 1 357 ? 24.767 5.140 -32.306 1.00 51.62 357 VAL A CA 1
ATOM 2696 C C . VAL A 1 357 ? 25.737 5.647 -31.229 1.00 51.62 357 VAL A C 1
ATOM 2698 O O . VAL A 1 357 ? 25.926 5.028 -30.186 1.00 51.62 357 VAL A O 1
ATOM 2701 N N . GLY A 1 358 ? 26.492 6.708 -31.539 1.00 53.28 358 GLY A N 1
ATOM 2702 C CA . GLY A 1 358 ? 27.540 7.318 -30.689 1.00 53.28 358 GLY A CA 1
ATOM 2703 C C . GLY A 1 358 ? 28.772 6.468 -30.333 1.00 53.28 358 GLY A C 1
ATOM 2704 O O . GLY A 1 358 ? 29.547 6.860 -29.460 1.00 53.28 358 GLY A O 1
ATOM 2705 N N . GLY A 1 359 ? 29.018 5.372 -31.060 1.00 59.16 359 GLY A N 1
ATOM 2706 C CA . GLY A 1 359 ? 30.267 4.600 -31.008 1.00 59.16 359 GLY A CA 1
ATOM 2707 C C . GLY A 1 359 ? 30.326 3.527 -29.911 1.00 59.16 359 GLY A C 1
ATOM 2708 O O . GLY A 1 359 ? 29.552 3.521 -28.961 1.00 59.16 359 GLY A O 1
ATOM 2709 N N . SER A 1 360 ? 31.298 2.613 -30.017 1.00 62.59 360 SER A N 1
ATOM 2710 C CA . SER A 1 360 ? 31.452 1.434 -29.138 1.00 62.59 360 SER A CA 1
ATOM 2711 C C . SER A 1 360 ? 31.642 1.749 -27.645 1.00 62.59 360 SER A C 1
ATOM 2713 O O . SER A 1 360 ? 31.567 0.856 -26.804 1.00 62.59 360 SER A O 1
ATOM 2715 N N . ASN A 1 361 ? 31.891 3.011 -27.289 1.00 67.50 361 ASN A N 1
ATOM 2716 C CA . ASN A 1 361 ? 32.108 3.433 -25.906 1.00 67.50 361 ASN A CA 1
ATOM 2717 C C . ASN A 1 361 ? 30.833 3.429 -25.050 1.00 67.50 361 ASN A C 1
ATOM 2719 O O . ASN A 1 361 ? 30.949 3.346 -23.834 1.00 67.50 361 ASN A O 1
ATOM 2723 N N . ASN A 1 362 ? 29.653 3.463 -25.669 1.00 73.88 362 ASN A N 1
ATOM 2724 C CA . ASN A 1 362 ? 28.359 3.506 -24.980 1.00 73.88 362 ASN A CA 1
ATOM 2725 C C . ASN A 1 362 ? 27.690 2.124 -24.841 1.00 73.88 362 ASN A C 1
ATOM 2727 O O . ASN A 1 362 ? 26.631 1.990 -24.235 1.00 73.88 362 ASN A O 1
ATOM 2731 N N . SER A 1 363 ? 28.309 1.082 -25.401 1.00 84.44 363 SER A N 1
ATOM 2732 C CA . SER A 1 363 ? 27.792 -0.286 -25.393 1.00 84.44 363 SER A CA 1
ATOM 2733 C C . SER A 1 363 ? 28.287 -1.045 -24.162 1.00 84.44 363 SER A C 1
ATOM 2735 O O . SER A 1 363 ? 29.485 -1.309 -24.024 1.00 84.44 363 SER A O 1
ATOM 2737 N N . TRP A 1 364 ? 27.373 -1.452 -23.275 1.00 90.19 364 TRP A N 1
ATOM 2738 C CA . TRP A 1 364 ? 27.714 -2.284 -22.115 1.00 90.19 364 TRP A CA 1
ATOM 2739 C C . TRP A 1 364 ? 28.308 -3.623 -22.551 1.00 90.19 364 TRP A C 1
ATOM 2741 O O . TRP A 1 364 ? 29.320 -4.061 -22.005 1.00 90.19 364 TRP A O 1
ATOM 2751 N N . VAL A 1 365 ? 27.712 -4.246 -23.572 1.00 91.06 365 VAL A N 1
ATOM 2752 C CA . VAL A 1 365 ? 28.173 -5.523 -24.134 1.00 91.06 365 VAL A CA 1
ATOM 2753 C C . VAL A 1 365 ? 29.595 -5.394 -24.680 1.00 91.06 365 VAL A C 1
ATOM 2755 O O . VAL A 1 365 ? 30.446 -6.237 -24.389 1.00 91.06 365 VAL A O 1
ATOM 2758 N N . PHE A 1 366 ? 29.898 -4.314 -25.408 1.00 88.69 366 PHE A N 1
ATOM 2759 C CA . PHE A 1 366 ? 31.255 -4.059 -25.891 1.00 88.69 366 PHE A CA 1
ATOM 2760 C C . PHE A 1 366 ? 32.244 -3.857 -24.738 1.00 88.69 366 PHE A C 1
ATOM 2762 O O . PHE A 1 366 ? 33.306 -4.477 -24.734 1.00 88.69 366 PHE A O 1
ATOM 2769 N N . GLN A 1 367 ? 31.905 -3.029 -23.745 1.00 89.19 367 GLN A N 1
ATOM 2770 C CA . GLN A 1 367 ? 32.787 -2.761 -22.604 1.00 89.19 367 GLN A CA 1
ATOM 2771 C C . GLN A 1 367 ? 33.065 -4.034 -21.788 1.00 89.19 367 GLN A C 1
ATOM 2773 O O . GLN A 1 367 ? 34.217 -4.311 -21.454 1.00 89.19 367 GLN A O 1
ATOM 2778 N N . ALA A 1 368 ? 32.042 -4.860 -21.547 1.00 92.56 368 ALA A N 1
ATOM 2779 C CA . ALA A 1 368 ? 32.190 -6.169 -20.911 1.00 92.56 368 ALA A CA 1
ATOM 2780 C C . ALA A 1 368 ? 33.096 -7.104 -21.729 1.00 92.56 368 ALA A C 1
ATOM 2782 O O . ALA A 1 368 ? 34.005 -7.728 -21.176 1.00 92.56 368 ALA A O 1
ATOM 2783 N N . SER A 1 369 ? 32.915 -7.126 -23.054 1.00 92.12 369 SER A N 1
ATOM 2784 C CA . SER A 1 369 ? 33.717 -7.917 -23.992 1.00 92.12 369 SER A CA 1
ATOM 2785 C C . SER A 1 369 ? 35.204 -7.537 -23.968 1.00 92.12 369 SER A C 1
ATOM 2787 O O . SER A 1 369 ? 36.066 -8.417 -23.913 1.00 92.12 369 SER A O 1
ATOM 2789 N N . GLN A 1 370 ? 35.522 -6.237 -23.909 1.00 91.12 370 GLN A N 1
ATOM 2790 C CA . GLN A 1 370 ? 36.902 -5.746 -23.777 1.00 91.12 370 GLN A CA 1
ATOM 2791 C C . GLN A 1 370 ? 37.546 -6.109 -22.432 1.00 91.12 370 GLN A C 1
ATOM 2793 O O . GLN A 1 370 ? 38.767 -6.057 -22.299 1.00 91.12 370 GLN A O 1
ATOM 2798 N N . HIS A 1 371 ? 36.747 -6.431 -21.415 1.00 93.12 371 HIS A N 1
ATOM 2799 C CA . HIS A 1 371 ? 37.212 -6.801 -20.075 1.00 93.12 371 HIS A CA 1
ATOM 2800 C C . HIS A 1 371 ? 37.048 -8.294 -19.776 1.00 93.12 371 HIS A C 1
ATOM 2802 O O . HIS A 1 371 ? 37.233 -8.730 -18.638 1.00 93.12 371 HIS A O 1
ATOM 2808 N N . GLY A 1 372 ? 36.754 -9.089 -20.804 1.00 94.69 372 GLY A N 1
ATOM 2809 C CA . GLY A 1 372 ? 36.709 -10.540 -20.723 1.00 94.69 372 GLY A CA 1
ATOM 2810 C C . GLY A 1 372 ? 35.484 -11.125 -20.040 1.00 94.69 372 GLY A C 1
ATOM 2811 O O . GLY A 1 372 ? 35.540 -12.284 -19.647 1.00 94.69 372 GLY A O 1
ATOM 2812 N N . TYR A 1 373 ? 34.392 -10.368 -19.919 1.00 95.25 373 TYR A N 1
ATOM 2813 C CA . TYR A 1 373 ? 33.141 -10.855 -19.341 1.00 95.25 373 TYR A CA 1
ATOM 2814 C C . TYR A 1 373 ? 32.139 -11.265 -20.431 1.00 95.25 373 TYR A C 1
ATOM 2816 O O . TYR A 1 373 ? 31.799 -10.438 -21.283 1.00 95.25 373 TYR A O 1
ATOM 2824 N N . PRO A 1 374 ? 31.621 -12.506 -20.412 1.00 96.06 374 PRO A N 1
ATOM 2825 C CA . PRO A 1 374 ? 30.461 -12.878 -21.211 1.00 96.06 374 PRO A CA 1
ATOM 2826 C C . PRO A 1 374 ? 29.191 -12.191 -20.704 1.00 96.06 374 PRO A C 1
ATOM 2828 O O . PRO A 1 374 ? 29.027 -11.936 -19.508 1.00 96.06 374 PRO A O 1
ATOM 2831 N N . THR A 1 375 ? 28.263 -11.924 -21.620 1.00 96.81 375 THR A N 1
ATOM 2832 C CA . THR A 1 375 ? 26.982 -11.274 -21.309 1.00 96.81 375 THR A CA 1
ATOM 2833 C C . THR A 1 375 ? 25.810 -12.075 -21.864 1.00 96.81 375 THR A C 1
ATOM 2835 O O . THR A 1 375 ? 25.923 -12.739 -22.895 1.00 96.81 375 THR A O 1
ATOM 2838 N N . LEU A 1 376 ? 24.675 -12.010 -21.172 1.00 97.38 376 LEU A N 1
ATOM 2839 C CA . LEU A 1 376 ? 23.384 -12.476 -21.665 1.00 97.38 376 LEU A CA 1
ATOM 2840 C C . LEU A 1 376 ? 22.362 -11.355 -21.476 1.00 97.38 376 LEU A C 1
ATOM 2842 O O . LEU A 1 376 ? 21.900 -11.133 -20.358 1.00 97.38 376 LEU A O 1
ATOM 2846 N N . ALA A 1 377 ? 22.016 -10.657 -22.555 1.00 97.12 377 ALA A N 1
ATOM 2847 C CA . ALA A 1 377 ? 20.957 -9.651 -22.546 1.00 97.12 377 ALA A CA 1
ATOM 2848 C C . ALA A 1 377 ? 19.619 -10.310 -22.877 1.00 97.12 377 ALA A C 1
ATOM 2850 O O . ALA A 1 377 ? 19.498 -10.938 -23.927 1.00 97.12 377 ALA A O 1
ATOM 2851 N N . ILE A 1 378 ? 18.631 -10.198 -21.989 1.00 97.62 378 ILE A N 1
ATOM 2852 C CA . ILE A 1 378 ? 17.326 -10.854 -22.161 1.00 97.62 378 ILE A CA 1
ATOM 2853 C C . ILE A 1 378 ? 16.221 -9.855 -22.482 1.00 97.62 378 ILE A C 1
ATOM 2855 O O . ILE A 1 378 ? 16.282 -8.713 -22.035 1.00 97.62 378 ILE A O 1
ATOM 2859 N N . ASP A 1 379 ? 15.181 -10.330 -23.159 1.00 96.94 379 ASP A N 1
ATOM 2860 C CA . ASP A 1 379 ? 13.887 -9.655 -23.211 1.00 96.94 379 ASP A CA 1
ATOM 2861 C C . ASP A 1 379 ? 13.045 -10.111 -22.028 1.00 96.94 379 ASP A C 1
ATOM 2863 O O . ASP A 1 379 ? 12.850 -11.310 -21.809 1.00 96.94 379 ASP A O 1
ATOM 2867 N N . ARG A 1 380 ? 12.516 -9.174 -21.247 1.00 96.50 380 ARG A N 1
ATOM 2868 C CA . ARG A 1 380 ? 11.638 -9.519 -20.123 1.00 96.50 380 ARG A CA 1
ATOM 2869 C C . ARG A 1 380 ? 10.347 -10.163 -20.640 1.00 96.50 380 ARG A C 1
ATOM 2871 O O . ARG A 1 380 ? 9.971 -10.025 -21.800 1.00 96.50 380 ARG A O 1
ATOM 2878 N N . LEU A 1 381 ? 9.657 -10.904 -19.772 1.00 96.19 381 LEU A N 1
ATOM 2879 C CA . LEU A 1 381 ? 8.325 -11.419 -20.096 1.00 96.19 381 LEU A CA 1
ATOM 2880 C C . LEU A 1 381 ? 7.417 -10.255 -20.522 1.00 96.19 381 LEU A C 1
ATOM 2882 O O . LEU A 1 381 ? 7.323 -9.271 -19.804 1.00 96.19 381 LEU A O 1
ATOM 2886 N N . GLY A 1 382 ? 6.741 -10.373 -21.658 1.00 94.12 382 GLY A N 1
ATOM 2887 C CA . GLY A 1 382 ? 5.908 -9.307 -22.203 1.00 94.12 382 GLY A CA 1
ATOM 2888 C C . GLY A 1 382 ? 6.623 -8.307 -23.111 1.00 94.12 382 GLY A C 1
ATOM 2889 O O . GLY A 1 382 ? 5.927 -7.460 -23.647 1.00 94.12 382 GLY A O 1
ATOM 2890 N N . ASP A 1 383 ? 7.937 -8.419 -23.322 1.00 93.19 383 ASP A N 1
ATOM 2891 C CA . ASP A 1 383 ? 8.695 -7.513 -24.192 1.00 93.19 383 ASP A CA 1
ATOM 2892 C C . ASP A 1 383 ? 9.399 -8.253 -25.340 1.00 93.19 383 ASP A C 1
ATOM 2894 O O . ASP A 1 383 ? 9.726 -9.440 -25.244 1.00 93.19 383 ASP A O 1
ATOM 2898 N N . GLY A 1 384 ? 9.683 -7.525 -26.425 1.00 91.19 384 GLY A N 1
ATOM 2899 C CA . GLY A 1 384 ? 10.571 -7.976 -27.498 1.00 91.19 384 GLY A CA 1
ATOM 2900 C C . GLY A 1 384 ? 10.151 -9.308 -28.126 1.00 91.19 384 GLY A C 1
ATOM 2901 O O . GLY A 1 384 ? 9.061 -9.436 -28.680 1.00 91.19 384 GLY A O 1
ATOM 2902 N N . LEU A 1 385 ? 11.042 -10.298 -28.088 1.00 93.88 385 LEU A N 1
ATOM 2903 C CA . LEU A 1 385 ? 10.811 -11.645 -28.624 1.00 93.88 385 LEU A CA 1
ATOM 2904 C C . LEU A 1 385 ? 10.381 -12.662 -27.552 1.00 93.88 385 LEU A C 1
ATOM 2906 O O . LEU A 1 385 ? 10.191 -13.842 -27.858 1.00 93.88 385 LEU A O 1
ATOM 2910 N N . SER A 1 386 ? 10.229 -12.230 -26.299 1.00 96.94 386 SER A N 1
ATOM 2911 C CA . SER A 1 386 ? 9.720 -13.070 -25.215 1.00 96.94 386 SER A CA 1
ATOM 2912 C C . SER A 1 386 ? 8.211 -13.307 -25.339 1.00 96.94 386 SER A C 1
ATOM 2914 O O . SER A 1 386 ? 7.506 -12.739 -26.172 1.00 96.94 386 SER A O 1
ATOM 2916 N N . SER A 1 387 ? 7.676 -14.207 -24.515 1.00 96.69 387 SER A N 1
ATOM 2917 C CA . SER A 1 387 ? 6.232 -14.477 -24.490 1.00 96.69 387 SER A CA 1
ATOM 2918 C C . SER A 1 387 ? 5.443 -13.245 -24.041 1.00 96.69 387 SER A C 1
ATOM 2920 O O . SER A 1 387 ? 5.866 -12.570 -23.108 1.00 96.69 387 SER A O 1
ATOM 2922 N N . HIS A 1 388 ? 4.263 -13.014 -24.626 1.00 95.00 388 HIS A N 1
ATOM 2923 C CA . HIS A 1 388 ? 3.361 -11.905 -24.276 1.00 95.00 388 HIS A CA 1
ATOM 2924 C C . HIS A 1 388 ? 2.037 -12.425 -23.671 1.00 95.00 388 HIS A C 1
ATOM 2926 O O . HIS A 1 388 ? 1.020 -12.475 -24.369 1.00 95.00 388 HIS A O 1
ATOM 2932 N N . PRO A 1 389 ? 2.041 -12.919 -22.414 1.00 93.69 389 PRO A N 1
ATOM 2933 C CA . PRO A 1 389 ? 0.853 -13.480 -21.770 1.00 93.69 389 PRO A CA 1
ATOM 2934 C C . PRO A 1 389 ? -0.085 -12.385 -21.224 1.00 93.69 389 PRO A C 1
ATOM 2936 O O . PRO A 1 389 ? -0.066 -11.244 -21.668 1.00 93.69 389 PRO A O 1
ATOM 2939 N N . ASN A 1 390 ? -0.974 -12.715 -20.283 1.00 89.19 390 ASN A N 1
ATOM 2940 C CA . ASN A 1 390 ? -1.904 -11.728 -19.737 1.00 89.19 390 ASN A CA 1
ATOM 2941 C C . ASN A 1 390 ? -1.142 -10.586 -19.015 1.00 89.19 390 ASN A C 1
ATOM 2943 O O . ASN A 1 390 ? -0.411 -10.866 -18.058 1.00 89.19 390 ASN A O 1
ATOM 2947 N N . PRO A 1 391 ? -1.332 -9.313 -19.415 1.00 82.44 391 PRO A N 1
ATOM 2948 C CA . PRO A 1 391 ? -0.578 -8.192 -18.856 1.00 82.44 391 PRO A CA 1
ATOM 2949 C C . PRO A 1 391 ? -1.006 -7.809 -17.437 1.00 82.44 391 PRO A C 1
ATOM 2951 O O . PRO A 1 391 ? -0.245 -7.161 -16.738 1.00 82.44 391 PRO A O 1
ATOM 2954 N N . ASN A 1 392 ? -2.209 -8.187 -17.000 1.00 74.06 392 ASN A N 1
ATOM 2955 C CA . ASN A 1 392 ? -2.721 -7.846 -15.672 1.00 74.06 392 ASN A CA 1
ATOM 2956 C C . ASN A 1 392 ? -2.312 -8.886 -14.626 1.00 74.06 392 ASN A C 1
ATOM 2958 O O . ASN A 1 392 ? -2.007 -8.538 -13.493 1.00 74.06 392 ASN A O 1
ATOM 2962 N N . THR A 1 393 ? -2.358 -10.169 -14.997 1.00 78.69 393 THR A N 1
ATOM 2963 C CA . THR A 1 393 ? -2.266 -11.276 -14.031 1.00 78.69 393 THR A CA 1
ATOM 2964 C C . THR A 1 393 ? -0.991 -12.100 -14.152 1.00 78.69 393 THR A C 1
ATOM 2966 O O . THR A 1 393 ? -0.679 -12.866 -13.245 1.00 78.69 393 THR A O 1
ATOM 2969 N N . THR A 1 394 ? -0.279 -12.014 -15.281 1.00 88.50 394 THR A N 1
ATOM 2970 C CA . THR A 1 394 ? 0.890 -12.863 -15.557 1.00 88.50 394 THR A CA 1
ATOM 2971 C C . THR A 1 394 ? 2.181 -12.068 -15.633 1.00 88.50 394 THR A C 1
ATOM 2973 O O . THR A 1 394 ? 3.173 -12.463 -15.019 1.00 88.50 394 THR A O 1
ATOM 2976 N N . VAL A 1 395 ? 2.182 -10.963 -16.376 1.00 91.88 395 VAL A N 1
ATOM 2977 C CA . VAL A 1 395 ? 3.342 -10.074 -16.462 1.00 91.88 395 VAL A CA 1
ATOM 2978 C C . VAL A 1 395 ? 3.352 -9.174 -15.228 1.00 91.88 395 VAL A C 1
ATOM 2980 O O . VAL A 1 395 ? 2.604 -8.210 -15.135 1.00 91.88 395 VAL A O 1
ATOM 2983 N N . GLN A 1 396 ? 4.134 -9.563 -14.226 1.00 89.31 396 GLN A N 1
ATOM 2984 C CA . GLN A 1 396 ? 4.219 -8.887 -12.931 1.00 89.31 396 GLN A CA 1
ATOM 2985 C C . GLN A 1 396 ? 5.628 -9.025 -12.345 1.00 89.31 396 GLN A C 1
ATOM 2987 O O . GLN A 1 396 ? 6.335 -9.997 -12.631 1.00 89.31 396 GLN A O 1
ATOM 2992 N N . LEU A 1 397 ? 6.047 -8.089 -11.488 1.00 89.25 397 LEU A N 1
ATOM 2993 C CA . LEU A 1 397 ? 7.399 -8.081 -10.915 1.00 89.25 397 LEU A CA 1
ATOM 2994 C C . LEU A 1 397 ? 7.756 -9.370 -10.152 1.00 89.25 397 LEU A C 1
ATOM 2996 O O . LEU A 1 397 ? 8.854 -9.886 -10.378 1.00 89.25 397 LEU A O 1
ATOM 3000 N N . PRO A 1 398 ? 6.866 -9.974 -9.336 1.00 89.44 398 PRO A N 1
ATOM 3001 C CA . PRO A 1 398 ? 7.093 -11.300 -8.762 1.00 89.44 398 PRO A CA 1
ATOM 3002 C C . PRO A 1 398 ? 7.422 -12.393 -9.783 1.00 89.44 398 PRO A C 1
ATOM 3004 O O . PRO A 1 398 ? 8.331 -13.196 -9.553 1.00 89.44 398 PRO A O 1
ATOM 3007 N N . ALA A 1 399 ? 6.710 -12.420 -10.916 1.00 92.88 399 ALA A N 1
ATOM 3008 C CA . ALA A 1 399 ? 6.952 -13.389 -11.980 1.00 92.88 399 ALA A CA 1
ATOM 3009 C C . ALA A 1 399 ? 8.309 -13.138 -12.644 1.00 92.88 399 ALA A C 1
ATOM 3011 O O . ALA A 1 399 ? 9.066 -14.085 -12.852 1.00 92.88 399 ALA A O 1
ATOM 3012 N N . HIS A 1 400 ? 8.670 -11.873 -12.887 1.00 95.56 400 HIS A N 1
ATOM 3013 C CA . HIS A 1 400 ? 10.008 -11.523 -13.365 1.00 95.56 400 HIS A CA 1
ATOM 3014 C C . HIS A 1 400 ? 11.098 -11.998 -12.403 1.00 95.56 400 HIS A C 1
ATOM 3016 O O . HIS A 1 400 ? 12.035 -12.657 -12.840 1.00 95.56 400 HIS A O 1
ATOM 3022 N N . ALA A 1 401 ? 10.966 -11.744 -11.098 1.00 95.12 401 ALA A N 1
ATOM 3023 C CA . ALA A 1 401 ? 11.953 -12.188 -10.116 1.00 95.12 401 ALA A CA 1
ATOM 3024 C C . ALA A 1 401 ? 12.108 -13.721 -10.098 1.00 95.12 401 ALA A C 1
ATOM 3026 O O . ALA A 1 401 ? 13.227 -14.235 -10.050 1.00 95.12 401 ALA A O 1
ATOM 3027 N N . ALA A 1 402 ? 10.999 -14.464 -10.196 1.00 94.69 402 ALA A N 1
ATOM 3028 C CA . ALA A 1 402 ? 11.029 -15.922 -10.301 1.00 94.69 402 ALA A CA 1
ATOM 3029 C C . ALA A 1 402 ? 11.734 -16.400 -11.584 1.00 94.69 402 ALA A C 1
ATOM 3031 O O . ALA A 1 402 ? 12.567 -17.304 -11.521 1.00 94.69 402 ALA A O 1
ATOM 3032 N N . ILE A 1 403 ? 11.446 -15.770 -12.727 1.00 96.44 403 ILE A N 1
ATOM 3033 C CA . ILE A 1 403 ? 12.089 -16.059 -14.017 1.00 96.44 403 ILE A CA 1
ATOM 3034 C C . ILE A 1 403 ? 13.595 -15.804 -13.943 1.00 96.44 403 ILE A C 1
ATOM 3036 O O . ILE A 1 403 ? 14.373 -16.661 -14.352 1.00 96.44 403 ILE A O 1
ATOM 3040 N N . ILE A 1 404 ? 14.022 -14.668 -13.385 1.00 97.94 404 ILE A N 1
ATOM 3041 C CA . ILE A 1 404 ? 15.445 -14.335 -13.243 1.00 97.94 404 ILE A CA 1
ATOM 3042 C C . ILE A 1 404 ? 16.171 -15.363 -12.369 1.00 97.94 404 ILE A C 1
ATOM 3044 O O . ILE A 1 404 ? 17.239 -15.837 -12.753 1.00 97.94 404 ILE A O 1
ATOM 3048 N N . ASN A 1 405 ? 15.584 -15.763 -11.238 1.00 97.44 405 ASN A N 1
ATOM 3049 C CA . ASN A 1 405 ? 16.150 -16.809 -10.384 1.00 97.44 405 ASN A CA 1
ATOM 3050 C C . ASN A 1 405 ? 16.268 -18.162 -11.119 1.00 97.44 405 ASN A C 1
ATOM 3052 O O . ASN A 1 405 ? 17.297 -18.842 -11.039 1.00 97.44 405 ASN A O 1
ATOM 3056 N N . GLN A 1 406 ? 15.244 -18.541 -11.891 1.00 96.06 406 GLN A N 1
ATOM 3057 C CA . GLN A 1 406 ? 15.274 -19.763 -12.698 1.00 96.06 406 GLN A CA 1
ATOM 3058 C C . GLN A 1 406 ? 16.340 -19.703 -13.797 1.00 96.06 406 GLN A C 1
ATOM 3060 O O . GLN A 1 406 ? 17.095 -20.661 -13.956 1.00 96.06 406 GLN A O 1
ATOM 3065 N N . LEU A 1 407 ? 16.444 -18.585 -14.520 1.00 95.81 407 LEU A N 1
ATOM 3066 C CA . LEU A 1 407 ? 17.459 -18.381 -15.554 1.00 95.81 407 LEU A CA 1
ATOM 3067 C C . LEU A 1 407 ? 18.869 -18.449 -14.970 1.00 95.81 407 LEU A C 1
ATOM 3069 O O . LEU A 1 407 ? 19.696 -19.189 -15.493 1.00 95.81 407 LEU A O 1
ATOM 3073 N N . ALA A 1 408 ? 19.134 -17.757 -13.858 1.00 96.44 408 ALA A N 1
ATOM 3074 C CA . ALA A 1 408 ? 20.426 -17.816 -13.177 1.00 96.44 408 ALA A CA 1
ATOM 3075 C C . ALA A 1 408 ? 20.795 -19.259 -12.792 1.00 96.44 408 ALA A C 1
ATOM 3077 O O . ALA A 1 408 ? 21.895 -19.724 -13.090 1.00 96.44 408 ALA A O 1
ATOM 3078 N N . THR A 1 409 ? 19.841 -20.007 -12.229 1.00 94.88 409 THR A N 1
ATOM 3079 C CA . THR A 1 409 ? 20.024 -21.427 -11.885 1.00 94.88 409 THR A CA 1
ATOM 3080 C C . THR A 1 409 ? 20.339 -22.278 -13.121 1.00 94.88 409 THR A C 1
ATOM 3082 O O . THR A 1 409 ? 21.251 -23.106 -13.094 1.00 94.88 409 THR A O 1
ATOM 3085 N N . GLN A 1 410 ? 19.628 -22.068 -14.232 1.00 93.88 410 GLN A N 1
ATOM 3086 C CA . GLN A 1 410 ? 19.857 -22.801 -15.482 1.00 93.88 410 GLN A CA 1
ATOM 3087 C C . GLN A 1 410 ? 21.219 -22.468 -16.108 1.00 93.88 410 GLN A C 1
ATOM 3089 O O . GLN A 1 410 ? 21.928 -23.376 -16.552 1.00 93.88 410 GLN A O 1
ATOM 3094 N N . ILE A 1 411 ? 21.625 -21.198 -16.093 1.00 94.94 411 ILE A N 1
ATOM 3095 C CA . ILE A 1 411 ? 22.939 -20.744 -16.567 1.00 94.94 411 ILE A CA 1
ATOM 3096 C C . ILE A 1 411 ? 24.051 -21.416 -15.759 1.00 94.94 411 ILE A C 1
ATOM 3098 O O . ILE A 1 411 ? 24.924 -22.059 -16.341 1.00 94.94 411 ILE A O 1
ATOM 3102 N N . MET A 1 412 ? 23.963 -21.375 -14.427 1.00 92.12 412 MET A N 1
ATOM 3103 C CA . MET A 1 412 ? 24.915 -22.042 -13.532 1.00 92.12 412 MET A CA 1
ATOM 3104 C C . MET A 1 412 ? 24.947 -23.568 -13.731 1.00 92.12 412 MET A C 1
ATOM 3106 O O . MET A 1 412 ? 25.987 -24.206 -13.563 1.00 92.12 412 MET A O 1
ATOM 3110 N N . SER A 1 413 ? 23.828 -24.173 -14.147 1.00 91.94 413 SER A N 1
ATOM 3111 C CA . SER A 1 413 ? 23.756 -25.609 -14.450 1.00 91.94 413 SER A CA 1
ATOM 3112 C C . SER A 1 413 ? 24.408 -26.008 -15.782 1.00 91.94 413 SER A C 1
ATOM 3114 O O . SER A 1 413 ? 24.731 -27.184 -15.970 1.00 91.94 413 SER A O 1
ATOM 3116 N N . GLY A 1 414 ? 24.660 -25.046 -16.677 1.00 91.56 414 GLY A N 1
ATOM 3117 C CA . GLY A 1 414 ? 25.318 -25.274 -17.962 1.00 91.56 414 GLY A CA 1
ATOM 3118 C C . GLY A 1 414 ? 24.417 -25.195 -19.197 1.00 91.56 414 GLY A C 1
ATOM 3119 O O . GLY A 1 414 ? 24.776 -25.755 -20.231 1.00 91.56 414 GLY A O 1
ATOM 3120 N N . VAL A 1 415 ? 23.256 -24.528 -19.122 1.00 90.12 415 VAL A N 1
ATOM 3121 C CA . VAL A 1 415 ? 22.295 -24.460 -20.247 1.00 90.12 415 VAL A CA 1
ATOM 3122 C C . VAL A 1 415 ? 22.873 -23.786 -21.501 1.00 90.12 415 VAL A C 1
ATOM 3124 O O . VAL A 1 415 ? 22.477 -24.112 -22.616 1.00 90.12 415 VAL A O 1
ATOM 3127 N N . LEU A 1 416 ? 23.865 -22.906 -21.338 1.00 89.44 416 LEU A N 1
ATOM 3128 C CA . LEU A 1 416 ? 24.571 -22.225 -22.431 1.00 89.44 416 LEU A CA 1
ATOM 3129 C C . LEU A 1 416 ? 25.775 -23.030 -22.947 1.00 89.44 416 LEU A C 1
ATOM 3131 O O . LEU A 1 416 ? 26.776 -22.458 -23.359 1.00 89.44 416 LEU A O 1
ATOM 3135 N N . GLN A 1 417 ? 25.710 -24.365 -22.873 1.00 86.12 417 GLN A N 1
ATOM 3136 C CA . GLN A 1 417 ? 26.793 -25.289 -23.256 1.00 86.12 417 GLN A CA 1
ATOM 3137 C C . GLN A 1 417 ? 28.101 -25.110 -22.460 1.00 86.12 417 GLN A C 1
ATOM 3139 O O . GLN A 1 417 ? 29.121 -25.723 -22.772 1.00 86.12 417 GLN A O 1
ATOM 3144 N N . ARG A 1 418 ? 28.060 -24.312 -21.391 1.00 85.88 418 ARG A N 1
ATOM 3145 C CA . ARG A 1 418 ? 29.167 -24.019 -20.485 1.00 85.88 418 ARG A CA 1
ATOM 3146 C C . ARG A 1 418 ? 28.631 -23.690 -19.097 1.00 85.88 418 ARG A C 1
ATOM 3148 O O . ARG A 1 418 ? 27.582 -23.063 -18.979 1.00 85.88 418 ARG A O 1
ATOM 3155 N N . LYS A 1 419 ? 29.376 -24.086 -18.061 1.00 87.31 419 LYS A N 1
ATOM 3156 C CA . LYS A 1 419 ? 29.134 -23.677 -16.673 1.00 87.31 419 LYS A CA 1
ATOM 3157 C C . LYS A 1 419 ? 29.929 -22.419 -16.345 1.00 87.31 419 LYS A C 1
ATOM 3159 O O . LYS A 1 419 ? 31.100 -22.333 -16.708 1.00 87.31 419 LYS A O 1
ATOM 3164 N N . PHE A 1 420 ? 29.285 -21.497 -15.648 1.00 93.06 420 PHE A N 1
ATOM 3165 C CA . PHE A 1 420 ? 29.904 -20.292 -15.106 1.00 93.06 420 PHE A CA 1
ATOM 3166 C C . PHE A 1 420 ? 30.162 -20.490 -13.613 1.00 93.06 420 PHE A C 1
ATOM 3168 O O . PHE A 1 420 ? 29.420 -21.216 -12.948 1.00 93.06 420 PHE A O 1
ATOM 3175 N N . GLU A 1 421 ? 31.222 -19.877 -13.097 1.00 92.94 421 GLU A N 1
ATOM 3176 C CA . GLU A 1 421 ? 31.514 -19.863 -11.659 1.00 92.94 421 GLU A CA 1
ATOM 3177 C C . GLU A 1 421 ? 30.597 -18.886 -10.919 1.00 92.94 421 GLU A C 1
ATOM 3179 O O . GLU A 1 421 ? 30.272 -19.097 -9.751 1.00 92.94 421 GLU A O 1
ATOM 3184 N N . GLU A 1 422 ? 30.135 -17.845 -11.614 1.00 94.88 422 GLU A N 1
ATOM 3185 C CA . GLU A 1 422 ? 29.244 -16.832 -11.067 1.00 94.88 422 GLU A CA 1
ATOM 3186 C C . GLU A 1 422 ? 28.356 -16.225 -12.159 1.00 94.88 422 GLU A C 1
ATOM 3188 O O . GLU A 1 422 ? 28.786 -16.023 -13.298 1.00 94.88 422 GLU A O 1
ATOM 3193 N N . VAL A 1 423 ? 27.126 -15.868 -11.782 1.00 96.88 423 VAL A N 1
ATOM 3194 C CA . VAL A 1 423 ? 26.277 -14.952 -12.548 1.00 96.88 423 VAL A CA 1
ATOM 3195 C C . VAL A 1 423 ? 26.139 -13.654 -11.757 1.00 96.88 423 VAL A C 1
ATOM 3197 O O . VAL A 1 423 ? 25.737 -13.666 -10.595 1.00 96.88 423 VAL A O 1
ATOM 3200 N N . VAL A 1 424 ? 26.461 -12.532 -12.391 1.00 98.00 424 VAL A N 1
ATOM 3201 C CA . VAL A 1 424 ? 26.268 -11.182 -11.860 1.00 98.00 424 VAL A CA 1
ATOM 3202 C C . VAL A 1 424 ? 24.993 -10.614 -12.459 1.00 98.00 424 VAL A C 1
ATOM 3204 O O . VAL A 1 424 ? 24.835 -10.584 -13.680 1.00 98.00 424 VAL A O 1
ATOM 3207 N N . PHE A 1 425 ? 24.082 -10.151 -11.609 1.00 98.56 425 PHE A N 1
ATOM 3208 C CA . PHE A 1 425 ? 22.878 -9.475 -12.076 1.00 98.56 425 PHE A CA 1
ATOM 3209 C C . PHE A 1 425 ? 23.196 -8.030 -12.449 1.00 98.56 425 PHE A C 1
ATOM 3211 O O . PHE A 1 425 ? 23.806 -7.313 -11.655 1.00 98.56 425 PHE A O 1
ATOM 3218 N N . VAL A 1 426 ? 22.733 -7.587 -13.616 1.00 98.31 426 VAL A N 1
ATOM 3219 C CA . VAL A 1 426 ? 22.809 -6.190 -14.046 1.00 98.31 426 VAL A CA 1
ATOM 3220 C C . VAL A 1 426 ? 21.421 -5.734 -14.482 1.00 98.31 426 VAL A C 1
ATOM 3222 O O . VAL A 1 426 ? 20.877 -6.218 -15.472 1.00 98.31 426 VAL A O 1
ATOM 3225 N N . GLY A 1 427 ? 20.840 -4.800 -13.736 1.00 97.06 427 GLY A N 1
ATOM 3226 C CA . GLY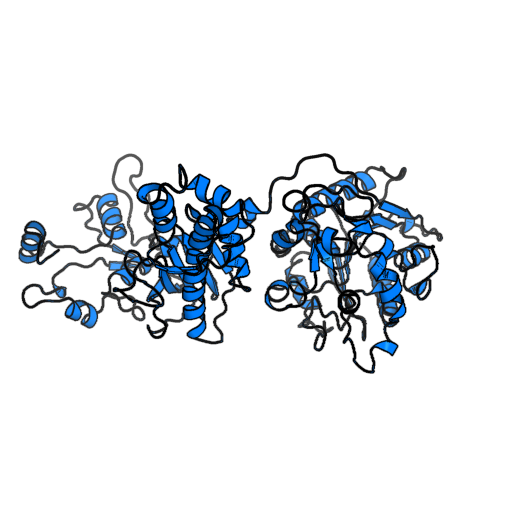 A 1 427 ? 19.532 -4.225 -14.035 1.00 97.06 427 GLY A CA 1
ATOM 3227 C C . GLY A 1 427 ? 19.635 -2.788 -14.526 1.00 97.06 427 GLY A C 1
ATOM 3228 O O . GLY A 1 427 ? 20.549 -2.061 -14.135 1.00 97.06 427 GLY A O 1
ATOM 3229 N N . HIS A 1 428 ? 18.678 -2.362 -15.347 1.00 93.62 428 HIS A N 1
ATOM 3230 C CA . HIS A 1 428 ? 18.428 -0.949 -15.622 1.00 93.62 428 HIS A CA 1
ATOM 3231 C C . HIS A 1 428 ? 17.008 -0.550 -15.239 1.00 93.62 428 HIS A C 1
ATOM 3233 O O . HIS A 1 428 ? 16.069 -1.222 -15.650 1.00 93.62 428 HIS A O 1
ATOM 3239 N N . SER A 1 429 ? 16.826 0.540 -14.487 1.00 90.19 429 SER A N 1
ATOM 3240 C CA . SER A 1 429 ? 15.507 1.085 -14.138 1.00 90.19 429 SER A CA 1
ATOM 3241 C C . SER A 1 429 ? 14.563 0.010 -13.570 1.00 90.19 429 SER A C 1
ATOM 3243 O O . SER A 1 429 ? 14.853 -0.570 -12.524 1.00 90.19 429 SER A O 1
ATOM 3245 N N . GLN A 1 430 ? 13.471 -0.340 -14.256 1.00 88.69 430 GLN A N 1
ATOM 3246 C CA . GLN A 1 430 ? 12.591 -1.449 -13.863 1.00 88.69 430 GLN A CA 1
ATOM 3247 C C . GLN A 1 430 ? 13.316 -2.806 -13.749 1.00 88.69 430 GLN A C 1
ATOM 3249 O O . GLN A 1 430 ? 12.993 -3.610 -12.878 1.00 88.69 430 GLN A O 1
ATOM 3254 N N . GLY A 1 431 ? 14.347 -3.058 -14.557 1.00 94.50 431 GLY A N 1
ATOM 3255 C CA . GLY A 1 431 ? 15.257 -4.189 -14.384 1.00 94.50 431 GLY A CA 1
ATOM 3256 C C . GLY A 1 431 ? 16.012 -4.140 -13.053 1.00 94.50 431 GLY A C 1
ATOM 3257 O O . GLY A 1 431 ? 16.127 -5.159 -12.380 1.00 94.50 431 GLY A O 1
ATOM 3258 N N . SER A 1 432 ? 16.455 -2.962 -12.604 1.00 94.75 432 SER A N 1
ATOM 3259 C CA . SER A 1 432 ? 17.068 -2.787 -11.275 1.00 94.75 432 SER A CA 1
ATOM 3260 C C . SER A 1 432 ? 16.076 -3.074 -10.147 1.00 94.75 432 SER A C 1
ATOM 3262 O O . SER A 1 432 ? 16.422 -3.723 -9.162 1.00 94.75 432 SER A O 1
ATOM 3264 N N . VAL A 1 433 ? 14.816 -2.676 -10.330 1.00 92.00 433 VAL A N 1
ATOM 3265 C CA . VAL A 1 433 ? 13.723 -2.998 -9.403 1.00 92.00 433 VAL A CA 1
ATOM 3266 C C . VAL A 1 433 ? 13.477 -4.510 -9.319 1.00 92.00 433 VAL A C 1
ATOM 3268 O O . VAL A 1 433 ? 13.324 -5.058 -8.227 1.00 92.00 433 VAL A O 1
ATOM 3271 N N . ILE A 1 434 ? 13.511 -5.216 -10.454 1.00 95.00 434 ILE A N 1
ATOM 3272 C CA . ILE A 1 434 ? 13.452 -6.686 -10.482 1.00 95.00 434 ILE A CA 1
ATOM 3273 C C . ILE A 1 434 ? 14.651 -7.282 -9.735 1.00 95.00 434 ILE A C 1
ATOM 3275 O O . ILE A 1 434 ? 14.471 -8.208 -8.951 1.00 95.00 434 ILE A O 1
ATOM 3279 N N . GLY A 1 435 ? 15.857 -6.740 -9.929 1.00 95.19 435 GLY A N 1
ATOM 3280 C CA . GLY A 1 435 ? 17.068 -7.174 -9.224 1.00 95.19 435 GLY A CA 1
ATOM 3281 C C . GLY A 1 435 ? 16.957 -7.066 -7.709 1.00 95.19 435 GLY A C 1
ATOM 3282 O O . GLY A 1 435 ? 17.292 -8.008 -6.991 1.00 95.19 435 GLY A O 1
ATOM 3283 N N . GLN A 1 436 ? 16.413 -5.950 -7.224 1.00 93.12 436 GLN A N 1
ATOM 3284 C CA . GLN A 1 436 ? 16.092 -5.779 -5.813 1.00 93.12 436 GLN A CA 1
ATOM 3285 C C . GLN A 1 436 ? 15.098 -6.844 -5.336 1.00 93.12 436 GLN A C 1
ATOM 3287 O O . GLN A 1 436 ? 15.340 -7.499 -4.326 1.00 93.12 436 GLN A O 1
ATOM 3292 N N . LEU A 1 437 ? 14.009 -7.075 -6.074 1.00 92.38 437 LEU A N 1
ATOM 3293 C CA . LEU A 1 437 ? 13.011 -8.075 -5.694 1.00 92.38 437 LEU A CA 1
ATOM 3294 C C . LEU A 1 437 ? 13.584 -9.503 -5.689 1.00 92.38 437 LEU A C 1
ATOM 3296 O O . LEU A 1 437 ? 13.209 -10.316 -4.841 1.00 92.38 437 LEU A O 1
ATOM 3300 N N . VAL A 1 438 ? 14.522 -9.811 -6.592 1.00 95.81 438 VAL A N 1
ATOM 3301 C CA . VAL A 1 438 ? 15.274 -11.073 -6.565 1.00 95.81 438 VAL A CA 1
ATOM 3302 C C . VAL A 1 438 ? 16.128 -11.165 -5.305 1.00 95.81 438 VAL A C 1
ATOM 3304 O O . VAL A 1 438 ? 16.111 -12.207 -4.660 1.00 95.81 438 VAL A O 1
ATOM 3307 N N . ALA A 1 439 ? 16.820 -10.097 -4.908 1.00 94.62 439 ALA A N 1
ATOM 3308 C CA . ALA A 1 439 ? 17.584 -10.077 -3.661 1.00 94.62 439 ALA A CA 1
ATOM 3309 C C . ALA A 1 439 ? 16.693 -10.292 -2.426 1.00 94.62 439 ALA A C 1
ATOM 3311 O O . ALA A 1 439 ? 17.090 -10.989 -1.494 1.00 94.62 439 ALA A O 1
ATOM 3312 N N . THR A 1 440 ? 15.477 -9.740 -2.432 1.00 91.12 440 THR A N 1
ATOM 3313 C CA . THR A 1 440 ? 14.507 -9.909 -1.344 1.00 91.12 440 THR A CA 1
ATOM 3314 C C . THR A 1 440 ? 13.957 -11.334 -1.278 1.00 91.12 440 THR A C 1
ATOM 3316 O O . THR A 1 440 ? 13.954 -11.942 -0.209 1.00 91.12 440 THR A O 1
ATOM 3319 N N . ARG A 1 441 ? 13.507 -11.899 -2.406 1.00 91.88 441 ARG A N 1
ATOM 3320 C CA . ARG A 1 441 ? 12.813 -13.205 -2.432 1.00 91.88 441 ARG A CA 1
ATOM 3321 C C . ARG A 1 441 ? 13.745 -14.406 -2.574 1.00 91.88 441 ARG A C 1
ATOM 3323 O O . ARG A 1 441 ? 13.430 -15.492 -2.093 1.00 91.88 441 ARG A O 1
ATOM 3330 N N . TYR A 1 442 ? 14.881 -14.219 -3.232 1.00 96.19 442 TYR A N 1
ATOM 3331 C CA . TYR A 1 442 ? 15.852 -15.261 -3.555 1.00 96.19 442 TYR A CA 1
ATOM 3332 C C . TYR A 1 442 ? 17.280 -14.777 -3.234 1.00 96.19 442 TYR A C 1
ATOM 3334 O O . TYR A 1 442 ? 18.125 -14.683 -4.131 1.00 96.19 442 TYR A O 1
ATOM 3342 N N . PRO A 1 443 ? 17.584 -14.486 -1.954 1.00 95.56 443 PRO A N 1
ATOM 3343 C CA . PRO A 1 443 ? 18.808 -13.788 -1.543 1.00 95.56 443 PRO A CA 1
ATOM 3344 C C . PRO A 1 443 ? 20.120 -14.493 -1.913 1.00 95.56 443 PRO A C 1
ATOM 3346 O O . PRO A 1 443 ? 21.168 -13.858 -1.931 1.00 95.56 443 PRO A O 1
ATOM 3349 N N . ASN A 1 444 ? 20.068 -15.791 -2.225 1.00 95.44 444 ASN A N 1
ATOM 3350 C CA . ASN A 1 444 ? 21.233 -16.602 -2.583 1.00 95.44 444 ASN A CA 1
ATOM 3351 C C . ASN A 1 444 ? 21.441 -16.750 -4.101 1.00 95.44 444 ASN A C 1
ATOM 3353 O O . ASN A 1 444 ? 22.356 -17.456 -4.514 1.00 95.44 444 ASN A O 1
ATOM 3357 N N . THR A 1 445 ? 20.590 -16.136 -4.932 1.00 96.50 445 THR A N 1
ATOM 3358 C CA . THR A 1 445 ? 20.673 -16.259 -6.403 1.00 96.50 445 THR A CA 1
ATOM 3359 C C . THR A 1 445 ? 21.948 -15.635 -6.951 1.00 96.50 445 THR A C 1
ATOM 3361 O O . THR A 1 445 ? 22.585 -16.193 -7.840 1.00 96.50 445 THR A O 1
ATOM 3364 N N . PHE A 1 446 ? 22.310 -14.465 -6.422 1.00 97.06 446 PHE A N 1
ATOM 3365 C CA . PHE A 1 446 ? 23.429 -13.665 -6.897 1.00 97.06 446 PHE A CA 1
ATOM 3366 C C . PHE A 1 446 ? 24.331 -13.285 -5.728 1.00 97.06 446 PHE A C 1
ATOM 3368 O O . PHE A 1 446 ? 23.862 -12.965 -4.641 1.00 97.06 446 PHE A O 1
ATOM 3375 N N . THR A 1 447 ? 25.638 -13.284 -5.963 1.00 94.81 447 THR A N 1
ATOM 3376 C CA . THR A 1 447 ? 26.652 -12.776 -5.024 1.00 94.81 447 THR A CA 1
ATOM 3377 C C . THR A 1 447 ? 26.981 -11.306 -5.270 1.00 94.81 447 THR A C 1
ATOM 3379 O O . THR A 1 447 ? 27.484 -10.616 -4.377 1.00 94.81 447 THR A O 1
ATOM 3382 N N . ARG A 1 448 ? 26.692 -10.824 -6.483 1.00 97.38 448 ARG A N 1
ATOM 3383 C CA . ARG A 1 448 ? 26.907 -9.452 -6.939 1.00 97.38 448 ARG A CA 1
ATOM 3384 C C . ARG A 1 448 ? 25.702 -8.971 -7.742 1.00 97.38 448 ARG A C 1
ATOM 3386 O O . ARG A 1 448 ? 25.266 -9.638 -8.682 1.00 97.38 448 ARG A O 1
ATOM 3393 N N . ILE A 1 449 ? 25.200 -7.796 -7.373 1.00 97.69 449 ILE A N 1
ATOM 3394 C CA . ILE A 1 449 ? 24.092 -7.109 -8.039 1.00 97.69 449 ILE A CA 1
ATOM 3395 C C . ILE A 1 449 ? 24.565 -5.714 -8.442 1.00 97.69 449 ILE A C 1
ATOM 3397 O O . ILE A 1 449 ? 25.087 -4.963 -7.616 1.00 97.69 449 ILE A O 1
ATOM 3401 N N . ILE A 1 450 ? 24.361 -5.369 -9.710 1.00 97.94 450 ILE A N 1
ATOM 3402 C CA . ILE A 1 450 ? 24.595 -4.038 -10.259 1.00 97.94 450 ILE A CA 1
ATOM 3403 C C . ILE A 1 450 ? 23.241 -3.444 -10.649 1.00 97.94 450 ILE A C 1
ATOM 3405 O O . ILE A 1 450 ? 22.516 -4.003 -11.473 1.00 97.94 450 ILE A O 1
ATOM 3409 N N . LEU A 1 451 ? 22.898 -2.310 -10.047 1.00 96.00 451 LEU A N 1
ATOM 3410 C CA . LEU A 1 451 ? 21.660 -1.581 -10.288 1.00 96.00 451 LEU A CA 1
ATOM 3411 C C . LEU A 1 451 ? 21.996 -0.294 -11.028 1.00 96.00 451 LEU A C 1
ATOM 3413 O O . LEU A 1 451 ? 22.716 0.554 -10.505 1.00 96.00 451 LEU A O 1
ATOM 3417 N N . THR A 1 452 ? 21.489 -0.150 -12.247 1.00 94.06 452 THR A N 1
ATOM 3418 C CA . THR A 1 452 ? 21.687 1.057 -13.050 1.00 94.06 452 THR A CA 1
ATOM 3419 C C . THR A 1 452 ? 20.398 1.865 -13.159 1.00 94.06 452 THR A C 1
ATOM 3421 O O . THR A 1 452 ? 19.312 1.277 -13.177 1.00 94.06 452 THR A O 1
ATOM 3424 N N . GLY A 1 453 ? 20.498 3.198 -13.207 1.00 88.56 453 GLY A N 1
ATOM 3425 C CA . GLY A 1 453 ? 19.329 4.086 -13.253 1.00 88.56 453 GLY A CA 1
ATOM 3426 C C . GLY A 1 453 ? 18.354 3.769 -12.119 1.00 88.56 453 GLY A C 1
ATOM 3427 O O . GLY A 1 453 ? 17.200 3.449 -12.379 1.00 88.56 453 GLY A O 1
ATOM 3428 N N . TRP A 1 454 ? 18.868 3.711 -10.888 1.00 89.19 454 TRP A N 1
ATOM 3429 C CA . TRP A 1 454 ? 18.157 3.352 -9.657 1.00 89.19 454 TRP A CA 1
ATOM 3430 C C . TRP A 1 454 ? 18.793 4.072 -8.461 1.00 89.19 454 TRP A C 1
ATOM 3432 O O . TRP A 1 454 ? 20.011 4.101 -8.337 1.00 89.19 454 TRP A O 1
ATOM 3442 N N . ALA A 1 455 ? 18.012 4.652 -7.554 1.00 83.19 455 ALA A N 1
ATOM 3443 C CA . ALA A 1 455 ? 18.570 5.328 -6.374 1.00 83.19 455 ALA A CA 1
ATOM 3444 C C . ALA A 1 455 ? 17.991 4.762 -5.082 1.00 83.19 455 ALA A C 1
ATOM 3446 O O . ALA A 1 455 ? 18.699 4.216 -4.247 1.00 83.19 455 ALA A O 1
ATOM 3447 N N . GLN A 1 456 ? 16.677 4.871 -4.950 1.00 73.06 456 GLN A N 1
ATOM 3448 C CA . GLN A 1 456 ? 15.905 4.324 -3.852 1.00 73.06 456 GLN A CA 1
ATOM 3449 C C . GLN A 1 456 ? 14.476 4.145 -4.343 1.00 73.06 456 GLN A C 1
ATOM 3451 O O . GLN A 1 456 ? 13.957 5.005 -5.058 1.00 73.06 456 GLN A O 1
ATOM 3456 N N . VAL A 1 457 ? 13.801 3.082 -3.913 1.00 58.09 457 VAL A N 1
ATOM 3457 C CA . VAL A 1 457 ? 12.352 2.981 -4.106 1.00 58.09 457 VAL A CA 1
ATOM 3458 C C . VAL A 1 457 ? 11.691 3.857 -3.044 1.00 58.09 457 VAL A C 1
ATOM 3460 O O . VAL A 1 457 ? 11.423 3.434 -1.929 1.00 58.09 457 VAL A O 1
ATOM 3463 N N . ASN A 1 458 ? 11.559 5.150 -3.339 1.00 50.34 458 ASN A N 1
ATOM 3464 C CA . ASN A 1 458 ? 10.975 6.130 -2.428 1.00 50.34 458 ASN A CA 1
ATOM 3465 C C . ASN A 1 458 ? 9.472 6.286 -2.720 1.00 50.34 458 ASN A C 1
ATOM 3467 O O . ASN A 1 458 ? 9.071 6.364 -3.880 1.00 50.34 458 ASN A O 1
ATOM 3471 N N . TYR A 1 459 ? 8.666 6.411 -1.660 1.00 41.53 459 TYR A N 1
ATOM 3472 C CA . TYR A 1 459 ? 7.233 6.746 -1.664 1.00 41.53 459 TYR A CA 1
ATOM 3473 C C . TYR A 1 459 ? 6.838 7.881 -2.639 1.00 41.53 459 TYR A C 1
ATOM 3475 O O . TYR A 1 459 ? 5.699 7.930 -3.104 1.00 41.53 459 TYR A O 1
ATOM 3483 N N . ARG A 1 460 ? 7.772 8.785 -2.974 1.00 39.56 460 ARG A N 1
ATOM 3484 C CA . ARG A 1 460 ? 7.601 9.889 -3.935 1.00 39.56 460 ARG A CA 1
ATOM 3485 C C . ARG A 1 460 ? 7.537 9.458 -5.398 1.00 39.56 460 ARG A C 1
ATOM 3487 O O . ARG A 1 460 ? 6.909 10.147 -6.189 1.00 39.56 460 ARG A O 1
ATOM 3494 N N . MET A 1 461 ? 8.160 8.349 -5.785 1.00 43.91 461 MET A N 1
ATOM 3495 C CA . MET A 1 461 ? 8.252 7.957 -7.196 1.00 43.91 461 MET A CA 1
ATOM 3496 C C . MET A 1 461 ? 6.865 7.740 -7.828 1.00 43.91 461 MET A C 1
ATOM 3498 O O . MET A 1 461 ? 6.602 8.243 -8.918 1.00 43.91 461 MET A O 1
ATOM 3502 N N . LEU A 1 462 ? 5.960 7.075 -7.102 1.00 43.62 462 LEU A N 1
ATOM 3503 C CA . LEU A 1 462 ? 4.566 6.868 -7.513 1.00 43.62 462 LEU A CA 1
ATOM 3504 C C . LEU A 1 462 ? 3.683 8.103 -7.247 1.00 43.62 462 LEU A C 1
ATOM 3506 O O . LEU A 1 462 ? 2.765 8.370 -8.012 1.00 43.62 462 LEU A O 1
ATOM 3510 N N . ALA A 1 463 ? 3.980 8.876 -6.194 1.00 35.16 463 ALA A N 1
ATOM 3511 C CA . ALA A 1 463 ? 3.135 9.978 -5.720 1.00 35.16 463 ALA A CA 1
ATOM 3512 C C . ALA A 1 463 ? 3.437 11.360 -6.342 1.00 35.16 463 ALA A C 1
ATOM 3514 O O . ALA A 1 463 ? 2.597 12.254 -6.282 1.00 35.16 463 ALA A O 1
ATOM 3515 N N . THR A 1 464 ? 4.635 11.588 -6.900 1.00 33.44 464 THR A N 1
ATOM 3516 C CA . THR A 1 464 ? 5.088 12.925 -7.348 1.00 33.44 464 THR A CA 1
ATOM 3517 C C . THR A 1 464 ? 5.593 12.985 -8.785 1.00 33.44 464 THR A C 1
ATOM 3519 O O . THR A 1 464 ? 6.061 14.046 -9.195 1.00 33.44 464 THR A O 1
ATOM 3522 N N . ASN A 1 465 ? 5.536 11.897 -9.563 1.00 39.44 465 ASN A N 1
ATOM 3523 C CA . ASN A 1 465 ? 5.923 11.937 -10.975 1.00 39.44 465 ASN A CA 1
ATOM 3524 C C . ASN A 1 465 ? 4.683 11.936 -11.890 1.00 39.44 465 ASN A C 1
ATOM 3526 O O . ASN A 1 465 ? 4.298 10.883 -12.403 1.00 39.44 465 ASN A O 1
ATOM 3530 N N . PRO A 1 466 ? 4.061 13.108 -12.148 1.00 34.59 466 PRO A N 1
ATOM 3531 C CA . PRO A 1 466 ? 2.934 13.220 -13.073 1.00 34.59 466 PRO A CA 1
ATOM 3532 C C . PRO A 1 466 ? 3.272 12.716 -14.486 1.00 34.59 466 PRO A C 1
ATOM 3534 O O . PRO A 1 466 ? 2.371 12.469 -15.273 1.00 34.59 466 PRO A O 1
ATOM 3537 N N . SER A 1 467 ? 4.545 12.493 -14.822 1.00 37.56 467 SER A N 1
ATOM 3538 C CA . SER A 1 467 ? 4.958 11.957 -16.123 1.00 37.56 467 SER A CA 1
ATOM 3539 C C . SER A 1 467 ? 4.573 10.485 -16.334 1.00 37.56 467 SER A C 1
ATOM 3541 O O . SER A 1 467 ? 4.410 10.078 -17.484 1.00 37.56 467 SER A O 1
ATOM 3543 N N . TYR A 1 468 ? 4.411 9.693 -15.262 1.00 42.25 468 TYR A N 1
ATOM 3544 C CA . TYR A 1 468 ? 4.174 8.245 -15.369 1.00 42.25 468 TYR A CA 1
ATOM 3545 C C . TYR A 1 468 ? 2.748 7.908 -15.835 1.00 42.25 468 TYR A C 1
ATOM 3547 O O . TYR A 1 468 ? 2.561 7.013 -16.654 1.00 42.25 468 TYR A O 1
ATOM 3555 N N . GLY A 1 469 ? 1.749 8.680 -15.386 1.00 40.16 469 GLY A N 1
ATOM 3556 C CA . GLY A 1 469 ? 0.345 8.525 -15.793 1.00 40.16 469 GLY A CA 1
ATOM 3557 C C . GLY A 1 469 ? -0.081 9.355 -17.011 1.00 40.16 469 GLY A C 1
ATOM 3558 O O . GLY A 1 469 ? -1.151 9.119 -17.557 1.00 40.16 469 GLY A O 1
ATOM 3559 N N . VAL A 1 470 ? 0.725 10.331 -17.452 1.00 40.84 470 VAL A N 1
ATOM 3560 C CA . VAL A 1 470 ? 0.283 11.357 -18.426 1.00 40.84 470 VAL A CA 1
ATOM 3561 C C . VAL A 1 470 ? 0.823 11.120 -19.851 1.00 40.84 470 VAL A C 1
ATOM 3563 O O . VAL A 1 470 ? 0.508 11.878 -20.764 1.00 40.84 470 VAL A O 1
ATOM 3566 N N . THR A 1 471 ? 1.620 10.068 -20.093 1.00 56.22 471 THR A N 1
ATOM 3567 C CA . THR A 1 471 ? 2.353 9.909 -21.376 1.00 56.22 471 THR A CA 1
ATOM 3568 C C . THR A 1 471 ? 2.317 8.516 -22.013 1.00 56.22 471 THR A C 1
ATOM 3570 O O . THR A 1 471 ? 2.735 8.364 -23.168 1.00 56.22 471 THR A O 1
ATOM 3573 N N . SER A 1 472 ? 1.785 7.522 -21.298 1.00 68.50 472 SER A N 1
ATOM 3574 C CA . SER A 1 472 ? 1.651 6.139 -21.762 1.00 68.50 472 SER A CA 1
ATOM 3575 C C . SER A 1 472 ? 0.182 5.764 -21.925 1.00 68.50 472 SER A C 1
ATOM 3577 O O . SER A 1 472 ? -0.673 6.232 -21.179 1.00 68.50 472 SER A O 1
ATOM 3579 N N . GLY A 1 473 ? -0.117 4.906 -22.892 1.00 72.44 473 GLY A N 1
ATOM 3580 C CA . GLY A 1 473 ? -1.465 4.396 -23.146 1.00 72.44 473 GLY A CA 1
ATOM 3581 C C . GLY A 1 473 ? -1.415 3.015 -23.792 1.00 72.44 473 GLY A C 1
ATOM 3582 O O . GLY A 1 473 ? -0.318 2.478 -23.972 1.00 72.44 473 GLY A O 1
ATOM 3583 N N . PRO A 1 474 ? -2.568 2.421 -24.146 1.00 81.88 474 PRO A N 1
ATOM 3584 C CA . PRO A 1 474 ? -2.605 1.096 -24.747 1.00 81.88 474 PRO A CA 1
ATOM 3585 C C . PRO A 1 474 ? -1.724 1.019 -25.996 1.00 81.88 474 PRO A C 1
ATOM 3587 O O . PRO A 1 474 ? -1.931 1.737 -26.977 1.00 81.88 474 PRO A O 1
ATOM 3590 N N . ALA A 1 475 ? -0.743 0.118 -25.979 1.00 85.88 475 ALA A N 1
ATOM 3591 C CA . ALA A 1 475 ? 0.268 -0.001 -27.024 1.00 85.88 475 ALA A CA 1
ATOM 3592 C C . ALA A 1 475 ? -0.358 -0.250 -28.399 1.00 85.88 475 ALA A C 1
ATOM 3594 O O . ALA A 1 475 ? 0.062 0.322 -29.402 1.00 85.88 475 ALA A O 1
ATOM 3595 N N . ARG A 1 476 ? -1.437 -1.034 -28.419 1.00 88.38 476 ARG A N 1
ATOM 3596 C CA . ARG A 1 476 ? -2.224 -1.324 -29.616 1.00 88.38 476 ARG A CA 1
ATOM 3597 C C . ARG A 1 476 ? -2.915 -0.110 -30.245 1.00 88.38 476 ARG A C 1
ATOM 3599 O O . ARG A 1 476 ? -3.257 -0.175 -31.420 1.00 88.38 476 ARG A O 1
ATOM 3606 N N . GLU A 1 477 ? -3.178 0.945 -29.475 1.00 85.12 477 GLU A N 1
ATOM 3607 C CA . GLU A 1 477 ? -3.792 2.185 -29.970 1.00 85.12 477 GLU A CA 1
ATOM 3608 C C . GLU A 1 477 ? -2.728 3.186 -30.410 1.00 85.12 477 GLU A C 1
ATOM 3610 O O . GLU A 1 477 ? -2.890 3.865 -31.421 1.00 85.12 477 GLU A O 1
ATOM 3615 N N . ILE A 1 478 ? -1.623 3.240 -29.667 1.00 84.50 478 ILE A N 1
ATOM 3616 C CA . ILE A 1 478 ? -0.509 4.150 -29.926 1.00 84.50 478 ILE A CA 1
ATOM 3617 C C . ILE A 1 478 ? 0.310 3.716 -31.148 1.00 84.50 478 ILE A C 1
ATOM 3619 O O . ILE A 1 478 ? 0.709 4.556 -31.951 1.00 84.50 478 ILE A O 1
ATOM 3623 N N . ASP A 1 479 ? 0.579 2.417 -31.289 1.00 87.00 479 ASP A N 1
ATOM 3624 C CA . ASP A 1 479 ? 1.365 1.845 -32.386 1.00 87.00 479 ASP A CA 1
ATOM 3625 C C . ASP A 1 479 ? 0.718 0.546 -32.896 1.00 87.00 479 ASP A C 1
ATOM 3627 O O . ASP A 1 479 ? 1.222 -0.563 -32.677 1.00 87.00 479 ASP A O 1
ATOM 3631 N N . PRO A 1 480 ? -0.442 0.648 -33.572 1.00 87.25 480 PRO A N 1
ATOM 3632 C CA . PRO A 1 480 ? -1.176 -0.521 -34.051 1.00 87.25 480 PRO A CA 1
ATOM 3633 C C . PRO A 1 480 ? -0.364 -1.362 -35.045 1.00 87.25 480 PRO A C 1
ATOM 3635 O O . PRO A 1 480 ? -0.591 -2.567 -35.154 1.00 87.25 480 PRO A O 1
ATOM 3638 N N . ALA A 1 481 ? 0.597 -0.759 -35.754 1.00 89.94 481 ALA A N 1
ATOM 3639 C CA . ALA A 1 481 ? 1.450 -1.472 -36.699 1.00 89.94 481 ALA A CA 1
ATOM 3640 C C . ALA A 1 481 ? 2.309 -2.542 -36.006 1.00 89.94 481 ALA A C 1
ATOM 3642 O O . ALA A 1 481 ? 2.485 -3.626 -36.559 1.00 89.94 481 ALA A O 1
ATOM 3643 N N . ARG A 1 482 ? 2.802 -2.260 -34.794 1.00 90.00 482 ARG A N 1
ATOM 3644 C CA . ARG A 1 482 ? 3.641 -3.186 -34.017 1.00 90.00 482 ARG A CA 1
ATOM 3645 C C . ARG A 1 482 ? 2.854 -3.996 -32.991 1.00 90.00 482 ARG A C 1
ATOM 3647 O O . ARG A 1 482 ? 3.174 -5.157 -32.764 1.00 90.00 482 ARG A O 1
ATOM 3654 N N . PHE A 1 483 ? 1.821 -3.408 -32.388 1.00 92.06 483 PHE A N 1
ATOM 3655 C CA . PHE A 1 483 ? 1.190 -3.955 -31.182 1.00 92.06 483 PHE A CA 1
ATOM 3656 C C . PHE A 1 483 ? -0.303 -4.273 -31.329 1.00 92.06 483 PHE A C 1
ATOM 3658 O O . PHE A 1 483 ? -0.971 -4.523 -30.329 1.00 92.06 483 PHE A O 1
ATOM 3665 N N . SER A 1 484 ? -0.862 -4.295 -32.546 1.00 89.00 484 SER A N 1
ATOM 3666 C CA . SER A 1 484 ? -2.301 -4.563 -32.764 1.00 89.00 484 SER A CA 1
ATOM 3667 C C . SER A 1 484 ? -2.811 -5.874 -32.150 1.00 89.00 484 SER A C 1
ATOM 3669 O O . SER A 1 484 ? -3.994 -5.952 -31.794 1.00 89.00 484 SER A O 1
ATOM 3671 N N . SER A 1 485 ? -1.939 -6.877 -32.011 1.00 88.94 485 SER A N 1
ATOM 3672 C CA . SER A 1 485 ? -2.233 -8.179 -31.403 1.00 88.94 485 SER A CA 1
ATOM 3673 C C . SER A 1 485 ? -2.139 -8.203 -29.875 1.00 88.94 485 SER A C 1
ATOM 3675 O O . SER A 1 485 ? -2.558 -9.191 -29.272 1.00 88.94 485 SER A O 1
ATOM 3677 N N . LEU A 1 486 ? -1.589 -7.164 -29.238 1.00 89.56 486 LEU A N 1
ATOM 3678 C CA . LEU A 1 486 ? -1.418 -7.127 -27.787 1.00 89.56 486 LEU A CA 1
ATOM 3679 C C . LEU A 1 486 ? -2.711 -6.681 -27.072 1.00 89.56 486 LEU A C 1
ATOM 3681 O O . LEU A 1 486 ? -3.421 -5.795 -27.560 1.00 89.56 486 LEU A O 1
ATOM 3685 N N . PRO A 1 487 ? -3.040 -7.271 -25.906 1.00 80.94 487 PRO A N 1
ATOM 3686 C CA . PRO A 1 487 ? -4.133 -6.806 -25.051 1.00 80.94 487 PRO A CA 1
ATOM 3687 C C . PRO A 1 487 ? -3.950 -5.363 -24.547 1.00 80.94 487 PRO A C 1
ATOM 3689 O O . PRO A 1 487 ? -2.837 -4.859 -24.460 1.00 80.94 487 PRO A O 1
ATOM 3692 N N . TYR A 1 488 ? -5.044 -4.722 -24.118 1.00 79.50 488 TYR A N 1
ATOM 3693 C CA . TYR A 1 488 ? -5.056 -3.328 -23.637 1.00 79.50 488 TYR A CA 1
ATOM 3694 C C . TYR A 1 488 ? -4.156 -3.037 -22.427 1.00 79.50 488 TYR A C 1
ATOM 3696 O O . TYR A 1 488 ? -3.730 -1.901 -22.257 1.00 79.50 488 TYR A O 1
ATOM 3704 N N . GLY A 1 489 ? -3.859 -4.046 -21.603 1.00 74.81 489 GLY A N 1
ATOM 3705 C CA . GLY A 1 489 ? -2.961 -3.889 -20.456 1.00 74.81 489 GLY A CA 1
ATOM 3706 C C . GLY A 1 489 ? -1.480 -3.776 -20.831 1.00 74.81 489 GLY A C 1
ATOM 3707 O O . GLY A 1 489 ? -0.668 -3.509 -19.955 1.00 74.81 489 GLY A O 1
ATOM 3708 N N . TYR A 1 490 ? -1.118 -3.967 -22.105 1.00 84.62 490 TYR A N 1
ATOM 3709 C CA . TYR A 1 490 ? 0.193 -3.587 -22.625 1.00 84.62 490 TYR A CA 1
ATOM 3710 C C . TYR A 1 490 ? 0.181 -2.104 -22.970 1.00 84.62 490 TYR A C 1
ATOM 3712 O O . TYR A 1 490 ? -0.579 -1.663 -23.832 1.00 84.62 490 TYR A O 1
ATOM 3720 N N . LEU A 1 491 ? 1.035 -1.343 -22.302 1.00 85.31 491 LEU A N 1
ATOM 3721 C CA . LEU A 1 491 ? 1.147 0.100 -22.409 1.00 85.31 491 LEU A CA 1
ATOM 3722 C C . LEU A 1 491 ? 2.468 0.475 -23.089 1.00 85.31 491 LEU A C 1
ATOM 3724 O O . LEU A 1 491 ? 3.467 -0.225 -22.956 1.00 85.31 491 LEU A O 1
ATOM 3728 N N . THR A 1 492 ? 2.486 1.582 -23.825 1.00 84.94 492 THR A N 1
ATOM 3729 C CA . THR A 1 492 ? 3.714 2.156 -24.401 1.00 84.94 492 THR A CA 1
ATOM 3730 C C . THR A 1 492 ? 3.621 3.681 -24.444 1.00 84.94 492 THR A C 1
ATOM 3732 O O . THR A 1 492 ? 2.542 4.243 -24.237 1.00 84.94 492 THR A O 1
ATOM 3735 N N . THR A 1 493 ? 4.736 4.361 -24.707 1.00 77.31 493 THR A N 1
ATOM 3736 C CA . THR A 1 493 ? 4.803 5.827 -24.745 1.00 77.31 493 THR A CA 1
ATOM 3737 C C . THR A 1 493 ? 4.239 6.368 -26.067 1.00 77.31 493 THR A C 1
ATOM 3739 O O . THR A 1 493 ? 4.524 5.855 -27.155 1.00 77.31 493 THR A O 1
ATOM 3742 N N . ALA A 1 494 ? 3.403 7.412 -25.982 1.00 69.62 494 ALA A N 1
ATOM 3743 C CA . ALA A 1 494 ? 2.715 7.997 -27.143 1.00 69.62 494 ALA A CA 1
ATOM 3744 C C . ALA A 1 494 ? 3.497 9.127 -27.830 1.00 69.62 494 ALA A C 1
ATOM 3746 O O . ALA A 1 494 ? 3.268 9.421 -29.003 1.00 69.62 494 ALA A O 1
ATOM 3747 N N . ASN A 1 495 ? 4.389 9.801 -27.102 1.00 66.94 495 ASN A N 1
ATOM 3748 C CA . ASN A 1 495 ? 4.998 11.050 -27.547 1.00 66.94 495 ASN A CA 1
ATOM 3749 C C . ASN A 1 495 ? 6.527 10.948 -27.574 1.00 66.94 495 ASN A C 1
ATOM 3751 O O . ASN A 1 495 ? 7.146 10.717 -26.542 1.00 66.94 495 ASN A O 1
ATOM 3755 N N . LYS A 1 496 ? 7.123 11.209 -28.745 1.00 62.50 496 LYS A N 1
ATOM 3756 C CA . LYS A 1 496 ? 8.577 11.254 -28.981 1.00 62.50 496 LYS A CA 1
ATOM 3757 C C . LYS A 1 496 ? 9.329 12.175 -28.030 1.00 62.50 496 LYS A C 1
ATOM 3759 O O . LYS A 1 496 ? 10.369 11.806 -27.510 1.00 62.50 496 LYS A O 1
ATOM 3764 N N . THR A 1 497 ? 8.790 13.366 -27.778 1.00 56.09 497 THR A N 1
ATOM 3765 C CA . THR A 1 497 ? 9.365 14.332 -26.835 1.00 56.09 497 THR A CA 1
ATOM 3766 C C . THR A 1 497 ? 9.372 13.774 -25.416 1.00 56.09 497 THR A C 1
ATOM 3768 O O . THR A 1 497 ? 10.274 14.096 -24.658 1.00 56.09 497 THR A O 1
ATOM 3771 N N . TYR A 1 498 ? 8.401 12.923 -25.065 1.00 54.12 498 TYR A N 1
ATOM 3772 C CA . TYR A 1 498 ? 8.312 12.302 -23.744 1.00 54.12 498 TYR A CA 1
ATOM 3773 C C . TYR A 1 498 ? 9.061 10.978 -23.618 1.00 54.12 498 TYR A C 1
ATOM 3775 O O . TYR A 1 498 ? 9.613 10.705 -22.562 1.00 54.12 498 TYR A O 1
ATOM 3783 N N . ASP A 1 499 ? 9.178 10.196 -24.683 1.00 55.62 499 ASP A N 1
ATOM 3784 C CA . ASP A 1 499 ? 10.106 9.065 -24.723 1.00 55.62 499 ASP A CA 1
ATOM 3785 C C . ASP A 1 499 ? 11.563 9.558 -24.697 1.00 55.62 499 ASP A C 1
ATOM 3787 O O . ASP A 1 499 ? 12.392 9.033 -23.965 1.00 55.62 499 ASP A O 1
ATOM 3791 N N . GLY A 1 500 ? 11.840 10.679 -25.367 1.00 52.25 500 GLY A N 1
ATOM 3792 C CA . GLY A 1 500 ? 13.057 11.476 -25.201 1.00 52.25 500 GLY A CA 1
ATOM 3793 C C . GLY A 1 500 ? 13.113 12.287 -23.900 1.00 52.25 500 GLY A C 1
ATOM 3794 O O . GLY A 1 500 ? 14.131 12.912 -23.625 1.00 52.25 500 GLY A O 1
ATOM 3795 N N . LEU A 1 501 ? 12.051 12.288 -23.084 1.00 49.78 501 LEU A N 1
ATOM 3796 C CA . LEU A 1 501 ? 12.109 12.660 -21.667 1.00 49.78 501 LEU A CA 1
ATOM 3797 C C . LEU A 1 501 ? 12.372 11.436 -20.786 1.00 49.78 501 LEU A C 1
ATOM 3799 O O . LEU A 1 501 ? 12.761 11.652 -19.649 1.00 49.78 501 LEU A O 1
ATOM 3803 N N . MET A 1 502 ? 12.241 10.190 -21.269 1.00 49.28 502 MET A N 1
ATOM 3804 C CA . MET A 1 502 ? 12.667 8.990 -20.526 1.00 49.28 502 MET A CA 1
ATOM 3805 C C . MET A 1 502 ? 14.194 8.907 -20.398 1.00 49.28 502 MET A C 1
ATOM 3807 O O . MET A 1 502 ? 14.702 8.228 -19.514 1.00 49.28 502 MET A O 1
ATOM 3811 N N . THR A 1 503 ? 14.946 9.672 -21.196 1.00 52.34 503 THR A N 1
ATOM 3812 C CA . THR A 1 503 ? 16.368 9.965 -20.941 1.00 52.34 503 THR A CA 1
ATOM 3813 C C . THR A 1 503 ? 16.570 10.964 -19.791 1.00 52.34 503 THR A C 1
ATOM 3815 O O . THR A 1 503 ? 17.707 11.233 -19.417 1.00 52.34 503 THR A O 1
ATOM 3818 N N . TYR A 1 504 ? 15.479 11.478 -19.197 1.00 56.97 504 TYR A N 1
ATOM 3819 C CA . TYR A 1 504 ? 15.361 12.342 -18.015 1.00 56.97 504 TYR A CA 1
ATOM 3820 C C . TYR A 1 504 ? 16.599 13.191 -17.745 1.00 56.97 504 TYR A C 1
ATOM 3822 O O . TYR A 1 504 ? 17.205 13.123 -16.682 1.00 56.97 504 TYR A O 1
ATOM 3830 N N . TYR A 1 505 ? 16.968 14.010 -18.723 1.00 53.81 505 TYR A N 1
ATOM 3831 C CA . TYR A 1 505 ? 17.976 15.041 -18.564 1.00 53.81 505 TYR A CA 1
ATOM 3832 C C . TYR A 1 505 ? 17.357 16.364 -18.974 1.00 53.81 505 TYR A C 1
ATOM 3834 O O . TYR A 1 505 ? 17.012 16.499 -20.142 1.00 53.81 505 TYR A O 1
ATOM 3842 N N . ARG A 1 506 ? 17.197 17.309 -18.029 1.00 54.72 506 ARG A N 1
ATOM 3843 C CA . ARG A 1 506 ? 16.857 18.740 -18.213 1.00 54.72 506 ARG A CA 1
ATOM 3844 C C . ARG A 1 506 ? 16.457 19.148 -19.648 1.00 54.72 506 ARG A C 1
ATOM 3846 O O . ARG A 1 506 ? 17.151 19.942 -20.297 1.00 54.72 506 ARG A O 1
ATOM 3853 N N . TYR A 1 507 ? 15.348 18.595 -20.141 1.00 48.75 507 TYR A N 1
ATOM 3854 C CA . TYR A 1 507 ? 14.966 18.698 -21.548 1.00 48.75 507 TYR A CA 1
ATOM 3855 C C . TYR A 1 507 ? 14.694 20.165 -21.884 1.00 48.75 507 TYR A C 1
ATOM 3857 O O . TYR A 1 507 ? 14.006 20.861 -21.136 1.00 48.75 507 TYR A O 1
ATOM 3865 N N . GLY A 1 508 ? 15.279 20.655 -22.977 1.00 51.25 508 GLY A N 1
ATOM 3866 C CA . GLY A 1 508 ? 15.147 22.054 -23.395 1.00 51.25 508 GLY A CA 1
ATOM 3867 C C . GLY A 1 508 ? 16.059 23.053 -22.671 1.00 51.25 508 GLY A C 1
ATOM 3868 O O . GLY A 1 508 ? 15.964 24.250 -22.937 1.00 51.25 508 GLY A O 1
ATOM 3869 N N . THR A 1 509 ? 16.972 22.614 -21.795 1.00 57.00 509 THR A N 1
ATOM 3870 C CA . THR A 1 509 ? 18.029 23.507 -21.290 1.00 57.00 509 THR A CA 1
ATOM 3871 C C . THR A 1 509 ? 19.148 23.716 -22.322 1.00 57.00 509 THR A C 1
ATOM 3873 O O . THR A 1 509 ? 19.493 22.781 -23.048 1.00 57.00 509 THR A O 1
ATOM 3876 N N . PRO A 1 510 ? 19.783 24.907 -22.376 1.00 55.72 510 PRO A N 1
ATOM 3877 C CA . PRO A 1 510 ? 20.849 25.197 -23.343 1.00 55.72 510 PRO A CA 1
ATOM 3878 C C . PRO A 1 510 ? 22.068 24.262 -23.276 1.00 55.72 510 PRO A C 1
ATOM 3880 O O . PRO A 1 510 ? 22.805 24.159 -24.251 1.00 55.72 510 PRO A O 1
ATOM 3883 N N . SER A 1 511 ? 22.301 23.590 -22.143 1.00 57.34 511 SER A N 1
ATOM 3884 C CA . SER A 1 511 ? 23.439 22.687 -21.938 1.00 57.34 511 SER A CA 1
ATOM 3885 C C . SER A 1 511 ? 23.162 21.230 -22.323 1.00 57.34 511 SER A C 1
ATOM 3887 O O . SER A 1 511 ? 24.109 20.462 -22.446 1.00 57.34 511 SER A O 1
ATOM 3889 N N . ALA A 1 512 ? 21.908 20.826 -22.541 1.00 60.50 512 ALA A N 1
ATOM 3890 C CA . ALA A 1 512 ? 21.558 19.437 -22.852 1.00 60.50 512 ALA A CA 1
ATOM 3891 C C . ALA A 1 512 ? 22.204 18.855 -24.130 1.00 60.50 512 ALA A C 1
ATOM 3893 O O . ALA A 1 512 ? 22.704 17.732 -24.052 1.00 60.50 512 ALA A O 1
ATOM 3894 N N . PRO A 1 513 ? 22.324 19.593 -25.255 1.00 59.44 513 PRO A N 1
ATOM 3895 C CA . PRO A 1 513 ? 23.007 19.085 -26.451 1.00 59.44 513 PRO A CA 1
ATOM 3896 C C . PRO A 1 513 ? 24.511 18.804 -26.268 1.00 59.44 513 PRO A C 1
ATOM 3898 O O . PRO A 1 513 ? 25.124 18.204 -27.142 1.00 59.44 513 PRO A O 1
ATOM 3901 N N . LEU A 1 514 ? 25.131 19.262 -25.171 1.00 63.09 514 LEU A N 1
ATOM 3902 C CA . LEU A 1 514 ? 26.558 19.035 -24.898 1.00 63.09 514 LEU A CA 1
ATOM 3903 C C . LEU A 1 514 ? 26.837 17.657 -24.280 1.00 63.09 514 LEU A C 1
ATOM 3905 O O . LEU A 1 514 ? 27.980 17.206 -24.298 1.00 63.09 514 LEU A O 1
ATOM 3909 N N . TYR A 1 515 ? 25.814 17.006 -23.719 1.00 67.81 515 TYR A N 1
ATOM 3910 C CA . TYR A 1 515 ? 25.961 15.783 -22.917 1.00 67.81 515 TYR A CA 1
ATOM 3911 C C . TYR A 1 515 ? 25.053 14.634 -23.383 1.00 67.81 515 TYR A C 1
ATOM 3913 O O . TYR A 1 515 ? 25.181 13.511 -22.893 1.00 67.81 515 TYR A O 1
ATOM 3921 N N . PHE A 1 516 ? 24.152 14.906 -24.329 1.00 70.31 516 PHE A N 1
ATOM 3922 C CA . PHE A 1 516 ? 23.232 13.944 -24.925 1.00 70.31 516 PHE A CA 1
ATOM 3923 C C . PHE A 1 516 ? 23.011 14.275 -26.405 1.00 70.31 516 PHE A C 1
ATOM 3925 O O . PHE A 1 516 ? 22.786 15.435 -26.757 1.00 70.31 516 PHE A O 1
ATOM 3932 N N . ASP A 1 517 ? 23.055 13.259 -27.263 1.00 67.56 517 ASP A N 1
ATOM 3933 C CA . ASP A 1 517 ? 22.759 13.405 -28.685 1.00 67.56 517 ASP A CA 1
ATOM 3934 C C . ASP A 1 517 ? 21.299 13.038 -28.964 1.00 67.56 517 ASP A C 1
ATOM 3936 O O . ASP A 1 517 ? 20.876 11.891 -28.853 1.00 67.56 517 ASP A O 1
ATOM 3940 N N . TYR A 1 518 ? 20.517 14.047 -29.346 1.00 67.00 518 TYR A N 1
ATOM 3941 C CA . TYR A 1 518 ? 19.087 13.909 -29.612 1.00 67.00 518 TYR A CA 1
ATOM 3942 C C . TYR A 1 518 ? 18.759 12.964 -30.772 1.00 67.00 518 TYR A C 1
ATOM 3944 O O . TYR A 1 518 ? 17.644 12.443 -30.816 1.00 67.00 518 TYR A O 1
ATOM 3952 N N . SER A 1 519 ? 19.703 12.702 -31.682 1.00 65.50 519 SER A N 1
ATOM 3953 C CA . SER A 1 519 ? 19.494 11.740 -32.767 1.00 65.50 519 SER A CA 1
ATOM 3954 C C . SER A 1 519 ? 19.296 10.309 -32.253 1.00 65.50 519 SER A C 1
ATOM 3956 O O . SER A 1 519 ? 18.536 9.554 -32.855 1.00 65.50 519 SER A O 1
ATOM 3958 N N . PHE A 1 520 ? 19.848 9.968 -31.082 1.00 68.00 520 PHE A N 1
ATOM 3959 C CA . PHE A 1 520 ? 19.581 8.689 -30.420 1.00 68.00 520 PHE A CA 1
ATOM 3960 C C . PHE A 1 520 ? 18.111 8.518 -30.066 1.00 68.00 520 PHE A C 1
ATOM 3962 O O . PHE A 1 520 ? 17.544 7.453 -30.279 1.00 68.00 520 PHE A O 1
ATOM 3969 N N . SER A 1 521 ? 17.472 9.564 -29.539 1.00 67.81 521 SER A N 1
ATOM 3970 C CA . SER A 1 521 ? 16.057 9.488 -29.174 1.00 67.81 521 SER A CA 1
ATOM 3971 C C . SER A 1 521 ? 15.175 9.246 -30.402 1.00 67.81 521 SER A C 1
ATOM 3973 O O . SER A 1 521 ? 14.165 8.554 -30.298 1.00 67.81 521 SER A O 1
ATOM 3975 N N . GLU A 1 522 ? 15.555 9.787 -31.563 1.00 69.06 522 GLU A N 1
ATOM 3976 C CA . GLU A 1 522 ? 14.852 9.545 -32.829 1.00 69.06 522 GLU A CA 1
ATOM 3977 C C . GLU A 1 522 ? 15.083 8.127 -33.366 1.00 69.06 522 GLU A C 1
ATOM 3979 O O . GLU A 1 522 ? 14.155 7.545 -33.926 1.00 69.06 522 GLU A O 1
ATOM 3984 N N . ALA A 1 523 ? 16.277 7.562 -33.166 1.00 69.38 523 ALA A N 1
ATOM 3985 C CA . ALA A 1 523 ? 16.599 6.190 -33.556 1.00 69.38 523 ALA A CA 1
ATOM 3986 C C . ALA A 1 523 ? 15.925 5.146 -32.646 1.00 69.38 523 ALA A C 1
ATOM 3988 O O . ALA A 1 523 ? 15.427 4.135 -33.127 1.00 69.38 523 ALA A O 1
ATOM 3989 N N . VAL A 1 524 ? 15.837 5.400 -31.336 1.00 72.56 524 VAL A N 1
ATOM 3990 C CA . VAL A 1 524 ? 15.315 4.431 -30.355 1.00 72.56 524 VAL A CA 1
ATOM 3991 C C . VAL A 1 524 ? 13.781 4.429 -30.283 1.00 72.56 524 VAL A C 1
ATOM 3993 O O . VAL A 1 524 ? 13.174 3.371 -30.104 1.00 72.56 524 VAL A O 1
ATOM 3996 N N . PHE A 1 525 ? 13.116 5.576 -30.478 1.00 76.44 525 PHE A N 1
ATOM 3997 C CA . PHE A 1 525 ? 11.655 5.689 -30.332 1.00 76.44 525 PHE A CA 1
ATOM 3998 C C . PHE A 1 525 ? 10.829 4.711 -31.197 1.00 76.44 525 PHE A C 1
ATOM 4000 O O . PHE A 1 525 ? 9.869 4.117 -30.687 1.00 76.44 525 PHE A O 1
ATOM 4007 N N . PRO A 1 526 ? 11.143 4.487 -32.492 1.00 77.69 526 PRO A N 1
ATOM 4008 C CA . PRO A 1 526 ? 10.428 3.512 -33.318 1.00 77.69 526 PRO A CA 1
ATOM 4009 C C . PRO A 1 526 ? 10.493 2.084 -32.774 1.00 77.69 526 PRO A C 1
ATOM 4011 O O . PRO A 1 526 ? 9.623 1.281 -33.103 1.00 77.69 526 PRO A O 1
ATOM 4014 N N . HIS A 1 527 ? 11.480 1.793 -31.924 1.00 77.50 527 HIS A N 1
ATOM 4015 C CA . HIS A 1 527 ? 11.759 0.482 -31.347 1.00 77.50 527 HIS A CA 1
ATOM 4016 C C . HIS A 1 527 ? 11.356 0.358 -29.876 1.00 77.50 527 HIS A C 1
ATOM 4018 O O . HIS A 1 527 ? 11.499 -0.720 -29.305 1.00 77.50 527 HIS A O 1
ATOM 4024 N N . ARG A 1 528 ? 10.776 1.408 -29.275 1.00 84.75 528 ARG A N 1
ATOM 4025 C CA . ARG A 1 528 ? 10.234 1.369 -27.908 1.00 84.75 528 ARG A CA 1
ATOM 4026 C C . ARG A 1 528 ? 9.372 0.130 -27.680 1.00 84.75 528 ARG A C 1
ATOM 4028 O O . ARG A 1 528 ? 8.639 -0.298 -28.575 1.00 84.75 528 ARG A O 1
ATOM 4035 N N . GLN A 1 529 ? 9.471 -0.439 -26.496 1.00 88.62 529 GLN A N 1
ATOM 4036 C CA . GLN A 1 529 ? 8.741 -1.640 -26.111 1.00 88.62 529 GLN A CA 1
ATOM 4037 C C . GLN A 1 529 ? 7.592 -1.288 -25.178 1.00 88.62 529 GLN A C 1
ATOM 4039 O O . GLN A 1 529 ? 7.208 -0.120 -25.030 1.00 88.62 529 GLN A O 1
ATOM 4044 N N . THR A 1 530 ? 7.009 -2.315 -24.583 1.00 87.50 530 THR A N 1
ATOM 4045 C CA . THR A 1 530 ? 5.873 -2.171 -23.698 1.00 87.50 530 THR A CA 1
ATOM 4046 C C . THR A 1 530 ? 6.285 -2.101 -22.231 1.00 87.50 530 THR A C 1
ATOM 4048 O O . THR A 1 530 ? 7.443 -2.232 -21.841 1.00 87.50 530 THR A O 1
ATOM 4051 N N . LEU A 1 531 ? 5.293 -1.799 -21.414 1.00 86.75 531 LEU A N 1
ATOM 4052 C CA . LEU A 1 531 ? 5.225 -2.099 -19.996 1.00 86.75 531 LEU A CA 1
ATOM 4053 C C . LEU A 1 531 ? 3.794 -2.573 -19.735 1.00 86.75 531 LEU A C 1
ATOM 4055 O O . LEU A 1 531 ? 2.883 -2.226 -20.487 1.00 86.75 531 LEU A O 1
ATOM 4059 N N . THR A 1 532 ? 3.560 -3.353 -18.696 1.00 85.31 532 THR A N 1
ATOM 4060 C CA . THR A 1 532 ? 2.234 -3.901 -18.415 1.00 85.31 532 THR A CA 1
ATOM 4061 C C . THR A 1 532 ? 1.634 -3.325 -17.148 1.00 85.31 532 THR A C 1
ATOM 4063 O O . THR A 1 532 ? 2.326 -2.975 -16.194 1.00 85.31 532 THR A O 1
ATOM 4066 N N . THR A 1 533 ? 0.312 -3.248 -17.124 1.00 77.00 533 THR A N 1
ATOM 4067 C CA . THR A 1 533 ? -0.477 -2.901 -15.937 1.00 77.00 533 THR A CA 1
ATOM 4068 C C . THR A 1 533 ? -0.126 -3.763 -14.721 1.00 77.00 533 THR A C 1
ATOM 4070 O O . THR A 1 533 ? -0.008 -3.228 -13.625 1.00 77.00 533 THR A O 1
ATOM 4073 N N . GLY A 1 534 ? 0.117 -5.067 -14.890 1.00 76.00 534 GLY A N 1
ATOM 4074 C CA . GLY A 1 534 ? 0.537 -5.962 -13.808 1.00 76.00 534 GLY A CA 1
ATOM 4075 C C . GLY A 1 534 ? 1.904 -5.599 -13.222 1.00 76.00 534 GLY A C 1
ATOM 4076 O O . GLY A 1 534 ? 2.080 -5.627 -12.003 1.00 76.00 534 GLY A O 1
ATOM 4077 N N . GLU A 1 535 ? 2.862 -5.171 -14.046 1.00 84.50 535 GLU A N 1
ATOM 4078 C CA . GLU A 1 535 ? 4.140 -4.627 -13.566 1.00 84.50 535 GLU A CA 1
ATOM 4079 C C . GLU A 1 535 ? 3.955 -3.319 -12.791 1.00 84.50 535 GLU A C 1
ATOM 4081 O O . GLU A 1 535 ? 4.601 -3.134 -11.760 1.00 84.50 535 GLU A O 1
ATOM 4086 N N . LEU A 1 536 ? 3.038 -2.449 -13.231 1.00 76.56 536 LEU A N 1
ATOM 4087 C CA . LEU A 1 536 ? 2.714 -1.212 -12.515 1.00 76.56 536 LEU A CA 1
ATOM 4088 C C . LEU A 1 536 ? 2.103 -1.488 -11.144 1.00 76.56 536 LEU A C 1
ATOM 4090 O O . LEU A 1 536 ? 2.555 -0.941 -10.139 1.00 76.56 536 LEU A O 1
ATOM 4094 N N . TYR A 1 537 ? 1.096 -2.361 -11.093 1.00 69.25 537 TYR A N 1
ATOM 4095 C CA . TYR A 1 537 ? 0.406 -2.709 -9.852 1.00 69.25 537 TYR A CA 1
ATOM 4096 C C . TYR A 1 537 ? 1.332 -3.395 -8.852 1.00 69.25 537 TYR A C 1
ATOM 4098 O O . TYR A 1 537 ? 1.183 -3.216 -7.646 1.00 69.25 537 TYR A O 1
ATOM 4106 N N . THR A 1 538 ? 2.317 -4.150 -9.343 1.00 75.00 538 THR A N 1
ATOM 4107 C CA . THR A 1 538 ? 3.265 -4.876 -8.492 1.00 75.00 538 THR A CA 1
ATOM 4108 C C . THR A 1 538 ? 4.525 -4.102 -8.129 1.00 75.00 538 THR A C 1
ATOM 4110 O O . THR A 1 538 ? 5.319 -4.611 -7.338 1.00 75.00 538 THR A O 1
ATOM 4113 N N . LEU A 1 539 ? 4.687 -2.856 -8.597 1.00 75.94 539 LEU A N 1
ATOM 4114 C CA . LEU A 1 539 ? 5.838 -2.006 -8.266 1.00 75.94 539 LEU A CA 1
ATOM 4115 C C . LEU A 1 539 ? 6.004 -1.787 -6.756 1.00 75.94 539 LEU A C 1
ATOM 4117 O O . LEU A 1 539 ? 7.124 -1.778 -6.247 1.00 75.94 539 LEU A O 1
ATOM 4121 N N . VAL A 1 540 ? 4.888 -1.714 -6.029 1.00 64.19 540 VAL A N 1
ATOM 4122 C CA . VAL A 1 540 ? 4.855 -1.578 -4.564 1.00 64.19 540 VAL A CA 1
ATOM 4123 C C . VAL A 1 540 ? 5.538 -2.742 -3.831 1.00 64.19 540 VAL A C 1
ATOM 4125 O O . VAL A 1 540 ? 6.097 -2.550 -2.754 1.00 64.19 540 VAL A O 1
ATOM 4128 N N . LEU A 1 541 ? 5.560 -3.943 -4.420 1.00 68.25 541 LEU A N 1
ATOM 4129 C CA . LEU A 1 541 ? 6.187 -5.119 -3.806 1.00 68.25 541 LEU A CA 1
ATOM 4130 C C . LEU A 1 541 ? 7.715 -5.016 -3.776 1.00 68.25 541 LEU A C 1
ATOM 4132 O O . LEU A 1 541 ? 8.367 -5.702 -2.995 1.00 68.25 541 LEU A O 1
ATOM 4136 N N . ALA A 1 542 ? 8.301 -4.151 -4.603 1.00 65.75 542 ALA A N 1
ATOM 4137 C CA . ALA A 1 542 ? 9.734 -3.907 -4.620 1.00 65.75 542 ALA A CA 1
ATOM 4138 C C . ALA A 1 542 ? 10.164 -2.799 -3.641 1.00 65.75 542 ALA A C 1
ATOM 4140 O O . ALA A 1 542 ? 11.202 -2.180 -3.833 1.00 65.75 542 ALA A O 1
ATOM 4141 N N . ILE A 1 543 ? 9.384 -2.522 -2.593 1.00 65.44 543 ILE A N 1
ATOM 4142 C CA . ILE A 1 543 ? 9.772 -1.620 -1.489 1.00 65.44 543 ILE A CA 1
ATOM 4143 C C . ILE A 1 543 ? 10.381 -2.418 -0.320 1.00 65.44 543 ILE A C 1
ATOM 4145 O O . ILE A 1 543 ? 11.081 -1.867 0.529 1.00 65.44 543 ILE A O 1
ATOM 4149 N N . GLU A 1 544 ? 10.150 -3.731 -0.277 1.00 70.25 544 GLU A N 1
ATOM 4150 C CA . GLU A 1 544 ? 10.608 -4.592 0.812 1.00 70.25 544 GLU A CA 1
ATOM 4151 C C . GLU A 1 544 ? 12.147 -4.681 0.877 1.00 70.25 544 GLU A C 1
ATOM 4153 O O . GLU A 1 544 ? 12.785 -5.014 -0.133 1.00 70.25 544 GLU A O 1
ATOM 4158 N N . PRO A 1 545 ? 12.760 -4.440 2.056 1.00 81.38 545 PRO A N 1
ATOM 4159 C CA . PRO A 1 545 ? 14.196 -4.608 2.240 1.00 81.38 545 PRO A CA 1
ATOM 4160 C C . PRO A 1 545 ? 14.647 -6.056 2.014 1.00 81.38 545 PRO A C 1
ATOM 4162 O O . PRO A 1 545 ? 14.031 -7.005 2.503 1.00 81.38 545 PRO A O 1
ATOM 4165 N N . ALA A 1 546 ? 15.787 -6.232 1.352 1.00 87.56 546 ALA A N 1
ATOM 4166 C CA . ALA A 1 546 ? 16.441 -7.513 1.126 1.00 87.56 546 ALA A CA 1
ATOM 4167 C C . ALA A 1 546 ? 17.188 -7.988 2.387 1.00 87.56 546 ALA A C 1
ATOM 4169 O O . ALA A 1 546 ? 18.418 -8.055 2.427 1.00 87.56 546 ALA A O 1
ATOM 4170 N N . LEU A 1 547 ? 16.432 -8.327 3.437 1.00 89.31 547 LEU A N 1
ATOM 4171 C CA . LEU A 1 547 ? 16.950 -8.707 4.762 1.00 89.31 547 LEU A CA 1
ATOM 4172 C C . LEU A 1 547 ? 17.848 -9.956 4.762 1.00 89.31 547 LEU A C 1
ATOM 4174 O O . LEU A 1 547 ? 18.566 -10.182 5.731 1.00 89.31 547 LEU A O 1
ATOM 4178 N N . GLY A 1 548 ? 17.795 -10.775 3.708 1.00 90.19 548 GLY A N 1
ATOM 4179 C CA . GLY A 1 548 ? 18.614 -11.982 3.564 1.00 90.19 548 GLY A CA 1
ATOM 4180 C C . GLY A 1 548 ? 19.815 -11.843 2.625 1.00 90.19 548 GLY A C 1
ATOM 4181 O O . GLY A 1 548 ? 20.620 -12.769 2.552 1.00 90.19 548 GLY A O 1
ATOM 4182 N N . TYR A 1 549 ? 19.946 -10.741 1.879 1.00 96.50 549 TYR A N 1
ATOM 4183 C CA . TYR A 1 549 ? 20.954 -10.618 0.823 1.00 96.50 549 TYR A CA 1
ATOM 4184 C C . TYR A 1 549 ? 22.309 -10.153 1.374 1.00 96.50 549 TYR A C 1
ATOM 4186 O O . TYR A 1 549 ? 22.526 -8.967 1.613 1.00 96.50 549 TYR A O 1
ATOM 4194 N N . GLY A 1 550 ? 23.247 -11.090 1.537 1.00 95.50 550 GLY A N 1
ATOM 4195 C CA . GLY A 1 550 ? 24.607 -10.825 2.034 1.00 95.50 550 GLY A CA 1
ATOM 4196 C C . GLY A 1 550 ? 25.664 -10.540 0.955 1.00 95.50 550 GLY A C 1
ATOM 4197 O O . GLY A 1 550 ? 26.860 -10.545 1.258 1.00 95.50 550 GLY A O 1
ATOM 4198 N N . GLY A 1 551 ? 25.258 -10.362 -0.307 1.00 95.75 551 GLY A N 1
ATOM 4199 C CA . GLY A 1 551 ? 26.158 -10.096 -1.434 1.00 95.75 551 GLY A CA 1
ATOM 4200 C C . GLY A 1 551 ? 26.642 -8.643 -1.502 1.00 95.75 551 GLY A C 1
ATOM 4201 O O . GLY A 1 551 ? 26.378 -7.838 -0.609 1.00 95.75 551 GLY A O 1
ATOM 4202 N N . LYS A 1 552 ? 27.360 -8.294 -2.574 1.00 97.12 552 LYS A N 1
ATOM 4203 C CA . LYS A 1 552 ? 27.780 -6.909 -2.858 1.00 97.12 552 LYS A CA 1
ATOM 4204 C C . LYS A 1 552 ? 26.760 -6.229 -3.773 1.00 97.12 552 LYS A C 1
ATOM 4206 O O . LYS A 1 552 ? 26.192 -6.881 -4.655 1.00 97.12 552 LYS A O 1
ATOM 4211 N N . VAL A 1 553 ? 26.552 -4.930 -3.581 1.00 97.12 553 VAL A N 1
ATOM 4212 C CA . VAL A 1 553 ? 25.669 -4.096 -4.405 1.00 97.12 553 VAL A CA 1
ATOM 4213 C C . VAL A 1 553 ? 26.465 -2.922 -4.963 1.00 97.12 553 VAL A C 1
ATOM 4215 O O . VAL A 1 553 ? 27.159 -2.238 -4.211 1.00 97.12 553 VAL A O 1
ATOM 4218 N N . LEU A 1 554 ? 26.355 -2.690 -6.270 1.00 96.69 554 LEU A N 1
ATOM 4219 C CA . LEU A 1 554 ? 26.837 -1.480 -6.931 1.00 96.69 554 LEU A CA 1
ATOM 4220 C C . LEU A 1 554 ? 25.662 -0.737 -7.555 1.00 96.69 554 LEU A C 1
ATOM 4222 O O . LEU A 1 554 ? 24.920 -1.312 -8.348 1.00 96.69 554 LEU A O 1
ATOM 4226 N N . VAL A 1 555 ? 25.536 0.549 -7.252 1.00 95.00 555 VAL A N 1
ATOM 4227 C CA . VAL A 1 555 ? 24.508 1.421 -7.818 1.00 95.00 555 VAL A CA 1
ATOM 4228 C C . VAL A 1 555 ? 25.142 2.476 -8.715 1.00 95.00 555 VAL A C 1
ATOM 4230 O O . VAL A 1 555 ? 26.024 3.222 -8.296 1.00 95.00 555 VAL A O 1
ATOM 4233 N N . LEU A 1 556 ? 24.696 2.546 -9.963 1.00 93.31 556 LEU A N 1
ATOM 4234 C CA . LEU A 1 556 ? 25.190 3.480 -10.970 1.00 93.31 556 LEU A CA 1
ATOM 4235 C C . LEU A 1 556 ? 24.000 4.296 -11.460 1.00 93.31 556 LEU A C 1
ATOM 4237 O O . LEU A 1 556 ? 23.108 3.729 -12.080 1.00 93.31 556 LEU A O 1
ATOM 4241 N N . THR A 1 557 ? 23.954 5.599 -11.197 1.00 90.69 557 THR A N 1
ATOM 4242 C CA . THR A 1 557 ? 22.763 6.409 -11.520 1.00 90.69 557 THR A CA 1
ATOM 4243 C C . THR A 1 557 ? 23.156 7.817 -11.889 1.00 90.69 557 THR A C 1
ATOM 4245 O O . THR A 1 557 ? 23.944 8.434 -11.184 1.00 90.69 557 THR A O 1
ATOM 4248 N N . GLY A 1 558 ? 22.641 8.322 -13.010 1.00 87.75 558 GLY A N 1
ATOM 4249 C CA . GLY A 1 558 ? 23.049 9.619 -13.530 1.00 87.75 558 GLY A CA 1
ATOM 4250 C C . GLY A 1 558 ? 22.690 10.735 -12.563 1.00 87.75 558 GLY A C 1
ATOM 4251 O O . GLY A 1 558 ? 21.609 10.722 -11.985 1.00 87.75 558 GLY A O 1
ATOM 4252 N N . GLN A 1 559 ? 23.574 11.721 -12.404 1.00 84.38 559 GLN A N 1
ATOM 4253 C CA . GLN A 1 559 ? 23.356 12.822 -11.463 1.00 84.38 559 GLN A CA 1
ATOM 4254 C C . GLN A 1 559 ? 21.993 13.502 -11.635 1.00 84.38 559 GLN A C 1
ATOM 4256 O O . GLN A 1 559 ? 21.393 13.919 -10.656 1.00 84.38 559 GLN A O 1
ATOM 4261 N N . ASN A 1 560 ? 21.496 13.618 -12.863 1.00 79.69 560 ASN A N 1
ATOM 4262 C CA . ASN A 1 560 ? 20.248 14.309 -13.161 1.00 79.69 560 ASN A CA 1
ATOM 4263 C C . ASN A 1 560 ? 19.095 13.333 -13.421 1.00 79.69 560 ASN A C 1
ATOM 4265 O O . ASN A 1 560 ? 18.153 13.724 -14.101 1.00 79.69 560 ASN A O 1
ATOM 4269 N N . ASP A 1 561 ? 19.157 12.090 -12.925 1.00 81.06 561 ASP A N 1
ATOM 4270 C CA . ASP A 1 561 ? 18.079 11.107 -13.077 1.00 81.06 561 ASP A CA 1
ATOM 4271 C C . ASP A 1 561 ? 16.770 11.645 -12.472 1.00 81.06 561 ASP A C 1
ATOM 4273 O O . ASP A 1 561 ? 16.508 11.597 -11.265 1.00 81.06 561 ASP A O 1
ATOM 4277 N N . GLY A 1 562 ? 15.941 12.175 -13.373 1.00 72.25 562 GLY A N 1
ATOM 4278 C CA . GLY A 1 562 ? 14.642 12.766 -13.088 1.00 72.25 562 GLY A CA 1
ATOM 4279 C C . GLY A 1 562 ? 13.551 11.777 -12.691 1.00 72.25 562 GLY A C 1
ATOM 4280 O O . GLY A 1 562 ? 12.398 12.173 -12.507 1.00 72.25 562 GLY A O 1
ATOM 4281 N N . TYR A 1 563 ? 13.886 10.492 -12.639 1.00 73.31 563 TYR A N 1
ATOM 4282 C CA . TYR A 1 563 ? 12.951 9.419 -12.378 1.00 73.31 563 TYR A CA 1
ATOM 4283 C C . TYR A 1 563 ? 13.094 8.915 -10.943 1.00 73.31 563 TYR A C 1
ATOM 4285 O O . TYR A 1 563 ? 12.101 8.832 -10.220 1.00 73.31 563 TYR A O 1
ATOM 4293 N N . TRP A 1 564 ? 14.329 8.679 -10.491 1.00 75.94 564 TRP A N 1
ATOM 4294 C CA . TRP A 1 564 ? 14.602 8.148 -9.150 1.00 75.94 564 TRP A CA 1
ATOM 4295 C C . TRP A 1 564 ? 15.059 9.186 -8.120 1.00 75.94 564 TRP A C 1
ATOM 4297 O O . TRP A 1 564 ? 14.988 8.913 -6.919 1.00 75.94 564 TRP A O 1
ATOM 4307 N N . CYS A 1 565 ? 15.501 10.372 -8.547 1.00 74.38 565 CYS A N 1
ATOM 4308 C CA . CYS A 1 565 ? 16.117 11.360 -7.649 1.00 74.38 565 CYS A CA 1
ATOM 4309 C C . CYS A 1 565 ? 15.343 12.680 -7.509 1.00 74.38 565 CYS A C 1
ATOM 4311 O O . CYS A 1 565 ? 15.779 13.574 -6.786 1.00 74.38 565 CYS A O 1
ATOM 4313 N N . GLY A 1 566 ? 14.181 12.811 -8.154 1.00 64.44 566 GLY A N 1
ATOM 4314 C CA . GLY A 1 566 ? 13.336 14.014 -8.127 1.00 64.44 566 GLY A CA 1
ATOM 4315 C C . GLY A 1 566 ? 12.941 14.458 -9.537 1.00 64.44 566 GLY A C 1
ATOM 4316 O O . GLY A 1 566 ? 13.378 13.840 -10.493 1.00 64.44 566 GLY A O 1
ATOM 4317 N N . PRO A 1 567 ? 12.118 15.503 -9.718 1.00 58.19 567 PRO A N 1
ATOM 4318 C CA . PRO A 1 567 ? 11.649 15.897 -11.047 1.00 58.19 567 PRO A CA 1
ATOM 4319 C C . PRO A 1 567 ? 12.804 16.315 -11.974 1.00 58.19 567 PRO A C 1
ATOM 4321 O O . PRO A 1 567 ? 13.694 17.053 -11.563 1.00 58.19 567 PRO A O 1
ATOM 4324 N N . ALA A 1 568 ? 12.760 15.906 -13.249 1.00 55.16 568 ALA A N 1
ATOM 4325 C CA . ALA A 1 568 ? 13.852 16.022 -14.238 1.00 55.16 568 ALA A CA 1
ATOM 4326 C C . ALA A 1 568 ? 14.484 17.418 -14.432 1.00 55.16 568 ALA A C 1
ATOM 4328 O O . ALA A 1 568 ? 15.578 17.542 -14.979 1.00 55.16 568 ALA A O 1
ATOM 4329 N N . GLN A 1 569 ? 13.803 18.483 -14.009 1.00 54.28 569 GLN A N 1
ATOM 4330 C CA . GLN A 1 569 ? 14.289 19.865 -14.096 1.00 54.28 569 GLN A CA 1
ATOM 4331 C C . GLN A 1 569 ? 15.156 20.266 -12.888 1.00 54.28 569 GLN A C 1
ATOM 4333 O O . GLN A 1 569 ? 16.011 21.143 -13.018 1.00 54.28 569 GLN A O 1
ATOM 4338 N N . THR A 1 570 ? 14.962 19.619 -11.734 1.00 57.75 570 THR A N 1
ATOM 4339 C CA . THR A 1 570 ? 15.648 19.907 -10.461 1.00 57.75 570 THR A CA 1
ATOM 4340 C C . THR A 1 570 ? 16.339 18.683 -9.857 1.00 57.75 570 THR A C 1
ATOM 4342 O O . THR A 1 570 ? 16.837 18.775 -8.740 1.00 57.75 570 THR A O 1
ATOM 4345 N N . ALA A 1 571 ? 16.327 17.541 -10.549 1.00 64.38 571 ALA A N 1
ATOM 4346 C CA . ALA A 1 571 ? 16.893 16.292 -10.061 1.00 64.38 571 ALA A CA 1
ATOM 4347 C C . ALA A 1 571 ? 18.397 16.423 -9.808 1.00 64.38 571 ALA A C 1
ATOM 4349 O O . ALA A 1 571 ? 19.144 16.868 -10.680 1.00 64.38 571 ALA A O 1
ATOM 4350 N N . ASP A 1 572 ? 18.809 16.012 -8.613 1.00 79.12 572 ASP A N 1
ATOM 4351 C CA . ASP A 1 572 ? 20.201 15.797 -8.248 1.00 79.12 572 ASP A CA 1
ATOM 4352 C C . ASP A 1 572 ? 20.269 14.533 -7.392 1.00 79.12 572 ASP A C 1
ATOM 4354 O O . ASP A 1 572 ? 19.832 14.502 -6.241 1.00 79.12 572 ASP A O 1
ATOM 4358 N N . CYS A 1 573 ? 20.783 13.459 -7.979 1.00 78.56 573 CYS A N 1
ATOM 4359 C CA . CYS A 1 573 ? 21.008 12.206 -7.282 1.00 78.56 573 CYS A CA 1
ATOM 4360 C C . CYS A 1 573 ? 22.134 12.276 -6.262 1.00 78.56 573 CYS A C 1
ATOM 4362 O O . CYS A 1 573 ? 22.290 11.311 -5.518 1.00 78.56 573 CYS A O 1
ATOM 4364 N N . GLY A 1 574 ? 22.890 13.381 -6.235 1.00 74.81 574 GLY A N 1
ATOM 4365 C CA . GLY A 1 574 ? 23.952 13.662 -5.286 1.00 74.81 574 GLY A CA 1
ATOM 4366 C C . GLY A 1 574 ? 25.094 12.647 -5.310 1.00 74.81 574 GLY A C 1
ATOM 4367 O O . GLY A 1 574 ? 25.118 11.677 -6.070 1.00 74.81 574 GLY A O 1
ATOM 4368 N N . SER A 1 575 ? 26.084 12.902 -4.462 1.00 75.19 575 SER A N 1
ATOM 4369 C CA . SER A 1 575 ? 27.191 11.977 -4.193 1.00 75.19 575 SER A CA 1
ATOM 4370 C C . SER A 1 575 ? 27.570 11.929 -2.712 1.00 75.19 575 SER A C 1
ATOM 4372 O O . SER A 1 575 ? 28.588 11.338 -2.364 1.00 75.19 575 SER A O 1
ATOM 4374 N N . ASP A 1 576 ? 26.805 12.604 -1.853 1.00 82.12 576 ASP A N 1
ATOM 4375 C CA . ASP A 1 576 ? 26.999 12.604 -0.405 1.00 82.12 576 ASP A CA 1
ATOM 4376 C C . ASP A 1 576 ? 26.136 11.529 0.283 1.00 82.12 576 ASP A C 1
ATOM 4378 O O . ASP A 1 576 ? 25.262 10.918 -0.331 1.00 82.12 576 ASP A O 1
ATOM 4382 N N . GLU A 1 577 ? 26.361 11.305 1.579 1.00 82.19 577 GLU A N 1
ATOM 4383 C CA . GLU A 1 577 ? 25.647 10.281 2.363 1.00 82.19 577 GLU A CA 1
ATOM 4384 C C . GLU A 1 577 ? 24.148 10.572 2.564 1.00 82.19 577 GLU A C 1
ATOM 4386 O O . GLU A 1 577 ? 23.401 9.676 2.954 1.00 82.19 577 GLU A O 1
ATOM 4391 N N . SER A 1 578 ? 23.694 11.802 2.307 1.00 79.00 578 SER A N 1
ATOM 4392 C CA . SER A 1 578 ? 22.273 12.172 2.349 1.00 79.00 578 SER A CA 1
ATOM 4393 C C . SER A 1 578 ? 21.577 12.039 0.994 1.00 79.00 578 SER A C 1
ATOM 4395 O O . SER A 1 578 ? 20.359 12.204 0.901 1.00 79.00 578 SER A O 1
ATOM 4397 N N . SER A 1 579 ? 22.343 11.734 -0.053 1.00 82.56 579 SER A N 1
ATOM 4398 C CA . SER A 1 579 ? 21.857 11.654 -1.420 1.00 82.56 579 SER A CA 1
ATOM 4399 C C . SER A 1 579 ? 20.877 10.489 -1.625 1.00 82.56 579 SER A C 1
ATOM 4401 O O . SER A 1 579 ? 21.020 9.452 -0.972 1.00 82.56 579 SER A O 1
ATOM 4403 N N . PRO A 1 580 ? 19.908 10.600 -2.558 1.00 81.19 580 PRO A N 1
ATOM 4404 C CA . PRO A 1 580 ? 18.952 9.528 -2.844 1.00 81.19 580 PRO A CA 1
ATOM 4405 C C . PRO A 1 580 ? 19.593 8.166 -3.130 1.00 81.19 580 PRO A C 1
ATOM 4407 O O . PRO A 1 580 ? 19.026 7.136 -2.772 1.00 81.19 580 PRO A O 1
ATOM 4410 N N . ILE A 1 581 ? 20.763 8.155 -3.778 1.00 87.56 581 ILE A N 1
ATOM 4411 C CA . ILE A 1 581 ? 21.489 6.919 -4.079 1.00 87.56 581 ILE A CA 1
ATOM 4412 C C . ILE A 1 581 ? 22.124 6.341 -2.807 1.00 87.56 581 ILE A C 1
ATOM 4414 O O . ILE A 1 581 ? 22.074 5.130 -2.594 1.00 87.56 581 ILE A O 1
ATOM 4418 N N . ALA A 1 582 ? 22.699 7.181 -1.941 1.00 86.00 582 ALA A N 1
ATOM 4419 C CA . ALA A 1 582 ? 23.297 6.733 -0.684 1.00 86.00 582 ALA A CA 1
ATOM 4420 C C . ALA A 1 582 ? 22.240 6.207 0.298 1.00 86.00 582 ALA A C 1
ATOM 4422 O O . ALA A 1 582 ? 22.430 5.157 0.921 1.00 86.00 582 ALA A O 1
ATOM 4423 N N . THR A 1 583 ? 21.099 6.895 0.409 1.00 83.69 583 THR A N 1
ATOM 4424 C CA . THR A 1 583 ? 20.010 6.481 1.300 1.00 83.69 583 THR A CA 1
ATOM 4425 C C . THR A 1 583 ? 19.421 5.141 0.881 1.00 83.69 583 THR A C 1
ATOM 4427 O O . THR A 1 583 ? 19.089 4.355 1.764 1.00 83.69 583 THR A O 1
ATOM 4430 N N . GLY A 1 584 ? 19.401 4.815 -0.420 1.00 81.25 584 GLY A N 1
ATOM 4431 C CA . GLY A 1 584 ? 18.969 3.517 -0.961 1.00 81.25 584 GLY A CA 1
ATOM 4432 C C . GLY A 1 584 ? 19.603 2.282 -0.309 1.00 81.25 584 GLY A C 1
ATOM 4433 O O . GLY A 1 584 ? 19.009 1.205 -0.340 1.00 81.25 584 GLY A O 1
ATOM 4434 N N . ARG A 1 585 ? 20.734 2.432 0.395 1.00 88.81 585 ARG A N 1
ATOM 4435 C CA . ARG A 1 585 ? 21.337 1.391 1.244 1.00 88.81 585 ARG A CA 1
ATOM 4436 C C . ARG A 1 585 ? 20.351 0.750 2.227 1.00 88.81 585 ARG A C 1
ATOM 4438 O O . ARG A 1 585 ? 20.532 -0.419 2.556 1.00 88.81 585 ARG A O 1
ATOM 4445 N N . TYR A 1 586 ? 19.316 1.463 2.689 1.00 84.06 586 TYR A N 1
ATOM 4446 C CA . TYR A 1 586 ? 18.316 0.902 3.614 1.00 84.06 586 TYR A CA 1
ATOM 4447 C C . TYR A 1 586 ? 17.619 -0.352 3.053 1.00 84.06 586 TYR A C 1
ATOM 4449 O O . TYR A 1 586 ? 17.176 -1.204 3.819 1.00 84.06 586 TYR A O 1
ATOM 4457 N N . VAL A 1 587 ? 17.539 -0.466 1.723 1.00 86.00 587 VAL A N 1
ATOM 4458 C CA . VAL A 1 587 ? 16.963 -1.612 1.012 1.00 86.00 587 VAL A CA 1
ATOM 4459 C C . VAL A 1 587 ? 17.844 -2.853 1.139 1.00 86.00 587 VAL A C 1
ATOM 4461 O O . VAL A 1 587 ? 17.339 -3.970 1.139 1.00 86.00 587 VAL A O 1
ATOM 4464 N N . PHE A 1 588 ? 19.154 -2.678 1.294 1.00 91.62 588 PHE A N 1
ATOM 4465 C CA . PHE A 1 588 ? 20.135 -3.755 1.393 1.00 91.62 588 PHE A CA 1
ATOM 4466 C C . PHE A 1 588 ? 20.863 -3.698 2.746 1.00 91.62 588 PHE A C 1
ATOM 4468 O O . PHE A 1 588 ? 22.085 -3.539 2.788 1.00 91.62 588 PHE A O 1
ATOM 4475 N N . PRO A 1 589 ? 20.141 -3.819 3.876 1.00 90.12 589 PRO A N 1
ATOM 4476 C CA . PRO A 1 589 ? 20.685 -3.490 5.194 1.00 90.12 589 PRO A CA 1
ATOM 4477 C C . PRO A 1 589 ? 21.783 -4.453 5.663 1.00 90.12 589 PRO A C 1
ATOM 4479 O O . PRO A 1 589 ? 22.551 -4.111 6.558 1.00 90.12 589 PRO A O 1
ATOM 4482 N N . VAL A 1 590 ? 21.859 -5.647 5.068 1.00 93.69 590 VAL A N 1
ATOM 4483 C CA . VAL A 1 590 ? 22.837 -6.693 5.405 1.00 93.69 590 VAL A CA 1
ATOM 4484 C C . VAL A 1 590 ? 23.808 -7.006 4.260 1.00 93.69 590 VAL A C 1
ATOM 4486 O O . VAL A 1 590 ? 24.573 -7.967 4.355 1.00 93.69 590 VAL A O 1
ATOM 4489 N N . ALA A 1 591 ? 23.799 -6.214 3.181 1.00 95.19 591 ALA A N 1
ATOM 4490 C CA . ALA A 1 591 ? 24.739 -6.401 2.082 1.00 95.19 591 ALA A CA 1
ATOM 4491 C C . ALA A 1 591 ? 26.183 -6.190 2.555 1.00 95.19 591 ALA A C 1
ATOM 4493 O O . ALA A 1 591 ? 26.481 -5.291 3.342 1.00 95.19 591 ALA A O 1
ATOM 4494 N N . ARG A 1 592 ? 27.101 -7.006 2.029 1.00 95.56 592 ARG A N 1
ATOM 4495 C CA . ARG A 1 592 ? 28.536 -6.942 2.348 1.00 95.56 592 ARG A CA 1
ATOM 4496 C C . ARG A 1 592 ? 29.142 -5.593 1.981 1.00 95.56 592 ARG A C 1
ATOM 4498 O O . ARG A 1 592 ? 29.993 -5.080 2.702 1.00 95.56 592 ARG A O 1
ATOM 4505 N N . SER A 1 593 ? 28.724 -5.046 0.845 1.00 95.44 593 SER A N 1
ATOM 4506 C CA . SER A 1 593 ? 29.024 -3.674 0.459 1.00 95.44 593 SER A CA 1
ATOM 4507 C C . SER A 1 593 ? 27.847 -3.076 -0.295 1.00 95.44 593 SER A C 1
ATOM 4509 O O . SER A 1 593 ? 27.116 -3.779 -0.997 1.00 95.44 593 SER A O 1
ATOM 4511 N N . TYR A 1 594 ? 27.688 -1.768 -0.132 1.00 94.88 594 TYR A N 1
ATOM 4512 C CA . TYR A 1 594 ? 26.789 -0.942 -0.916 1.00 94.88 594 TYR A CA 1
ATOM 4513 C C . TYR A 1 594 ? 27.619 0.215 -1.466 1.00 94.88 594 TYR A C 1
ATOM 4515 O O . TYR A 1 594 ? 27.921 1.177 -0.759 1.00 94.88 594 TYR A O 1
ATOM 4523 N N . ASP A 1 595 ? 28.064 0.059 -2.705 1.00 95.00 595 ASP A N 1
ATOM 4524 C CA . ASP A 1 595 ? 28.875 1.028 -3.425 1.00 95.00 595 ASP A CA 1
ATOM 4525 C C . ASP A 1 595 ? 27.992 1.801 -4.398 1.00 95.00 595 ASP A C 1
ATOM 4527 O O . ASP A 1 595 ? 27.083 1.235 -5.001 1.00 95.00 595 ASP A O 1
ATOM 4531 N N . TYR A 1 596 ? 28.281 3.082 -4.609 1.00 93.31 596 TYR A N 1
ATOM 4532 C CA . TYR A 1 596 ? 27.538 3.878 -5.576 1.00 93.31 596 TYR A CA 1
ATOM 4533 C C . TYR A 1 596 ? 28.418 4.852 -6.355 1.00 93.31 596 TYR A C 1
ATOM 4535 O O . TYR A 1 596 ? 29.505 5.232 -5.912 1.00 93.31 596 TYR A O 1
ATOM 4543 N N . TYR A 1 597 ? 27.955 5.235 -7.545 1.00 91.94 597 TYR A N 1
ATOM 4544 C CA . TYR A 1 597 ? 28.581 6.262 -8.368 1.00 91.94 597 TYR A CA 1
ATOM 4545 C C . TYR A 1 597 ? 27.555 7.011 -9.212 1.00 91.94 597 TYR A C 1
ATOM 4547 O O . TYR A 1 597 ? 26.686 6.413 -9.846 1.00 91.94 597 TYR A O 1
ATOM 4555 N N . SER A 1 598 ? 27.704 8.334 -9.218 1.00 90.00 598 SER A N 1
ATOM 4556 C CA . SER A 1 598 ? 26.811 9.265 -9.894 1.00 90.00 598 SER A CA 1
ATOM 4557 C C . SER A 1 598 ? 27.598 10.076 -10.924 1.00 90.00 598 SER A C 1
ATOM 4559 O O . SER A 1 598 ? 28.291 11.028 -10.548 1.00 90.00 598 SER A O 1
ATOM 4561 N N . PRO A 1 599 ? 27.599 9.685 -12.216 1.00 86.31 599 PRO A N 1
ATOM 4562 C CA . PRO A 1 599 ? 28.287 10.450 -13.246 1.00 86.31 599 PRO A CA 1
ATOM 4563 C C . PRO A 1 599 ? 27.605 11.809 -13.435 1.00 86.31 599 PRO A C 1
ATOM 4565 O O . PRO A 1 599 ? 26.390 11.902 -13.648 1.00 86.31 599 PRO A O 1
ATOM 4568 N N . ALA A 1 600 ? 28.407 12.873 -13.386 1.00 83.56 600 ALA A N 1
ATOM 4569 C CA . ALA A 1 600 ? 27.929 14.234 -13.588 1.00 83.56 600 ALA A CA 1
ATOM 4570 C C . ALA A 1 600 ? 27.275 14.400 -14.969 1.00 83.56 600 ALA A C 1
ATOM 4572 O O . ALA A 1 600 ? 27.619 13.696 -15.922 1.00 83.56 600 ALA A O 1
ATOM 4573 N N . HIS A 1 601 ? 26.330 15.336 -15.077 1.00 78.75 601 HIS A N 1
ATOM 4574 C CA . HIS A 1 601 ? 25.655 15.688 -16.341 1.00 78.75 601 HIS A CA 1
ATOM 4575 C C . HIS A 1 601 ? 24.997 14.513 -17.089 1.00 78.75 601 HIS A C 1
ATOM 4577 O O . HIS A 1 601 ? 24.793 14.572 -18.298 1.00 78.75 601 HIS A O 1
ATOM 4583 N N . THR A 1 602 ? 24.631 13.459 -16.364 1.00 80.75 602 THR A N 1
ATOM 4584 C CA . THR A 1 602 ? 24.051 12.238 -16.930 1.00 80.75 602 THR A CA 1
ATOM 4585 C C . THR A 1 602 ? 22.614 12.072 -16.441 1.00 80.75 602 THR A C 1
ATOM 4587 O O . THR A 1 602 ? 22.343 12.361 -15.274 1.00 80.75 602 THR A O 1
ATOM 4590 N N . GLY A 1 603 ? 21.698 11.674 -17.325 1.00 80.44 603 GLY A N 1
ATOM 4591 C CA . GLY A 1 603 ? 20.288 11.419 -17.017 1.00 80.44 603 GLY A CA 1
ATOM 4592 C C . GLY A 1 603 ? 20.007 9.963 -16.637 1.00 80.44 603 GLY A C 1
ATOM 4593 O O . GLY A 1 603 ? 20.908 9.234 -16.219 1.00 80.44 603 GLY A O 1
ATOM 4594 N N . HIS A 1 604 ? 18.748 9.546 -16.777 1.00 82.88 604 HIS A N 1
ATOM 4595 C CA . HIS A 1 604 ? 18.286 8.212 -16.371 1.00 82.88 604 HIS A CA 1
ATOM 4596 C C . HIS A 1 604 ? 18.911 7.092 -17.212 1.00 82.88 604 HIS A C 1
ATOM 4598 O O . HIS A 1 604 ? 19.497 6.155 -16.673 1.00 82.88 604 HIS A O 1
ATOM 4604 N N . GLU A 1 605 ? 18.862 7.230 -18.538 1.00 81.50 605 GLU A N 1
ATOM 4605 C CA . GLU A 1 605 ? 19.351 6.238 -19.502 1.00 81.50 605 GLU A CA 1
ATOM 4606 C C . GLU A 1 605 ? 20.870 6.352 -19.682 1.00 81.50 605 GLU A C 1
ATOM 4608 O O . GLU A 1 605 ? 21.360 6.851 -20.695 1.00 81.50 605 GLU A O 1
ATOM 4613 N N . LEU A 1 606 ? 21.628 5.923 -18.667 1.00 79.12 606 LEU A N 1
ATOM 4614 C CA . LEU A 1 606 ? 23.085 6.094 -18.571 1.00 79.12 606 LEU A CA 1
ATOM 4615 C C . LEU A 1 606 ? 23.840 5.797 -19.870 1.00 79.12 606 LEU A C 1
ATOM 4617 O O . LEU A 1 606 ? 24.728 6.561 -20.240 1.00 79.12 606 LEU A O 1
ATOM 4621 N N . LEU A 1 607 ? 23.489 4.706 -20.556 1.00 77.06 607 LEU A N 1
ATOM 4622 C CA . LEU A 1 607 ? 24.186 4.247 -21.761 1.00 77.06 607 LEU A CA 1
ATOM 4623 C C . LEU A 1 607 ? 24.088 5.234 -22.931 1.00 77.06 607 LEU A C 1
ATOM 4625 O O . LEU A 1 607 ? 24.909 5.186 -23.837 1.00 77.06 607 LEU A O 1
ATOM 4629 N N . TYR A 1 608 ? 23.129 6.158 -22.917 1.00 76.56 608 TYR A N 1
ATOM 4630 C CA . TYR A 1 608 ? 22.928 7.114 -24.006 1.00 76.56 608 TYR A CA 1
ATOM 4631 C C . TYR A 1 608 ? 23.619 8.467 -23.775 1.00 76.56 608 TYR A C 1
ATOM 4633 O O . TYR A 1 608 ? 23.526 9.363 -24.614 1.00 76.56 608 TYR A O 1
ATOM 4641 N N . HIS A 1 609 ? 24.338 8.638 -22.662 1.00 75.44 609 HIS A N 1
ATOM 4642 C CA . HIS A 1 609 ? 25.020 9.887 -22.324 1.00 75.44 609 HIS A CA 1
ATOM 4643 C C . HIS A 1 609 ? 26.534 9.803 -22.525 1.00 75.44 609 HIS A C 1
ATOM 4645 O O . HIS A 1 609 ? 27.207 8.950 -21.952 1.00 75.44 609 HIS A O 1
ATOM 4651 N N . PHE A 1 610 ? 27.110 10.781 -23.230 1.00 73.19 610 PHE A N 1
ATOM 4652 C CA . PHE A 1 610 ? 28.563 10.850 -23.454 1.00 73.19 610 PHE A CA 1
ATOM 4653 C C . PHE A 1 610 ? 29.371 10.990 -22.155 1.00 73.19 610 PHE A C 1
ATOM 4655 O O . PHE A 1 610 ? 30.503 10.517 -22.053 1.00 73.19 610 PHE A O 1
ATOM 4662 N N . SER A 1 611 ? 28.787 11.633 -21.143 1.00 71.56 611 SER A N 1
ATOM 4663 C CA . SER A 1 611 ? 29.384 11.819 -19.817 1.00 71.56 611 SER A CA 1
ATOM 4664 C C . SER A 1 611 ? 29.379 10.552 -18.957 1.00 71.56 611 SER A C 1
ATOM 4666 O O . SER A 1 611 ? 30.076 10.508 -17.942 1.00 71.56 611 SER A O 1
ATOM 4668 N N . ALA A 1 612 ? 28.655 9.502 -19.357 1.00 73.56 612 ALA A N 1
ATOM 4669 C CA . ALA A 1 612 ? 28.557 8.265 -18.591 1.00 73.56 612 ALA A CA 1
ATOM 4670 C C . ALA A 1 612 ? 29.813 7.385 -18.681 1.00 73.56 612 ALA A C 1
ATOM 4672 O O . ALA A 1 612 ? 29.907 6.404 -17.953 1.00 73.56 612 ALA A O 1
ATOM 4673 N N . ASN A 1 613 ? 30.815 7.733 -19.498 1.00 72.94 613 ASN A N 1
ATOM 4674 C CA . ASN A 1 613 ? 32.029 6.923 -19.658 1.00 72.94 613 ASN A CA 1
ATOM 4675 C C . ASN A 1 613 ? 32.792 6.695 -18.327 1.00 72.94 613 ASN A C 1
ATOM 4677 O O . ASN A 1 613 ? 33.397 5.646 -18.112 1.00 72.94 613 ASN A O 1
ATOM 4681 N N . GLY A 1 614 ? 32.702 7.641 -17.380 1.00 74.81 614 GLY A N 1
ATOM 4682 C CA . GLY A 1 614 ? 33.262 7.485 -16.027 1.00 74.81 614 GLY A CA 1
ATOM 4683 C C . GLY A 1 614 ? 32.661 6.315 -15.230 1.00 74.81 614 GLY A C 1
ATOM 4684 O O . GLY A 1 614 ? 33.322 5.753 -14.355 1.00 74.81 614 GLY A O 1
ATOM 4685 N N . THR A 1 615 ? 31.442 5.896 -15.577 1.00 84.38 615 THR A N 1
ATOM 4686 C CA . THR A 1 615 ? 30.727 4.769 -14.968 1.00 84.38 615 THR A CA 1
ATOM 4687 C C . THR A 1 615 ? 31.464 3.452 -15.179 1.00 84.38 615 THR A C 1
ATOM 4689 O O . THR A 1 615 ? 31.580 2.664 -14.241 1.00 84.38 615 THR A O 1
ATOM 4692 N N . TYR A 1 616 ? 32.030 3.230 -16.368 1.00 86.06 616 TYR A N 1
ATOM 4693 C CA . TYR A 1 616 ? 32.751 1.994 -16.675 1.00 86.06 616 TYR A CA 1
ATOM 4694 C C . TYR A 1 616 ? 34.030 1.858 -15.850 1.00 86.06 616 TYR A C 1
ATOM 4696 O O . TYR A 1 616 ? 34.298 0.792 -15.306 1.00 86.06 616 TYR A O 1
ATOM 4704 N N . ALA A 1 617 ? 34.783 2.944 -15.654 1.00 85.62 617 ALA A N 1
ATOM 4705 C CA . ALA A 1 617 ? 35.974 2.911 -14.804 1.00 85.62 617 ALA A CA 1
ATOM 4706 C C . ALA A 1 617 ? 35.640 2.471 -13.366 1.00 85.62 617 ALA A C 1
ATOM 4708 O O . ALA A 1 617 ? 36.345 1.639 -12.785 1.00 85.62 617 ALA A O 1
ATOM 4709 N N . ARG A 1 618 ? 34.532 2.979 -12.805 1.00 89.56 618 ARG A N 1
ATOM 4710 C CA . ARG A 1 618 ? 34.059 2.556 -11.481 1.00 89.56 618 ARG A CA 1
ATOM 4711 C C . ARG A 1 618 ? 33.575 1.108 -11.483 1.00 89.56 618 ARG A C 1
ATOM 4713 O O . ARG A 1 618 ? 33.952 0.359 -10.584 1.00 89.56 618 ARG A O 1
ATOM 4720 N N . LEU A 1 619 ? 32.774 0.724 -12.475 1.00 91.75 619 LEU A N 1
ATOM 4721 C CA . LEU A 1 619 ? 32.256 -0.633 -12.641 1.00 91.75 619 LEU A CA 1
ATOM 4722 C C . LEU A 1 619 ? 33.390 -1.659 -12.647 1.00 91.75 619 LEU A C 1
ATOM 4724 O O . LEU A 1 619 ? 33.356 -2.623 -11.890 1.00 91.75 619 LEU A O 1
ATOM 4728 N N . TRP A 1 620 ? 34.418 -1.440 -13.462 1.00 90.62 620 TRP A N 1
ATOM 4729 C CA . TRP A 1 620 ? 35.497 -2.406 -13.632 1.00 90.62 620 TR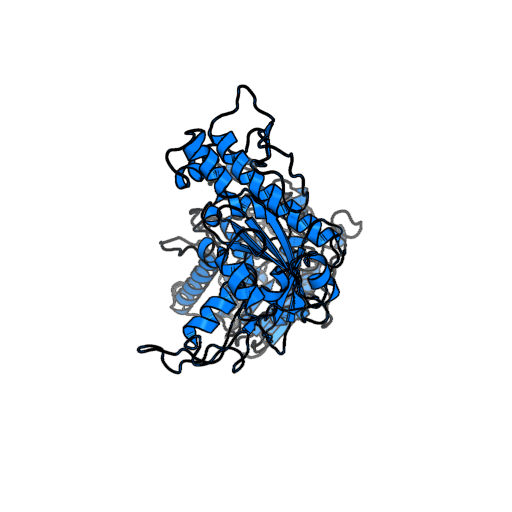P A CA 1
ATOM 4730 C C . TRP A 1 620 ? 36.408 -2.497 -12.416 1.00 90.62 620 TRP A C 1
ATOM 4732 O O . TRP A 1 620 ? 36.787 -3.600 -12.022 1.00 90.62 620 TRP A O 1
ATOM 4742 N N . SER A 1 621 ? 36.672 -1.368 -11.754 1.00 90.06 621 SER A N 1
ATOM 4743 C CA . SER A 1 621 ? 37.344 -1.368 -10.454 1.00 90.06 621 SER A CA 1
ATOM 4744 C C . SER A 1 621 ? 36.554 -2.161 -9.406 1.00 90.06 621 SER A C 1
ATOM 4746 O O . SER A 1 621 ? 37.138 -2.938 -8.651 1.00 90.06 621 SER A O 1
ATOM 4748 N N . TRP A 1 622 ? 35.226 -2.018 -9.383 1.00 94.38 622 TRP A N 1
ATOM 4749 C CA . TRP A 1 622 ? 34.365 -2.752 -8.459 1.00 94.38 622 TRP A CA 1
ATOM 4750 C C . TRP A 1 622 ? 34.307 -4.252 -8.782 1.00 94.38 622 TRP A C 1
ATOM 4752 O O . TRP A 1 622 ? 34.458 -5.071 -7.876 1.00 94.38 622 TRP A O 1
ATOM 4762 N N . MET A 1 623 ? 34.185 -4.620 -10.059 1.00 91.81 623 MET A N 1
ATOM 4763 C CA . MET A 1 623 ? 34.179 -6.016 -10.522 1.00 91.81 623 MET A CA 1
ATOM 4764 C C . MET A 1 623 ? 35.481 -6.756 -10.179 1.00 91.81 623 MET A C 1
ATOM 4766 O O . MET A 1 623 ? 35.442 -7.941 -9.857 1.00 91.81 623 MET A O 1
ATOM 4770 N N . GLN A 1 624 ? 36.620 -6.054 -10.205 1.00 85.44 624 GLN A N 1
ATOM 4771 C CA . GLN A 1 624 ? 37.940 -6.600 -9.860 1.00 85.44 624 GLN A CA 1
ATOM 4772 C C . GLN A 1 624 ? 38.214 -6.653 -8.350 1.00 85.44 624 GLN A C 1
ATOM 4774 O O . GLN A 1 624 ? 39.126 -7.359 -7.917 1.00 85.44 624 GLN A O 1
ATOM 4779 N N . SER A 1 625 ? 37.466 -5.903 -7.535 1.00 75.56 625 SER A N 1
ATOM 4780 C CA . SER A 1 625 ? 37.632 -5.949 -6.082 1.00 75.56 625 SER A CA 1
ATOM 4781 C C . SER A 1 625 ? 37.232 -7.337 -5.566 1.00 75.56 625 SER A C 1
ATOM 4783 O O . SER A 1 625 ? 36.114 -7.795 -5.821 1.00 75.56 625 SER A O 1
ATOM 4785 N N . SER A 1 626 ? 38.162 -8.018 -4.884 1.00 55.56 626 SER A N 1
ATOM 4786 C CA . SER A 1 626 ? 38.019 -9.415 -4.450 1.00 55.56 626 SER A CA 1
ATOM 4787 C C . SER A 1 626 ? 36.672 -9.675 -3.765 1.00 55.56 626 SER A C 1
ATOM 4789 O O . SER A 1 626 ? 36.185 -8.815 -3.022 1.00 55.56 626 SER A O 1
ATOM 4791 N N . ALA A 1 627 ? 36.089 -10.841 -4.068 1.00 48.66 627 ALA A N 1
ATOM 4792 C CA . ALA A 1 627 ? 34.771 -11.284 -3.616 1.00 48.66 627 ALA A CA 1
ATOM 4793 C C . ALA A 1 627 ? 34.604 -11.197 -2.098 1.00 48.66 627 ALA A C 1
ATOM 4795 O O . ALA A 1 627 ? 35.428 -11.782 -1.360 1.00 48.66 627 ALA A O 1
#

Organism: Aureobasidium melanogenum (NCBI:txid46634)

Sequence (627 aa):
MLENVSAVKDAYHEDRLVFGTLDTWLIYKLNGGPERDLVVTDSSNASRTGFMNLTTRQYDRELLDFYTTRQYDLSKVRMPSIHPSADPVAYGSVRGDLLDGIPITGCVGDQSAALIGHRGFSVGSAKATYGTGCFCVYNTGSRIFDAQHGLLSTVAYDLGSEMAYALEGSIATAGSGVSFLVDNMGLAPDAASISALADSVSDSGGVVFVTAFSGLFAPYWIDDARGTMFGITMKTQRGHIARAVLEAVCYQTKAAFDAALAYDDELTLRTLNVDGGMSQSNILPADIAALNPYVYANEAISDLINIPVSGNYSIYGRYCEPAVLITGNFDVLQLLVHGASRDHHYWDAYDFDGSPVGGSNNSWVFQASQHGYPTLAIDRLGDGLSSHPNPNTTVQLPAHAAIINQLATQIMSGVLQRKFEEVVFVGHSQGSVIGQLVATRYPNTFTRIILTGWAQVNYRMLATNPSYGVTSGPAREIDPARFSSLPYGYLTTANKTYDGLMTYYRYGTPSAPLYFDYSFSEAVFPHRQTLTTGELYTLVLAIEPALGYGGKVLVLTGQNDGYWCGPAQTADCGSDESSPIATGRYVFPVARSYDYYSPAHTGHELLYHFSANGTYARLWSWMQSSA

Secondary structure (DSSP, 8-state):
-TTT-HHHHHHHHTT--B---HHHHHHHHHTTGGGT---EEEHHHHTTSS-EETTTTEE-HHHHHHH--SS--GGGSBPPEEE-SB-TTTT-B--SSTTTTPBP-B---HHH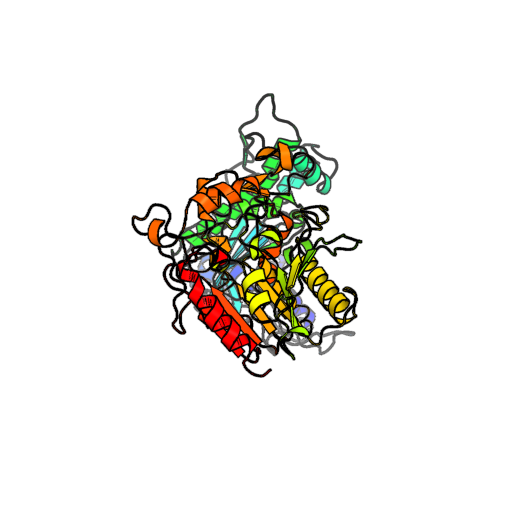HHHHHTT--STTEEEEEESSSEEEEEEEET----STTSPEEEEEEE-SS-EEEEEEEEES-SHHHHHIIIIIT--SSSSHHHHHHHTTSSS-TT-EEE--BTBB-TTT-BTT---EEE---TT--HHHHHHHHHHHHHHHHHHHHHHHHTT-TT----EEEEESGGGGSSHHHHHHHHH-TT----SHHHHHHS----S-----EEEE--SS--TTGGGEEEEEE--TT--GGGGT-B-TTS-BSS-GGG-HHHHHHHTT--EEEEPPTTSTTS----TTTTSSHHHHHHHHHHHHHHHHHTTTSS--SEEEEEEETHHHHHHHHHHHH-TTS-SEEEEES-----THHHHH-HHHHHSEEEHHHH-HHHHTTS-TTEEEE--HHHHTTTT-S-TT-TTGGGTB-HHHHHHHGGG---EEHHHHHHGGGGGS--TT--SEEEEE--TT-TTTSS-TTT----SSTTSHHHHGGGGSTT-SEEEEE--TT--S-GGGBGGGHHHHHHHHHHHHS--

InterPro domains:
  IPR000073 Alpha/beta hydrolase fold-1 [PF00561] (366-561)
  IPR018483 Carbohydrate kinase, FGGY, conserved site [PS00445] (227-247)
  IPR018484 Carbohydrate kinase FGGY, N-terminal [PF00370] (18-117)
  IPR018485 Carbohydrate kinase FGGY, C-terminal [PF02782] (127-284)
  IPR029058 Alpha/Beta hydrolase fold [G3DSA:3.40.50.1820] (324-583)
  IPR029058 Alpha/Beta hydrolase fold [SSF53474] (307-622)
  IPR043129 ATPase, nucleotide binding domain [SSF53067] (1-118)
  IPR043129 ATPase, nucleotide binding domain [SSF53067] (123-288)